Protein AF-A0A927NF38-F1 (afdb_monomer_lite)

Secondary structure (DSSP, 8-state):
---------------SHHHHHHHHTTT-SS--TT----B----------------S-------B---SSS-EEE-----S-SS-EEEEEEE-GGGGSS-SEEEEEEEEEEEE--TT---EEEEEEEEE------TT-----EEEEEEEEEEPPTT--EEEEEEE-S-EEEEEEEEESSTTT-EEEEEEEEEEEE---EEEEEEE-TT-B----SEEETTS-EEPPPPB-TTEEEEEEESSTTS-SEESEE-TT--S-EEEEEEEEEP--EEEEEEE-TT-B--S-SEEETTT-EEPPPPBBTTEEEEEEESSTT--SEESEE-TT--S-EEEEEEEEEPPPEEEEEEE-TT-B----SEEETT--EEPPPPB-TTEEEEEEESSTT--SEESEE-TT--S-EEEEEEEEE---EEEEEEE-TT-B----SEEETT--EEPPPPB-TTEEEEEEESSTTS-SEESEE-TT--S-EEEEEEEEEP---------------------------------------------------------------------

pLDDT: mean 70.43, std 26.61, range [21.69, 98.69]

Radius of gyration: 72.33 Å; chains: 1; bounding box: 171×64×206 Å

Structure (mmCIF, N/CA/C/O backbone):
data_AF-A0A927NF38-F1
#
_entry.id   AF-A0A927NF38-F1
#
loop_
_atom_site.group_PDB
_atom_site.id
_atom_site.type_symbol
_atom_site.label_atom_id
_atom_site.label_alt_id
_atom_site.label_comp_id
_atom_site.label_asym_id
_atom_site.label_entity_id
_atom_site.label_seq_id
_atom_site.pdbx_PDB_ins_code
_atom_site.Cartn_x
_atom_site.Cartn_y
_atom_site.Cartn_z
_atom_site.occupancy
_atom_site.B_iso_or_equiv
_atom_site.auth_seq_id
_atom_site.auth_comp_id
_atom_site.auth_asym_id
_atom_site.auth_atom_id
_atom_site.pdbx_PDB_model_num
ATOM 1 N N . ILE A 1 1 ? -62.147 10.762 103.758 1.00 26.69 1 ILE A N 1
ATOM 2 C CA . ILE A 1 1 ? -61.282 10.670 104.962 1.00 26.69 1 ILE A CA 1
ATOM 3 C C . ILE A 1 1 ? -59.846 10.845 104.476 1.00 26.69 1 ILE A C 1
ATOM 5 O O . ILE A 1 1 ? -59.543 10.292 103.429 1.00 26.69 1 ILE A O 1
ATOM 9 N N . PHE A 1 2 ? -59.010 11.642 105.149 1.00 31.34 2 PHE A N 1
ATOM 10 C CA . PHE A 1 2 ? -57.595 11.810 104.777 1.00 31.34 2 PHE A CA 1
ATOM 11 C C . PHE A 1 2 ? -56.729 10.685 105.367 1.00 31.34 2 PHE A C 1
ATOM 13 O O . PHE A 1 2 ? -56.756 10.484 106.578 1.00 31.34 2 PHE A O 1
ATOM 20 N N . TYR A 1 3 ? -55.956 10.008 104.514 1.00 21.84 3 TYR A N 1
ATOM 21 C CA . TYR A 1 3 ? -54.798 9.132 104.792 1.00 21.84 3 TYR A CA 1
ATOM 22 C C . TYR A 1 3 ? -54.215 8.809 103.394 1.00 21.84 3 TYR A C 1
ATOM 24 O O . TYR A 1 3 ? -55.004 8.455 102.524 1.00 21.84 3 TYR A O 1
ATOM 32 N N . ASN A 1 4 ? -52.978 9.089 102.964 1.00 28.45 4 ASN A N 1
ATOM 33 C CA . ASN A 1 4 ? -51.616 9.094 103.525 1.00 28.45 4 ASN A CA 1
ATOM 34 C C . ASN A 1 4 ? -50.990 7.697 103.711 1.00 28.45 4 ASN A C 1
ATOM 36 O O . ASN A 1 4 ? -51.533 6.884 104.444 1.00 28.45 4 ASN A O 1
ATOM 40 N N . GLY A 1 5 ? -49.813 7.478 103.109 1.00 24.95 5 GLY A N 1
ATOM 41 C CA . GLY A 1 5 ? -48.975 6.284 103.304 1.00 24.95 5 GLY A CA 1
ATOM 42 C C . GLY A 1 5 ? -49.099 5.184 102.237 1.00 24.95 5 GLY A C 1
ATOM 43 O O . GLY A 1 5 ? -50.107 4.494 102.181 1.00 24.95 5 GLY A O 1
ATOM 44 N N . SER A 1 6 ? -48.030 5.043 101.443 1.00 27.17 6 SER A N 1
ATOM 45 C CA . SER A 1 6 ? -47.394 3.790 100.971 1.00 27.17 6 SER A CA 1
ATOM 46 C C . SER A 1 6 ? -48.232 2.541 100.612 1.00 27.17 6 SER A C 1
ATOM 48 O O . SER A 1 6 ? -48.869 1.931 101.463 1.00 27.17 6 SER A O 1
ATOM 50 N N . ASP A 1 7 ? -47.991 2.084 99.377 1.00 26.52 7 ASP A N 1
ATOM 51 C CA . ASP A 1 7 ? -48.047 0.702 98.865 1.00 26.52 7 ASP A CA 1
ATOM 52 C C . ASP A 1 7 ? -49.401 0.035 98.518 1.00 26.52 7 ASP A C 1
ATOM 54 O O . ASP A 1 7 ? -50.166 -0.434 99.352 1.00 26.52 7 ASP A O 1
ATOM 58 N N . TYR A 1 8 ? -49.613 -0.042 97.195 1.00 31.75 8 TYR A N 1
ATOM 59 C CA . TYR A 1 8 ? -50.377 -1.004 96.381 1.00 31.75 8 TYR A CA 1
ATOM 60 C C . TYR A 1 8 ? -51.489 -1.869 97.011 1.00 31.75 8 TYR A C 1
ATOM 62 O O . TYR A 1 8 ? -51.226 -2.809 97.755 1.00 31.75 8 TYR A O 1
ATOM 70 N N . THR A 1 9 ? -52.711 -1.747 96.469 1.00 23.09 9 THR A N 1
ATOM 71 C CA . THR A 1 9 ? -53.388 -2.800 95.658 1.00 23.09 9 THR A CA 1
ATOM 72 C C . THR A 1 9 ? -54.790 -2.356 95.197 1.00 23.09 9 THR A C 1
ATOM 74 O O . THR A 1 9 ? -55.465 -1.609 95.894 1.00 23.09 9 THR A O 1
ATOM 77 N N . GLY A 1 10 ? -55.267 -2.871 94.052 1.00 22.42 10 GLY A N 1
ATOM 78 C CA . GLY A 1 10 ? -56.712 -2.968 93.768 1.00 22.42 10 GLY A CA 1
ATOM 79 C C . GLY A 1 10 ? -57.369 -1.894 92.880 1.00 22.42 10 GLY A C 1
ATOM 80 O O . GLY A 1 10 ? -57.772 -0.832 93.338 1.00 22.42 10 GLY A O 1
ATOM 81 N N . LEU A 1 11 ? -57.556 -2.277 91.612 1.00 34.28 11 LEU A N 1
ATOM 82 C CA . LEU A 1 11 ? -58.650 -1.951 90.676 1.00 34.28 11 LEU A CA 1
ATOM 83 C C . LEU A 1 11 ? -59.903 -1.248 91.252 1.00 34.28 11 LEU A C 1
ATOM 85 O O . LEU A 1 11 ? -60.584 -1.821 92.096 1.00 34.28 11 LEU A O 1
ATOM 89 N N . VAL A 1 12 ? -60.314 -0.119 90.652 1.00 21.69 12 VAL A N 1
ATOM 90 C CA . VAL A 1 12 ? -61.182 0.007 89.438 1.00 21.69 12 VAL A CA 1
ATOM 91 C C . VAL A 1 12 ? -60.870 1.384 88.790 1.00 21.69 12 VAL A C 1
ATOM 93 O O . VAL A 1 12 ? -60.302 2.223 89.480 1.00 21.69 12 VAL A O 1
ATOM 96 N N . THR A 1 13 ? -61.134 1.772 87.532 1.00 26.30 13 THR A N 1
ATOM 97 C CA . THR A 1 13 ? -61.801 1.275 86.291 1.00 26.30 13 THR A CA 1
ATOM 98 C C . THR A 1 13 ? -60.837 1.510 85.096 1.00 26.30 13 THR A C 1
ATOM 100 O O . THR A 1 13 ? -59.829 2.187 85.275 1.00 26.30 13 THR A O 1
ATOM 103 N N . TYR A 1 14 ? -60.957 1.009 83.855 1.00 32.75 14 TYR A N 1
ATOM 104 C CA . TYR A 1 14 ? -61.928 0.194 83.089 1.00 32.75 14 TYR A CA 1
ATOM 105 C C . TYR A 1 14 ? -63.290 0.823 82.719 1.00 32.75 14 TYR A C 1
ATOM 107 O O . TYR A 1 14 ? -64.269 0.580 83.418 1.00 32.75 14 TYR A O 1
ATOM 115 N N . SER A 1 15 ? -63.377 1.540 81.583 1.00 35.97 15 SER A N 1
ATOM 116 C CA . SER A 1 15 ? -64.627 1.603 80.789 1.00 35.97 15 SER A CA 1
ATOM 117 C C . SER A 1 15 ? -64.414 1.954 79.301 1.00 35.97 15 SER A C 1
ATOM 119 O O . SER A 1 15 ? -64.572 1.063 78.460 1.00 35.97 15 SER A O 1
ATOM 121 N N . ASP A 1 16 ? -64.026 3.202 78.977 1.00 29.44 16 ASP A N 1
ATOM 122 C CA . ASP A 1 16 ? -64.340 3.785 77.649 1.00 29.44 16 ASP A CA 1
ATOM 123 C C . ASP A 1 16 ? -63.116 4.202 76.799 1.00 29.44 16 ASP A C 1
ATOM 125 O O . ASP A 1 16 ? -62.933 3.673 75.708 1.00 29.44 16 ASP A O 1
ATOM 129 N N . VAL A 1 17 ? -62.195 5.032 77.312 1.00 31.67 17 VAL A N 1
ATOM 130 C CA . VAL A 1 17 ? -61.101 5.657 76.513 1.00 31.67 17 VAL A CA 1
ATOM 131 C C . VAL A 1 17 ? -60.192 4.659 75.764 1.00 31.67 17 VAL A C 1
ATOM 133 O O . VAL A 1 17 ? -59.680 4.957 74.689 1.00 31.67 17 VAL A O 1
ATOM 136 N N . VAL A 1 18 ? -59.991 3.452 76.305 1.00 36.91 18 VAL A N 1
ATOM 137 C CA . VAL A 1 18 ? -59.167 2.397 75.672 1.00 36.91 18 VAL A CA 1
ATOM 138 C C . VAL A 1 18 ? -59.923 1.664 74.551 1.00 36.91 18 VAL A C 1
ATOM 140 O O . VAL A 1 18 ? -59.296 1.117 73.646 1.00 36.91 18 VAL A O 1
ATOM 143 N N . LYS A 1 19 ? -61.264 1.672 74.571 1.00 35.06 19 LYS A N 1
ATOM 144 C CA . LYS A 1 19 ? -62.080 1.206 73.440 1.00 35.06 19 LYS A CA 1
ATOM 145 C C . LYS A 1 19 ? -62.103 2.237 72.320 1.00 35.06 19 LYS A C 1
ATOM 147 O O . LYS A 1 19 ? -62.072 1.830 71.165 1.00 35.06 19 LYS A O 1
ATOM 152 N N . ASP A 1 20 ? -62.106 3.524 72.648 1.00 36.12 20 ASP A N 1
ATOM 153 C CA . ASP A 1 20 ? -62.085 4.584 71.638 1.00 36.12 20 ASP A CA 1
ATOM 154 C C . ASP A 1 20 ? -60.722 4.613 70.925 1.00 36.12 20 ASP A C 1
ATOM 156 O O . ASP A 1 20 ? -60.665 4.412 69.718 1.00 36.12 20 ASP A O 1
ATOM 160 N N . ALA A 1 21 ? -59.603 4.656 71.660 1.00 37.50 21 ALA A N 1
ATOM 161 C CA . ALA A 1 21 ? -58.262 4.711 71.060 1.00 37.50 21 ALA A CA 1
ATOM 162 C C . ALA A 1 21 ? -57.895 3.499 70.166 1.00 37.50 21 ALA A C 1
ATOM 164 O O . ALA A 1 21 ? -57.165 3.649 69.187 1.00 37.50 21 ALA A O 1
ATOM 165 N N . HIS A 1 22 ? -58.401 2.294 70.466 1.00 40.00 22 HIS A N 1
ATOM 166 C CA . HIS A 1 22 ? -58.197 1.104 69.621 1.00 40.00 22 HIS A CA 1
ATOM 167 C C . HIS A 1 22 ? -59.111 1.079 68.378 1.00 40.00 22 HIS A C 1
ATOM 169 O O . HIS A 1 22 ? -58.806 0.393 67.400 1.00 40.00 22 HIS A O 1
ATOM 175 N N . ASN A 1 23 ? -60.232 1.806 68.404 1.00 40.72 23 ASN A N 1
ATOM 176 C CA . ASN A 1 23 ? -61.169 1.889 67.284 1.00 40.72 23 ASN A CA 1
ATOM 177 C C . ASN A 1 23 ? -60.919 3.122 66.396 1.00 40.72 23 ASN A C 1
ATOM 179 O O . ASN A 1 23 ? -61.102 3.016 65.187 1.00 40.72 23 ASN A O 1
ATOM 183 N N . ASP A 1 24 ? -60.389 4.223 66.934 1.00 37.84 24 ASP A N 1
ATOM 184 C CA . ASP A 1 24 ? -59.911 5.371 66.148 1.00 37.84 24 ASP A CA 1
ATOM 185 C C . ASP A 1 24 ? -58.712 4.984 65.262 1.00 37.84 24 ASP A C 1
ATOM 187 O O . ASP A 1 24 ? -58.658 5.354 64.090 1.00 37.84 24 ASP A O 1
ATOM 191 N N . TRP A 1 25 ? -57.810 4.122 65.758 1.00 40.34 25 TRP A N 1
ATOM 192 C CA . TRP A 1 25 ? -56.727 3.524 64.954 1.00 40.34 25 TRP A CA 1
ATOM 193 C C . TRP A 1 25 ? -57.236 2.664 63.776 1.00 40.34 25 TRP A C 1
ATOM 195 O O . TRP A 1 25 ? -56.510 2.440 62.810 1.00 40.34 25 TRP A O 1
ATOM 205 N N . LYS A 1 26 ? -58.496 2.207 63.817 1.00 37.53 26 LYS A N 1
ATOM 206 C CA . LYS A 1 26 ? -59.167 1.520 62.698 1.00 37.53 26 LYS A CA 1
ATOM 207 C C . LYS A 1 26 ? -59.930 2.463 61.761 1.00 37.53 26 LYS A C 1
ATOM 209 O O . LYS A 1 26 ? -60.378 1.998 60.715 1.00 37.53 26 LYS A O 1
ATOM 214 N N . ALA A 1 27 ? -60.123 3.730 62.129 1.00 38.56 27 ALA A N 1
ATOM 215 C CA . ALA A 1 27 ? -61.042 4.636 61.445 1.00 38.56 27 ALA A CA 1
ATOM 216 C C . ALA A 1 27 ? -60.355 5.607 60.473 1.00 38.56 27 ALA A C 1
ATOM 218 O O . ALA A 1 27 ? -60.893 5.843 59.394 1.00 38.56 27 ALA A O 1
ATOM 219 N N . ASP A 1 28 ? -59.185 6.155 60.823 1.00 37.75 28 ASP A N 1
ATOM 220 C CA . ASP A 1 28 ? -58.576 7.260 60.067 1.00 37.75 28 ASP A CA 1
ATOM 221 C C . ASP A 1 28 ? -57.252 6.867 59.390 1.00 37.75 28 ASP A C 1
ATOM 223 O O . ASP A 1 28 ? -56.151 7.108 59.888 1.00 37.75 28 ASP A O 1
ATOM 227 N N . LYS A 1 29 ? -57.381 6.237 58.217 1.00 39.81 29 LYS A N 1
ATOM 228 C CA . LYS A 1 29 ? -56.257 5.905 57.327 1.00 39.81 29 LYS A CA 1
ATOM 229 C C . LYS A 1 29 ? -55.823 7.067 56.420 1.00 39.81 29 LYS A C 1
ATOM 231 O O . LYS A 1 29 ? -54.900 6.868 55.634 1.00 39.81 29 LYS A O 1
ATOM 236 N N . GLU A 1 30 ? -56.470 8.236 56.487 1.00 40.75 30 GLU A N 1
ATOM 237 C CA . GLU A 1 30 ? -56.278 9.312 55.499 1.00 40.75 30 GLU A CA 1
ATOM 238 C C . GLU A 1 30 ? -55.787 10.653 56.062 1.00 40.75 30 GLU A C 1
ATOM 240 O O . GLU A 1 30 ? -55.189 11.402 55.289 1.00 40.75 30 GLU A O 1
ATOM 245 N N . LEU A 1 31 ? -55.951 10.984 57.355 1.00 36.31 31 LEU A N 1
ATOM 246 C CA . LEU A 1 31 ? -55.558 12.318 57.848 1.00 36.31 31 LEU A CA 1
ATOM 247 C C . LEU A 1 31 ? -54.834 12.391 59.205 1.00 36.31 31 LEU A C 1
ATOM 249 O O . LEU A 1 31 ? -54.907 13.411 59.897 1.00 36.31 31 LEU A O 1
ATOM 253 N N . SER A 1 32 ? -54.018 11.390 59.553 1.00 31.53 32 SER A N 1
ATOM 254 C CA . SER A 1 32 ? -53.142 11.434 60.738 1.00 31.53 32 SER A CA 1
ATOM 255 C C . SER A 1 32 ? -51.917 12.366 60.554 1.00 31.53 32 SER A C 1
ATOM 257 O O . SER A 1 32 ? -50.752 11.950 60.544 1.00 31.53 32 SER A O 1
ATOM 259 N N . GLY A 1 33 ? -52.178 13.662 60.364 1.00 33.75 33 GLY A N 1
ATOM 260 C CA . GLY A 1 33 ? -51.181 14.685 60.054 1.00 33.75 33 GLY A CA 1
ATOM 261 C C . GLY A 1 33 ? -50.059 14.775 61.095 1.00 33.75 33 GLY A C 1
ATOM 262 O O . GLY A 1 33 ? -50.273 15.255 62.205 1.00 33.75 33 GLY A O 1
ATOM 263 N N . LYS A 1 34 ? -48.840 14.399 60.679 1.00 36.44 34 LYS A N 1
ATOM 264 C CA . LYS A 1 34 ? -47.581 14.390 61.457 1.00 36.44 34 LYS A CA 1
ATOM 265 C C . LYS A 1 34 ? -47.391 13.264 62.488 1.00 36.44 34 LYS A C 1
ATOM 267 O O . LYS A 1 34 ? -46.632 13.444 63.438 1.00 36.44 34 LYS A O 1
ATOM 272 N N . LEU A 1 35 ? -47.928 12.067 62.250 1.00 35.16 35 LEU A N 1
ATOM 273 C CA . LEU A 1 35 ? -47.242 10.863 62.738 1.00 35.16 35 LEU A CA 1
ATOM 274 C C . LEU A 1 35 ? -46.045 10.567 61.818 1.00 35.16 35 LEU A C 1
ATOM 276 O O . LEU A 1 35 ? -46.219 10.207 60.658 1.00 35.16 35 LEU A O 1
ATOM 280 N N . ILE A 1 36 ? -44.822 10.762 62.323 1.00 34.59 36 ILE A N 1
ATOM 281 C CA . ILE A 1 36 ? -43.586 10.452 61.588 1.00 34.59 36 ILE A CA 1
ATOM 282 C C . ILE A 1 36 ? -43.304 8.954 61.732 1.00 34.59 36 ILE A C 1
ATOM 284 O O . ILE A 1 36 ? -42.652 8.525 62.680 1.00 34.59 36 ILE A O 1
ATOM 288 N N . THR A 1 37 ? -43.783 8.154 60.781 1.00 37.28 37 THR A N 1
ATOM 289 C CA . THR A 1 37 ? -43.379 6.750 60.653 1.00 37.28 37 THR A CA 1
ATOM 290 C C . THR A 1 37 ? -41.929 6.699 60.169 1.00 37.28 37 THR A C 1
ATOM 292 O O . THR A 1 37 ? -41.637 7.088 59.039 1.00 37.28 37 THR A O 1
ATOM 295 N N . ARG A 1 38 ? -41.001 6.220 61.005 1.00 38.97 38 ARG A N 1
ATOM 296 C CA . ARG A 1 38 ? -39.637 5.859 60.586 1.00 38.97 38 ARG A CA 1
ATOM 297 C C . ARG A 1 38 ? -39.434 4.365 60.796 1.00 38.97 38 ARG A C 1
ATOM 299 O O . ARG A 1 38 ? -39.453 3.898 61.931 1.00 38.97 38 ARG A O 1
ATOM 306 N N . TYR A 1 39 ? -39.218 3.647 59.698 1.00 35.19 39 TYR A N 1
ATOM 307 C CA . TYR A 1 39 ? -38.673 2.293 59.724 1.00 35.19 39 TYR A CA 1
ATOM 308 C C . TYR A 1 39 ? -37.155 2.391 59.871 1.00 35.19 39 TYR A C 1
ATOM 310 O O . TYR A 1 39 ? -36.501 3.068 59.078 1.00 35.19 39 TYR A O 1
ATOM 318 N N . ALA A 1 40 ? -36.600 1.744 60.892 1.00 36.62 40 ALA A N 1
ATOM 319 C CA . ALA A 1 40 ? -35.167 1.754 61.159 1.00 36.62 40 ALA A CA 1
ATOM 320 C C . ALA A 1 40 ? -34.524 0.445 60.667 1.00 36.62 40 ALA A C 1
ATOM 322 O O . ALA A 1 40 ? -34.459 -0.540 61.404 1.00 36.62 40 ALA A O 1
ATOM 323 N N . SER A 1 41 ? -34.072 0.433 59.409 1.00 33.00 41 SER A N 1
ATOM 324 C CA . SER A 1 41 ? -33.368 -0.699 58.789 1.00 33.00 41 SER A CA 1
ATOM 325 C C . SER A 1 41 ? -32.033 -0.987 59.485 1.00 33.00 41 SER A C 1
ATOM 327 O O . SER A 1 41 ? -31.262 -0.061 59.739 1.00 33.00 41 SER A O 1
ATOM 329 N N . ALA A 1 42 ? -31.748 -2.260 59.762 1.00 31.86 42 ALA A N 1
ATOM 330 C CA . ALA A 1 42 ? -30.569 -2.685 60.513 1.00 31.86 42 ALA A CA 1
ATOM 331 C C . ALA A 1 42 ? -29.264 -2.555 59.703 1.00 31.86 42 ALA A C 1
ATOM 333 O O . ALA A 1 42 ? -29.051 -3.315 58.762 1.00 31.86 42 ALA A O 1
ATOM 334 N N . PHE A 1 43 ? -28.378 -1.630 60.094 1.00 29.39 43 PHE A N 1
ATOM 335 C CA . PHE A 1 43 ? -27.025 -1.488 59.540 1.00 29.39 43 PHE A CA 1
ATOM 336 C C . PHE A 1 43 ? -26.043 -0.870 60.556 1.00 29.39 43 PHE A C 1
ATOM 338 O O . PHE A 1 43 ? -26.340 0.162 61.155 1.00 29.39 43 PHE A O 1
ATOM 345 N N . GLY A 1 44 ? -24.831 -1.435 60.635 1.00 31.91 44 GLY A N 1
ATOM 346 C CA . GLY A 1 44 ? -23.630 -0.779 61.178 1.00 31.91 44 GLY A CA 1
ATOM 347 C C . GLY A 1 44 ? -23.266 -1.087 62.637 1.00 31.91 44 GLY A C 1
ATOM 348 O O . GLY A 1 44 ? -24.091 -1.001 63.542 1.00 31.91 44 GLY A O 1
ATOM 349 N N . GLU A 1 45 ? -21.983 -1.381 62.875 1.00 26.62 45 GLU A N 1
ATOM 350 C CA . GLU A 1 45 ? -21.413 -1.481 64.223 1.00 26.62 45 GLU A CA 1
ATOM 351 C C . GLU A 1 45 ? -21.287 -0.095 64.876 1.00 26.62 45 GLU A C 1
ATOM 353 O O . GLU A 1 45 ? -20.695 0.822 64.305 1.00 26.62 45 GLU A O 1
ATOM 358 N N . PHE A 1 46 ? -21.760 0.039 66.117 1.00 29.55 46 PHE A N 1
ATOM 359 C CA . PHE A 1 46 ? -21.379 1.136 67.011 1.00 29.55 46 PHE A CA 1
ATOM 360 C C . PHE A 1 46 ? -20.519 0.586 68.146 1.00 29.55 46 PHE A C 1
ATOM 362 O O . PHE A 1 46 ? -20.939 -0.303 68.888 1.00 29.55 46 PHE A O 1
ATOM 369 N N . SER A 1 47 ? -19.325 1.147 68.318 1.00 30.38 47 SER A N 1
ATOM 370 C CA . SER A 1 47 ? -18.451 0.812 69.436 1.00 30.38 47 SER A CA 1
ATOM 371 C C . SER A 1 47 ? -18.979 1.401 70.750 1.00 30.38 47 SER A C 1
ATOM 373 O O . SER A 1 47 ? -19.079 2.612 70.914 1.00 30.38 47 SER A O 1
ATOM 375 N N . THR A 1 48 ? -19.280 0.512 71.703 1.00 32.94 48 THR A N 1
ATOM 376 C CA . THR A 1 48 ? -19.287 0.736 73.165 1.00 32.94 48 THR A CA 1
ATOM 377 C C . THR A 1 48 ? -19.772 2.103 73.682 1.00 32.94 48 THR A C 1
ATOM 379 O O . THR A 1 48 ? -18.989 3.048 73.800 1.00 32.94 48 THR A O 1
ATOM 382 N N . ILE A 1 49 ? -21.011 2.166 74.185 1.00 36.19 49 ILE A N 1
ATOM 383 C CA . ILE A 1 49 ? -21.462 3.264 75.061 1.00 36.19 49 ILE A CA 1
ATOM 384 C C . ILE A 1 49 ? -20.872 3.056 76.468 1.00 36.19 49 ILE A C 1
ATOM 386 O O . ILE A 1 49 ? -21.528 2.567 77.387 1.00 36.19 49 ILE A O 1
ATOM 390 N N . ALA A 1 50 ? -19.596 3.398 76.636 1.00 29.06 50 ALA A N 1
ATOM 391 C CA . ALA A 1 50 ? -18.909 3.347 77.922 1.00 29.06 50 ALA A CA 1
ATOM 392 C C . ALA A 1 50 ? -19.066 4.680 78.679 1.00 29.06 50 ALA A C 1
ATOM 394 O O . ALA A 1 50 ? -18.670 5.724 78.166 1.00 29.06 50 ALA A O 1
ATOM 395 N N . GLY A 1 51 ? -19.577 4.652 79.920 1.00 33.50 51 GLY A N 1
ATOM 396 C CA . GLY A 1 51 ? -19.343 5.757 80.869 1.00 33.50 51 GLY A CA 1
ATOM 397 C C . GLY A 1 51 ? -20.458 6.163 81.839 1.00 33.50 51 GLY A C 1
ATOM 398 O O . GLY A 1 51 ? -20.144 6.840 82.815 1.00 33.50 51 GLY A O 1
ATOM 399 N N . LYS A 1 52 ? -21.729 5.774 81.646 1.00 36.91 52 LYS A N 1
ATOM 400 C CA . LYS A 1 52 ? -22.812 6.132 82.591 1.00 36.91 52 LYS A CA 1
ATOM 401 C C . LYS A 1 52 ? -23.143 4.989 83.560 1.00 36.91 52 LYS A C 1
ATOM 403 O O . LYS A 1 52 ? -23.400 3.857 83.166 1.00 36.91 52 LYS A O 1
ATOM 408 N N . SER A 1 53 ? -23.130 5.312 84.854 1.00 35.94 53 SER A N 1
ATOM 409 C CA . SER A 1 53 ? -23.483 4.413 85.958 1.00 35.94 53 SER A CA 1
ATOM 410 C C . SER A 1 53 ? -25.005 4.355 86.130 1.00 35.94 53 SER A C 1
ATOM 412 O O . SER A 1 53 ? -25.562 5.061 86.971 1.00 35.94 53 SER A O 1
ATOM 414 N N . TRP A 1 54 ? -25.675 3.496 85.362 1.00 44.09 54 TRP A N 1
ATOM 415 C CA . TRP A 1 54 ? -27.105 3.192 85.517 1.00 44.09 54 TRP A CA 1
ATOM 416 C C . TRP A 1 54 ? -27.322 2.354 86.784 1.00 44.09 54 TRP A C 1
ATOM 418 O O . TRP A 1 54 ? -27.277 1.126 86.729 1.00 44.09 54 TRP A O 1
ATOM 428 N N . LYS A 1 55 ? -27.413 3.004 87.952 1.00 34.94 55 LYS A N 1
ATOM 429 C CA . LYS A 1 55 ? -27.436 2.296 89.245 1.00 34.94 55 LYS A CA 1
ATOM 430 C C . LYS A 1 55 ? -28.831 2.102 89.840 1.00 34.94 55 LYS A C 1
ATOM 432 O O . LYS A 1 55 ? -28.989 1.221 90.678 1.00 34.94 55 LYS A O 1
ATOM 437 N N . ASP A 1 56 ? -29.818 2.853 89.363 1.00 36.34 56 ASP A N 1
ATOM 438 C CA . ASP A 1 56 ? -31.184 2.837 89.880 1.00 36.34 56 ASP A CA 1
ATOM 439 C C . ASP A 1 56 ? -32.197 2.620 88.733 1.00 36.34 56 ASP A C 1
ATOM 441 O O . ASP A 1 56 ? -32.015 3.126 87.625 1.00 36.34 56 ASP A O 1
ATOM 445 N N . ASP A 1 57 ? -33.261 1.866 89.025 1.00 41.91 57 ASP A N 1
ATOM 446 C CA . ASP A 1 57 ? -34.503 1.715 88.242 1.00 41.91 57 ASP A CA 1
ATOM 447 C C . ASP A 1 57 ? -34.500 0.942 86.903 1.00 41.91 57 ASP A C 1
ATOM 449 O O . ASP A 1 57 ? -35.214 1.293 85.958 1.00 41.91 57 ASP A O 1
ATOM 453 N N . PHE A 1 58 ? -33.867 -0.237 86.858 1.00 37.53 58 PHE A N 1
ATOM 454 C CA . PHE A 1 58 ? -34.333 -1.275 85.926 1.00 37.53 58 PHE A CA 1
ATOM 455 C C . PHE A 1 58 ? -35.721 -1.785 86.349 1.00 37.53 58 PHE A C 1
ATOM 457 O O . PHE A 1 58 ? -35.856 -2.499 87.343 1.00 37.53 58 PHE A O 1
ATOM 464 N N . THR A 1 59 ? -36.761 -1.497 85.562 1.00 36.47 59 THR A N 1
ATOM 465 C CA . THR A 1 59 ? -38.054 -2.195 85.687 1.00 36.47 59 THR A CA 1
ATOM 466 C C . THR A 1 59 ? -37.959 -3.554 84.984 1.00 36.47 59 THR A C 1
ATOM 468 O O . THR A 1 59 ? -38.414 -3.726 83.857 1.00 36.47 59 THR A O 1
ATOM 471 N N . THR A 1 60 ? -37.331 -4.529 85.648 1.00 35.09 60 THR A N 1
ATOM 472 C CA . THR A 1 60 ? -37.175 -5.920 85.181 1.00 35.09 60 THR A CA 1
ATOM 473 C C . THR A 1 60 ? -38.491 -6.701 85.248 1.00 35.09 60 THR A C 1
ATOM 475 O O . THR A 1 60 ? -38.670 -7.625 86.039 1.00 35.09 60 THR A O 1
ATOM 478 N N . GLY A 1 61 ? -39.431 -6.349 84.373 1.00 38.06 61 GLY A N 1
ATOM 479 C CA . GLY A 1 61 ? -40.496 -7.254 83.959 1.00 38.06 61 GLY A CA 1
ATOM 480 C C . GLY A 1 61 ? -40.058 -7.991 82.700 1.00 38.06 61 GLY A C 1
ATOM 481 O O . GLY A 1 61 ? -39.983 -7.368 81.645 1.00 38.06 61 GLY A O 1
ATOM 482 N N . VAL A 1 62 ? -39.791 -9.299 82.783 1.00 38.88 62 VAL A N 1
ATOM 483 C CA . VAL A 1 62 ? -39.588 -10.119 81.577 1.00 38.88 62 VAL A CA 1
ATOM 484 C C . VAL A 1 62 ? -40.909 -10.163 80.817 1.00 38.88 62 VAL A C 1
ATOM 486 O O . VAL A 1 62 ? -41.838 -10.878 81.195 1.00 38.88 62 VAL A O 1
ATOM 489 N N . LEU A 1 63 ? -41.005 -9.370 79.753 1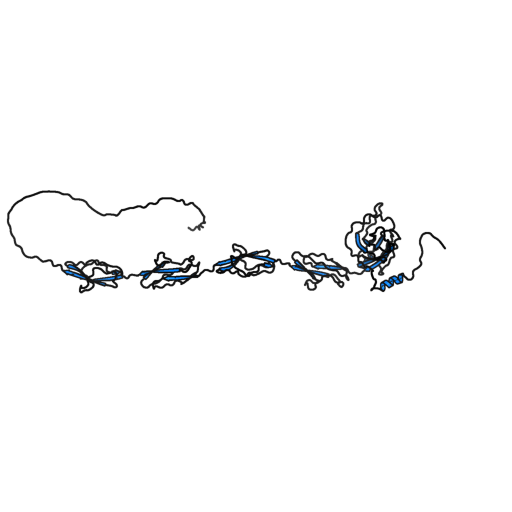.00 47.97 63 LEU A N 1
ATOM 490 C CA . LEU A 1 63 ? -42.112 -9.450 78.816 1.00 47.97 63 LEU A CA 1
ATOM 491 C C . LEU A 1 63 ? -41.893 -10.634 77.889 1.00 47.97 63 LEU A C 1
ATOM 493 O O . LEU A 1 63 ? -41.177 -10.536 76.897 1.00 47.97 63 LEU A O 1
ATOM 497 N N . THR A 1 64 ? -42.528 -11.754 78.224 1.00 45.16 64 THR A N 1
ATOM 498 C CA . THR A 1 64 ? -42.666 -12.880 77.306 1.00 45.16 64 THR A CA 1
ATOM 499 C C . THR A 1 64 ? -43.695 -12.514 76.243 1.00 45.16 64 THR A C 1
ATOM 501 O O . THR A 1 64 ? -44.891 -12.452 76.534 1.00 45.16 64 THR A O 1
ATOM 504 N N . VAL A 1 65 ? -43.237 -12.274 75.014 1.00 52.41 65 VAL A N 1
ATOM 505 C CA . VAL A 1 65 ? -44.118 -12.101 73.852 1.00 52.41 65 VAL A CA 1
ATOM 506 C C . VAL A 1 65 ? -44.936 -13.392 73.654 1.00 52.41 65 VAL A C 1
ATOM 508 O O . VAL A 1 65 ? -44.336 -14.453 73.454 1.00 52.41 65 VAL A O 1
ATOM 511 N N . PRO A 1 66 ? -46.282 -13.368 73.748 1.00 48.66 66 PRO A N 1
ATOM 512 C CA . PRO A 1 66 ? -47.086 -14.581 73.622 1.00 48.66 66 PRO A CA 1
ATOM 513 C C . PRO A 1 66 ? -47.129 -15.049 72.167 1.00 48.66 66 PRO A C 1
ATOM 515 O O . PRO A 1 66 ? -47.616 -14.310 71.317 1.00 48.66 66 PRO A O 1
ATOM 518 N N . GLY A 1 67 ? -46.694 -16.284 71.891 1.00 44.56 67 GLY A N 1
ATOM 519 C CA . GLY A 1 67 ? -46.713 -16.908 70.555 1.00 44.56 67 GLY A CA 1
ATOM 520 C C . GLY A 1 67 ? -48.119 -17.258 70.043 1.00 44.56 67 GLY A C 1
ATOM 521 O O . GLY A 1 67 ? -48.385 -18.396 69.672 1.00 44.56 67 GLY A O 1
ATOM 522 N N . THR A 1 68 ? -49.055 -16.309 70.093 1.00 48.72 68 THR A N 1
ATOM 523 C CA . THR A 1 68 ? -50.463 -16.472 69.711 1.00 48.72 68 THR A CA 1
ATOM 524 C C . THR A 1 68 ? -50.960 -15.252 68.941 1.00 48.72 68 THR A C 1
ATOM 526 O O . THR A 1 68 ? -50.658 -14.126 69.323 1.00 48.72 68 THR A O 1
ATOM 529 N N . LYS A 1 69 ? -51.787 -15.497 67.914 1.00 41.31 69 LYS A N 1
ATOM 530 C CA . LYS A 1 69 ? -52.181 -14.614 66.788 1.00 41.31 69 LYS A CA 1
ATOM 531 C C . LYS A 1 69 ? -52.886 -13.274 67.084 1.00 41.31 69 LYS A C 1
ATOM 533 O O . LYS A 1 69 ? -53.578 -12.742 66.219 1.00 41.31 69 LYS A O 1
ATOM 538 N N . THR A 1 70 ? -52.803 -12.735 68.292 1.00 44.19 70 THR A N 1
ATOM 539 C CA . THR A 1 70 ? -53.387 -11.434 68.644 1.00 44.19 70 THR A CA 1
ATOM 540 C C . THR A 1 70 ? -52.272 -10.437 68.922 1.00 44.19 70 THR A C 1
ATOM 542 O O . THR A 1 70 ? -51.466 -10.726 69.805 1.00 44.19 70 THR A O 1
ATOM 545 N N . PRO A 1 71 ? -52.238 -9.264 68.263 1.00 46.91 71 PRO A N 1
ATOM 546 C CA . PRO A 1 71 ? -51.271 -8.217 68.576 1.00 46.91 71 PRO A CA 1
ATOM 547 C C . PRO A 1 71 ? -51.335 -7.831 70.058 1.00 46.91 71 PRO A C 1
ATOM 549 O O . PRO A 1 71 ? -52.352 -7.331 70.553 1.00 46.91 71 PRO A O 1
ATOM 552 N N . THR A 1 72 ? -50.263 -8.113 70.794 1.00 49.44 72 THR A N 1
ATOM 553 C CA . THR A 1 72 ? -50.231 -7.973 72.253 1.00 49.44 72 THR A CA 1
ATOM 554 C C . THR A 1 72 ? -49.695 -6.611 72.654 1.00 49.44 72 THR A C 1
ATOM 556 O O . THR A 1 72 ? -48.494 -6.356 72.605 1.00 49.44 72 THR A O 1
ATOM 559 N N . TRP A 1 73 ? -50.595 -5.744 73.113 1.00 45.06 73 TRP A N 1
ATOM 560 C CA . TRP A 1 73 ? -50.227 -4.537 73.848 1.00 45.06 73 TRP A CA 1
ATOM 561 C C . TRP A 1 73 ? -49.740 -4.910 75.243 1.00 45.06 73 TRP A C 1
ATOM 563 O O . TRP A 1 73 ? -50.520 -5.452 76.029 1.00 45.06 73 TRP A O 1
ATOM 573 N N . THR A 1 74 ? -48.506 -4.535 75.595 1.00 48.41 74 THR A N 1
ATOM 574 C CA . THR A 1 74 ? -48.114 -4.498 77.008 1.00 48.41 74 THR A CA 1
ATOM 575 C C . THR A 1 74 ? -47.751 -3.092 77.448 1.00 48.41 74 THR A C 1
ATOM 577 O O . THR A 1 74 ? -46.843 -2.445 76.923 1.00 48.41 74 THR A O 1
ATOM 580 N N . ARG A 1 75 ? -48.476 -2.619 78.465 1.00 43.66 75 ARG A N 1
ATOM 581 C CA . ARG A 1 75 ? -48.161 -1.379 79.160 1.00 43.66 75 ARG A CA 1
ATOM 582 C C . ARG A 1 75 ? -46.985 -1.619 80.097 1.00 43.66 75 ARG A C 1
ATOM 584 O O . ARG A 1 75 ? -47.120 -2.322 81.094 1.00 43.66 75 ARG A O 1
ATOM 591 N N . ILE A 1 76 ? -45.882 -0.945 79.819 1.00 49.16 76 ILE A N 1
ATOM 592 C CA . ILE A 1 76 ? -44.767 -0.794 80.747 1.00 49.16 76 ILE A CA 1
ATOM 593 C C . ILE A 1 76 ? -44.941 0.579 81.385 1.00 49.16 76 ILE A C 1
ATOM 595 O O . ILE A 1 76 ? -45.056 1.577 80.679 1.00 49.16 76 ILE A O 1
ATOM 599 N N . SER A 1 77 ? -45.014 0.643 82.712 1.00 43.28 77 SER A N 1
ATOM 600 C CA . SER A 1 77 ? -44.875 1.912 83.425 1.00 43.28 77 SER A CA 1
ATOM 601 C C . SER A 1 77 ? -43.464 1.991 83.982 1.00 43.28 77 SER A C 1
ATOM 603 O O . SER A 1 77 ? -43.212 1.483 85.076 1.00 43.28 77 SER A O 1
ATOM 605 N N . THR A 1 78 ? -42.553 2.629 83.249 1.00 44.19 78 THR A N 1
ATOM 606 C CA . THR A 1 78 ? -41.300 3.058 83.869 1.00 44.19 78 THR A CA 1
ATOM 607 C C . THR A 1 78 ? -41.620 4.140 84.914 1.00 44.19 78 THR A C 1
ATOM 609 O O . THR A 1 78 ? -42.539 4.951 84.716 1.00 44.19 78 THR A O 1
ATOM 612 N N . PRO A 1 79 ? -40.957 4.133 86.081 1.00 40.94 79 PRO A N 1
ATOM 613 C CA . PRO A 1 79 ? -41.220 5.122 87.118 1.00 40.94 79 PRO A CA 1
ATOM 614 C C . PRO A 1 79 ? -40.784 6.531 86.668 1.00 40.94 79 PRO A C 1
ATOM 616 O O . PRO A 1 79 ? -39.910 6.697 85.818 1.00 40.94 79 PRO A O 1
ATOM 619 N N . ARG A 1 80 ? -41.419 7.579 87.217 1.00 42.22 80 ARG A N 1
ATOM 620 C CA . ARG A 1 80 ? -41.194 8.982 86.807 1.00 42.22 80 ARG A CA 1
ATOM 621 C C . ARG A 1 80 ? -39.845 9.527 87.302 1.00 42.22 80 ARG A C 1
ATOM 623 O O . ARG A 1 80 ? -39.825 10.315 88.249 1.00 42.22 80 ARG A O 1
ATOM 630 N N . TYR A 1 81 ? -38.754 9.199 86.619 1.00 45.31 81 TYR A N 1
ATOM 631 C CA . TYR A 1 81 ? -37.416 9.695 86.958 1.00 45.31 81 TYR A CA 1
ATOM 632 C C . TYR A 1 81 ? -36.761 10.545 85.860 1.00 45.31 81 TYR A C 1
ATOM 634 O O . TYR A 1 81 ? -37.365 10.869 84.836 1.00 45.31 81 TYR A O 1
ATOM 642 N N . THR A 1 82 ? -35.585 11.078 86.185 1.00 40.91 82 THR A N 1
ATOM 643 C CA . THR A 1 82 ? -34.883 12.140 85.457 1.00 40.91 82 THR A CA 1
ATOM 644 C C . THR A 1 82 ? -33.703 11.579 84.674 1.00 40.91 82 THR A C 1
ATOM 646 O O . THR A 1 82 ? -32.646 11.364 85.261 1.00 40.91 82 THR A O 1
ATOM 649 N N . GLY A 1 83 ? -33.864 11.398 83.365 1.00 53.22 83 GLY A N 1
ATOM 650 C CA . GLY A 1 83 ? -32.782 10.985 82.469 1.00 53.22 83 GLY A CA 1
ATOM 651 C C . GLY A 1 83 ? -33.210 9.922 81.464 1.00 53.22 83 GLY A C 1
ATOM 652 O O . GLY A 1 83 ? -34.392 9.585 81.373 1.00 53.22 83 GLY A O 1
ATOM 653 N N . ASP A 1 84 ? -32.224 9.443 80.710 1.00 52.12 84 ASP A N 1
ATOM 654 C CA . ASP A 1 84 ? -32.352 8.414 79.675 1.00 52.12 84 ASP A CA 1
ATOM 655 C C . ASP A 1 84 ? -32.994 7.124 80.221 1.00 52.12 84 ASP A C 1
ATOM 657 O O . ASP A 1 84 ? -32.775 6.744 81.373 1.00 52.12 84 ASP A O 1
ATOM 661 N N . GLY A 1 85 ? -33.786 6.444 79.390 1.00 55.50 85 GLY A N 1
ATOM 662 C CA . GLY A 1 85 ? -34.549 5.256 79.780 1.00 55.50 85 GLY A CA 1
ATOM 663 C C . GLY A 1 85 ? -34.145 4.010 78.997 1.00 55.50 85 GLY A C 1
ATOM 664 O O . GLY A 1 85 ? -33.909 4.085 77.792 1.00 55.50 85 GLY A O 1
ATOM 665 N N . ALA A 1 86 ? -34.124 2.858 79.667 1.00 58.53 86 ALA A N 1
ATOM 666 C CA . ALA A 1 86 ? -33.920 1.551 79.047 1.00 58.53 86 ALA A CA 1
ATOM 667 C C . ALA A 1 86 ? -35.138 0.641 79.266 1.00 58.53 86 ALA A C 1
ATOM 669 O O . ALA A 1 86 ? -35.877 0.783 80.242 1.00 58.53 86 ALA A O 1
ATOM 670 N N . THR A 1 87 ? -35.382 -0.298 78.356 1.00 63.88 87 THR A N 1
ATOM 671 C CA . THR A 1 87 ? -36.473 -1.273 78.465 1.00 63.88 87 THR A CA 1
ATOM 672 C C . THR A 1 87 ? -36.075 -2.578 77.785 1.00 63.88 87 THR A C 1
ATOM 674 O O . THR A 1 87 ? -35.819 -2.587 76.583 1.00 63.88 87 THR A O 1
ATOM 677 N N . ALA A 1 88 ? -36.031 -3.669 78.550 1.00 63.19 88 ALA A N 1
ATOM 678 C CA . ALA A 1 88 ? -35.677 -4.999 78.058 1.00 63.19 88 ALA A CA 1
ATOM 679 C C . ALA A 1 88 ? -36.923 -5.867 77.805 1.00 63.19 88 ALA A C 1
ATOM 681 O O . ALA A 1 88 ? -37.914 -5.760 78.530 1.00 63.19 88 ALA A O 1
ATOM 682 N N . PHE A 1 89 ? -36.868 -6.730 76.793 1.00 65.06 89 PHE A N 1
ATOM 683 C CA . PHE A 1 89 ? -37.908 -7.705 76.453 1.00 65.06 89 PHE A CA 1
ATOM 684 C C . PHE A 1 89 ? -37.303 -8.936 75.760 1.00 65.06 89 PHE A C 1
ATOM 686 O O . PHE A 1 89 ? -36.284 -8.836 75.080 1.00 65.06 89 PHE A O 1
ATOM 693 N N . THR A 1 90 ? -37.950 -10.093 75.904 1.00 65.25 90 THR A N 1
ATOM 694 C CA . THR A 1 90 ? -37.489 -11.361 75.316 1.00 65.25 90 THR A CA 1
ATOM 695 C C . THR A 1 90 ? -38.456 -11.793 74.226 1.00 65.25 90 THR A C 1
ATOM 697 O O . THR A 1 90 ? -39.656 -11.937 74.481 1.00 65.25 90 THR A O 1
ATOM 700 N N . ILE A 1 91 ? -37.941 -12.061 73.026 1.00 68.31 91 ILE A N 1
ATOM 701 C CA . ILE A 1 91 ? -38.725 -12.672 71.953 1.00 68.31 91 ILE A CA 1
ATOM 702 C C . ILE A 1 91 ? -38.353 -14.160 71.853 1.00 68.31 91 ILE A C 1
ATOM 704 O O . ILE A 1 91 ? -37.224 -14.484 71.471 1.00 68.31 91 ILE A O 1
ATOM 708 N N . PRO A 1 92 ? -39.270 -15.083 72.210 1.00 63.41 92 PRO A N 1
ATOM 709 C CA . PRO A 1 92 ? -38.992 -16.513 72.205 1.00 63.41 92 PRO A CA 1
ATOM 710 C C . PRO A 1 92 ? -38.923 -17.063 70.777 1.00 63.41 92 PRO A C 1
ATOM 712 O O . PRO A 1 92 ? -39.558 -16.537 69.865 1.00 63.41 92 PRO A O 1
ATOM 715 N N . ALA A 1 93 ? -38.225 -18.188 70.593 1.00 66.00 93 ALA A N 1
ATOM 716 C CA . ALA A 1 93 ? -38.110 -18.835 69.283 1.00 66.00 93 ALA A CA 1
ATOM 717 C C . ALA A 1 93 ? -39.468 -19.212 68.668 1.00 66.00 93 ALA A C 1
ATOM 719 O O . ALA A 1 93 ? -39.657 -19.064 67.465 1.00 66.00 93 ALA A O 1
ATOM 720 N N . SER A 1 94 ? -40.443 -19.569 69.506 1.00 62.66 94 SER A N 1
ATOM 721 C CA . SER A 1 94 ? -41.814 -19.872 69.089 1.00 62.66 94 SER A CA 1
ATOM 722 C C . SER A 1 94 ? -42.567 -18.690 68.470 1.00 62.66 94 SER A C 1
ATOM 724 O O . SER A 1 94 ? -43.575 -18.894 67.805 1.00 62.66 94 SER A O 1
ATOM 726 N N . ALA A 1 95 ? -42.108 -17.450 68.668 1.00 62.16 95 ALA A N 1
ATOM 727 C CA . ALA A 1 95 ? -42.698 -16.288 68.005 1.00 62.16 95 ALA A CA 1
ATOM 728 C C . ALA A 1 95 ? -42.307 -16.197 66.512 1.00 62.16 95 ALA A C 1
ATOM 730 O O . ALA A 1 95 ? -42.978 -15.495 65.761 1.00 62.16 95 ALA A O 1
ATOM 731 N N . PHE A 1 96 ? -41.287 -16.956 66.087 1.00 61.81 96 PHE A N 1
ATOM 732 C CA . PHE A 1 96 ? -40.826 -17.091 64.699 1.00 61.81 96 PHE A CA 1
ATOM 733 C C . PHE A 1 96 ? -41.194 -18.443 64.059 1.00 61.81 96 PHE A C 1
ATOM 735 O O . PHE A 1 96 ? -40.791 -18.729 62.938 1.00 61.81 96 PHE A O 1
ATOM 742 N N . GLU A 1 97 ? -41.970 -19.292 64.745 1.00 62.62 97 GLU A N 1
ATOM 743 C CA . GLU A 1 97 ? -42.486 -20.547 64.163 1.00 62.62 97 GLU A CA 1
ATOM 744 C C . GLU A 1 97 ? -43.600 -20.306 63.124 1.00 62.62 97 GLU A C 1
ATOM 746 O O . GLU A 1 97 ? -43.868 -21.178 62.300 1.00 62.62 97 GLU A O 1
ATOM 751 N N . GLU A 1 98 ? -44.254 -19.138 63.160 1.00 51.91 98 GLU A N 1
ATOM 752 C CA . GLU A 1 98 ? -45.372 -18.768 62.272 1.00 51.91 98 GLU A CA 1
ATOM 753 C C . GLU A 1 98 ? -45.180 -17.405 61.564 1.00 51.91 98 GLU A C 1
ATOM 755 O O . GLU A 1 98 ? -45.956 -17.071 60.670 1.00 51.91 98 GLU A O 1
ATOM 760 N N . TYR A 1 99 ? -44.153 -16.623 61.926 1.00 61.69 99 TYR A N 1
ATOM 761 C CA . TYR A 1 99 ? -43.936 -15.256 61.429 1.00 61.69 99 TYR A CA 1
ATOM 762 C C . TYR A 1 99 ? -42.454 -14.998 61.138 1.00 61.69 99 TYR A C 1
ATOM 764 O O . TYR A 1 99 ? -41.603 -15.286 61.976 1.00 61.69 99 TYR A O 1
ATOM 772 N N . ASP A 1 100 ? -42.147 -14.415 59.979 1.00 61.19 100 ASP A N 1
ATOM 773 C CA . ASP A 1 100 ? -40.764 -14.142 59.552 1.00 61.19 100 ASP A CA 1
ATOM 774 C C . ASP A 1 100 ? -40.141 -12.967 60.321 1.00 61.19 100 ASP A C 1
ATOM 776 O O . ASP A 1 100 ? -38.924 -12.892 60.511 1.00 61.19 100 ASP A O 1
ATOM 780 N N . ALA A 1 101 ? -40.982 -12.029 60.767 1.00 64.38 101 ALA A N 1
ATOM 781 C CA . ALA A 1 101 ? -40.563 -10.883 61.552 1.00 64.38 101 ALA A CA 1
ATOM 782 C C . ALA A 1 101 ? -41.638 -10.409 62.540 1.00 64.38 101 ALA A C 1
ATOM 784 O O . ALA A 1 101 ? -42.832 -10.672 62.397 1.00 64.38 101 ALA A O 1
ATOM 785 N N . ILE A 1 102 ? -41.198 -9.644 63.536 1.00 67.06 102 ILE A N 1
ATOM 786 C CA . ILE A 1 102 ? -42.054 -8.967 64.506 1.00 67.06 102 ILE A CA 1
ATOM 787 C C . ILE A 1 102 ? -41.684 -7.488 64.504 1.00 67.06 102 ILE A C 1
ATOM 789 O O . ILE A 1 102 ? -40.552 -7.118 64.823 1.00 67.06 102 ILE A O 1
ATOM 793 N N . ASP A 1 103 ? -42.645 -6.645 64.145 1.00 65.56 103 ASP A N 1
ATOM 794 C CA . ASP A 1 103 ? -42.534 -5.197 64.226 1.00 65.56 103 ASP A CA 1
ATOM 795 C C . ASP A 1 103 ? -42.849 -4.758 65.662 1.00 65.56 103 ASP A C 1
ATOM 797 O O . ASP A 1 103 ? -43.989 -4.773 66.128 1.00 65.56 103 ASP A O 1
ATOM 801 N N . VAL A 1 104 ? -41.801 -4.378 66.390 1.00 68.75 104 VAL A N 1
ATOM 802 C CA . VAL A 1 104 ? -41.876 -3.877 67.762 1.00 68.75 104 VAL A CA 1
ATOM 803 C C . VAL A 1 104 ? -42.046 -2.365 67.724 1.00 68.75 104 VAL A C 1
ATOM 805 O O . VAL A 1 104 ? -41.075 -1.613 67.604 1.00 68.75 104 VAL A O 1
ATOM 808 N N . THR A 1 105 ? -43.292 -1.909 67.817 1.00 63.44 105 THR A N 1
ATOM 809 C CA . THR A 1 105 ? -43.629 -0.488 67.912 1.00 63.44 105 THR A CA 1
ATOM 810 C C . THR A 1 105 ? -43.610 -0.028 69.363 1.00 63.44 105 THR A C 1
ATOM 812 O O . THR A 1 105 ? -44.427 -0.447 70.184 1.00 63.44 105 THR A O 1
ATOM 815 N 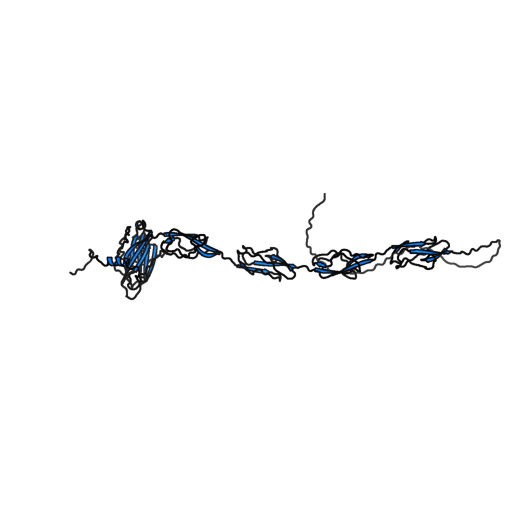N . VAL A 1 106 ? -42.701 0.889 69.684 1.00 65.38 106 VAL A N 1
ATOM 816 C CA . VAL A 1 106 ? -42.552 1.434 71.036 1.00 65.38 106 VAL A CA 1
ATOM 817 C C . VAL A 1 106 ? -43.141 2.834 71.106 1.00 65.38 106 VAL A C 1
ATOM 819 O O . VAL A 1 106 ? -42.701 3.721 70.376 1.00 65.38 106 VAL A O 1
ATOM 822 N N . PHE A 1 107 ? -44.099 3.040 72.011 1.00 59.72 107 PHE A N 1
ATOM 823 C CA . PHE A 1 107 ? -44.795 4.309 72.214 1.00 59.72 107 PHE A CA 1
ATOM 824 C C . PHE A 1 107 ? -44.196 5.114 73.370 1.00 59.72 107 PHE A C 1
ATOM 826 O O . PHE A 1 107 ? -44.150 4.663 74.520 1.00 59.72 107 PHE A O 1
ATOM 833 N N . HIS A 1 108 ? -43.826 6.358 73.082 1.00 58.72 108 HIS A N 1
ATOM 834 C CA . HIS A 1 108 ? -43.259 7.311 74.026 1.00 58.72 108 HIS A CA 1
ATOM 835 C C . HIS A 1 108 ? -44.165 8.526 74.175 1.00 58.72 108 HIS A C 1
ATOM 837 O O . HIS A 1 108 ? -44.623 9.111 73.191 1.00 58.72 108 HIS A O 1
ATOM 843 N N . THR A 1 109 ? -44.351 8.965 75.416 1.00 55.50 109 THR A N 1
ATOM 844 C CA . THR A 1 109 ? -44.933 10.278 75.709 1.00 55.50 109 THR A CA 1
ATOM 845 C C . THR A 1 109 ? -43.863 11.203 76.262 1.00 55.50 109 THR A C 1
ATOM 847 O O . THR A 1 109 ? -43.153 10.833 77.202 1.00 55.50 109 THR A O 1
ATOM 850 N N . THR A 1 110 ? -43.793 12.429 75.749 1.00 53.25 110 THR A N 1
ATOM 851 C CA . THR A 1 110 ? -43.117 13.529 76.441 1.00 53.25 110 THR A CA 1
ATOM 852 C C . THR A 1 110 ? -43.885 13.867 77.709 1.00 53.25 110 THR A C 1
ATOM 854 O O . THR A 1 110 ? -45.056 14.237 77.637 1.00 53.25 110 THR A O 1
ATOM 857 N N . ALA A 1 111 ? -43.243 13.757 78.868 1.00 49.88 111 ALA A N 1
ATOM 858 C CA . ALA A 1 111 ? -43.873 14.107 80.132 1.00 49.88 111 ALA A CA 1
ATOM 859 C C . ALA A 1 111 ? -43.779 15.617 80.399 1.00 49.88 111 ALA A C 1
ATOM 861 O O . ALA A 1 111 ? -44.803 16.252 80.626 1.00 49.88 111 ALA A O 1
ATOM 862 N N . PHE A 1 112 ? -42.567 16.190 80.382 1.00 50.31 112 PHE A N 1
ATOM 863 C CA . PHE A 1 112 ? -42.332 17.607 80.690 1.00 50.31 112 PHE A CA 1
ATOM 864 C C . PHE A 1 112 ? -41.044 18.146 80.045 1.00 50.31 112 PHE A C 1
ATOM 866 O O . PHE A 1 112 ? -40.007 17.480 80.066 1.00 50.31 112 PHE A O 1
ATOM 873 N N . GLY A 1 113 ? -41.131 19.386 79.559 1.00 51.28 113 GLY A N 1
ATOM 874 C CA . GLY A 1 113 ? -40.053 20.271 79.107 1.00 51.28 113 GLY A CA 1
ATOM 875 C C . GLY A 1 113 ? -40.616 21.698 78.932 1.00 51.28 113 GLY A C 1
ATOM 876 O O . GLY A 1 113 ? -41.839 21.861 78.988 1.00 51.28 113 GLY A O 1
ATOM 877 N N . PRO A 1 114 ? -39.788 22.747 78.759 1.00 50.06 114 PRO A N 1
ATOM 878 C CA . PRO A 1 114 ? -40.280 24.079 78.398 1.00 50.06 114 PRO A CA 1
ATOM 879 C C . PRO A 1 114 ? -41.053 24.010 77.075 1.00 50.06 114 PRO A C 1
ATOM 881 O O . PRO A 1 114 ? -40.602 23.342 76.148 1.00 50.06 114 PRO A O 1
ATOM 884 N N . ALA A 1 115 ? -42.190 24.704 76.979 1.00 49.09 115 ALA A N 1
ATOM 885 C CA . ALA A 1 115 ? -43.185 24.515 75.914 1.00 49.09 115 ALA A CA 1
ATOM 886 C C . ALA A 1 115 ? -42.719 24.864 74.480 1.00 49.09 115 ALA A C 1
ATOM 888 O O . ALA A 1 115 ? -43.488 24.683 73.543 1.00 49.09 115 ALA A O 1
ATOM 889 N N . ASP A 1 116 ? -41.480 25.332 74.311 1.00 48.44 116 ASP A N 1
ATOM 890 C CA . ASP A 1 116 ? -40.979 25.982 73.096 1.00 48.44 116 ASP A CA 1
ATOM 891 C C . ASP A 1 116 ? -39.705 25.327 72.516 1.00 48.44 116 ASP A C 1
ATOM 893 O O . ASP A 1 116 ? -39.070 25.893 71.627 1.00 48.44 116 ASP A O 1
ATOM 897 N N . LYS A 1 117 ? -39.290 24.149 73.012 1.00 52.00 117 LYS A N 1
ATOM 898 C CA . LYS A 1 117 ? -38.121 23.416 72.487 1.00 52.00 117 LYS A CA 1
ATOM 899 C C . LYS A 1 117 ? -38.496 22.053 71.907 1.00 52.00 117 LYS A C 1
ATOM 901 O O . LYS A 1 117 ? -38.993 21.184 72.620 1.00 52.00 117 LYS A O 1
ATOM 906 N N . ALA A 1 118 ? -38.168 21.852 70.631 1.00 51.62 118 ALA A N 1
ATOM 907 C CA . ALA A 1 118 ? -37.981 20.514 70.080 1.00 51.62 118 ALA A CA 1
ATOM 908 C C . ALA A 1 118 ? -36.764 19.861 70.754 1.00 51.62 118 ALA A C 1
ATOM 910 O O . ALA A 1 118 ? -35.774 20.540 71.034 1.00 51.62 118 ALA A O 1
ATOM 911 N N . ALA A 1 119 ? -36.846 18.559 71.015 1.00 54.38 119 ALA A N 1
ATOM 912 C CA . ALA A 1 119 ? -35.751 17.780 71.575 1.00 54.38 119 ALA A CA 1
ATOM 913 C C . ALA A 1 119 ? -35.499 16.546 70.714 1.00 54.38 119 ALA A C 1
ATOM 915 O O . ALA A 1 119 ? -36.438 15.899 70.238 1.00 54.38 119 ALA A O 1
ATOM 916 N N . ASN A 1 120 ? -34.219 16.241 70.525 1.00 55.97 120 ASN A N 1
ATOM 917 C CA . ASN A 1 120 ? -33.769 15.127 69.710 1.00 55.97 120 ASN A CA 1
ATOM 918 C C . ASN A 1 120 ? -33.558 13.919 70.615 1.00 55.97 120 ASN A C 1
ATOM 920 O O . ASN A 1 120 ? -32.777 13.971 71.567 1.00 55.97 120 ASN A O 1
ATOM 924 N N . PHE A 1 121 ? -34.265 12.838 70.302 1.00 56.56 121 PHE A N 1
ATOM 925 C CA . PHE A 1 121 ? -34.137 11.570 71.001 1.00 56.56 121 PHE A CA 1
ATOM 926 C C . PHE A 1 121 ? -33.488 10.550 70.080 1.00 56.56 121 PHE A C 1
ATOM 928 O O . PHE A 1 121 ? -33.904 10.372 68.937 1.00 56.56 121 PHE A O 1
ATOM 935 N N . LYS A 1 122 ? -32.480 9.850 70.587 1.00 59.03 122 LYS A N 1
ATOM 936 C CA . LYS A 1 122 ? -31.909 8.674 69.939 1.00 59.03 122 LYS A CA 1
ATOM 937 C C . LYS A 1 122 ? -32.534 7.446 70.558 1.00 59.03 122 LYS A C 1
ATOM 939 O O . LYS A 1 122 ? -32.397 7.190 71.752 1.00 59.03 122 LYS A O 1
ATOM 944 N N . THR A 1 123 ? -33.235 6.700 69.724 1.00 61.88 123 THR A N 1
ATOM 945 C CA . THR A 1 123 ? -33.766 5.391 70.077 1.00 61.88 123 THR A CA 1
ATOM 946 C C . THR A 1 123 ? -32.818 4.335 69.509 1.00 61.88 123 THR A C 1
ATOM 948 O O . THR A 1 123 ? -32.340 4.493 68.384 1.00 61.88 123 THR A O 1
ATOM 951 N N . ALA A 1 124 ? -32.464 3.320 70.292 1.00 61.38 124 ALA A N 1
ATOM 952 C CA . ALA A 1 124 ? -31.476 2.316 69.902 1.00 61.38 124 ALA A CA 1
ATOM 953 C C . ALA A 1 124 ? -31.874 0.930 70.415 1.00 61.38 124 ALA A C 1
ATOM 955 O O . ALA A 1 124 ? -32.210 0.787 71.589 1.00 61.38 124 ALA A O 1
ATOM 956 N N . LEU A 1 125 ? -31.820 -0.084 69.552 1.00 65.94 125 LEU A N 1
ATOM 957 C CA . LEU A 1 125 ? -32.134 -1.473 69.879 1.00 65.94 125 LEU A CA 1
ATOM 958 C C . LEU A 1 125 ? -30.859 -2.317 69.878 1.00 65.94 125 LEU A C 1
ATOM 960 O O . LEU A 1 125 ? -30.139 -2.362 68.879 1.00 65.94 125 LEU A O 1
ATOM 964 N N . PHE A 1 126 ? -30.618 -3.022 70.980 1.00 63.66 126 PHE A N 1
ATOM 965 C CA . PHE A 1 126 ? -29.482 -3.922 71.158 1.00 63.66 126 PHE A CA 1
ATOM 966 C C . PHE A 1 126 ? -29.948 -5.371 71.305 1.00 63.66 126 PHE A C 1
ATOM 968 O O . PHE A 1 126 ? -30.942 -5.623 71.984 1.00 63.66 126 PHE A O 1
ATOM 975 N N . ASN A 1 127 ? -29.189 -6.308 70.730 1.00 62.38 127 ASN A N 1
ATOM 976 C CA . ASN A 1 127 ? -29.237 -7.727 71.093 1.00 62.38 127 ASN A CA 1
ATOM 977 C C . ASN A 1 127 ? -28.258 -7.953 72.252 1.00 62.38 127 ASN A C 1
ATOM 979 O O . ASN A 1 127 ? -27.080 -7.596 72.126 1.00 62.38 127 ASN A O 1
ATOM 983 N N . MET A 1 128 ? -28.726 -8.491 73.377 1.00 63.19 128 MET A N 1
ATOM 984 C CA . MET A 1 128 ? -27.920 -8.647 74.590 1.00 63.19 128 MET A CA 1
ATOM 985 C C . MET A 1 128 ? -27.563 -10.103 74.884 1.00 63.19 128 MET A C 1
ATOM 987 O O . MET A 1 128 ? -28.370 -11.012 74.723 1.00 63.19 128 MET A O 1
ATOM 991 N N . TYR A 1 129 ? -26.349 -10.297 75.400 1.00 47.03 129 TYR A N 1
ATOM 992 C CA . TYR A 1 129 ? -25.891 -11.562 75.961 1.00 47.03 129 TYR A CA 1
ATOM 993 C C . TYR A 1 129 ? -25.192 -11.284 77.298 1.00 47.03 129 TYR A C 1
ATOM 995 O O . TYR A 1 129 ? -24.165 -10.612 77.325 1.00 47.03 129 TYR A O 1
ATOM 1003 N N . ASP A 1 130 ? -25.766 -11.822 78.377 1.00 43.03 130 ASP A N 1
ATOM 1004 C CA . ASP A 1 130 ? -25.274 -11.817 79.765 1.00 43.03 130 ASP A CA 1
ATOM 1005 C C . ASP A 1 130 ? -25.094 -10.443 80.464 1.00 43.03 130 ASP A C 1
ATOM 1007 O O . ASP A 1 130 ? -24.219 -9.635 80.152 1.00 43.03 130 ASP A O 1
ATOM 1011 N N . CYS A 1 131 ? -25.889 -10.214 81.515 1.00 40.78 131 CYS A N 1
ATOM 1012 C CA . CYS A 1 131 ? -25.635 -9.192 82.531 1.00 40.78 131 CYS A CA 1
ATOM 1013 C C . CYS A 1 131 ? -24.931 -9.830 83.744 1.00 40.78 131 CYS A C 1
ATOM 1015 O O . CYS A 1 131 ? -25.546 -10.098 84.780 1.00 40.78 131 CYS A O 1
ATOM 1017 N N . GLY A 1 132 ? -23.628 -10.082 83.599 1.00 35.06 132 GLY A N 1
ATOM 1018 C CA . GLY A 1 132 ? -22.829 -10.788 84.598 1.00 35.06 132 GLY A CA 1
ATOM 1019 C C . GLY A 1 132 ? -22.810 -10.098 85.969 1.00 35.06 132 GLY A C 1
ATOM 1020 O O . GLY A 1 132 ? -22.329 -8.974 86.110 1.00 35.06 132 GLY A O 1
ATOM 1021 N N . ASN A 1 133 ? -23.281 -10.802 87.004 1.00 42.50 133 ASN A N 1
ATOM 1022 C CA . ASN A 1 133 ? -23.187 -10.366 88.402 1.00 42.50 133 ASN A CA 1
ATOM 1023 C C . ASN A 1 133 ? -21.719 -10.371 88.871 1.00 42.50 133 ASN A C 1
ATOM 1025 O O . ASN A 1 133 ? -21.191 -11.413 89.264 1.00 42.50 133 ASN A O 1
ATOM 1029 N N . GLY A 1 134 ? -21.067 -9.206 88.856 1.00 35.31 134 GLY A N 1
ATOM 1030 C CA . GLY A 1 134 ? -19.702 -9.020 89.352 1.00 35.31 134 GLY A CA 1
ATOM 1031 C C . GLY A 1 134 ? -19.486 -7.637 89.970 1.00 35.31 134 GLY A C 1
ATOM 1032 O O . GLY A 1 134 ? -19.798 -6.617 89.357 1.00 35.31 134 GLY A O 1
ATOM 1033 N N . ASP A 1 135 ? -18.924 -7.604 91.181 1.00 41.38 135 ASP A N 1
ATOM 1034 C CA . ASP A 1 135 ? -18.790 -6.420 92.046 1.00 41.38 135 ASP A CA 1
ATOM 1035 C C . ASP A 1 135 ? -17.748 -5.374 91.570 1.00 41.38 135 ASP A C 1
ATOM 1037 O O . ASP A 1 135 ? -16.839 -5.050 92.331 1.00 41.38 135 ASP A O 1
ATOM 1041 N N . ASN A 1 136 ? -17.832 -4.874 90.323 1.00 42.62 136 ASN A N 1
ATOM 1042 C CA . ASN A 1 136 ? -17.393 -3.536 89.846 1.00 42.62 136 ASN A CA 1
ATOM 1043 C C . ASN A 1 136 ? -17.219 -3.479 88.304 1.00 42.62 136 ASN A C 1
ATOM 1045 O O . ASN A 1 136 ? -16.093 -3.356 87.826 1.00 42.62 136 ASN A O 1
ATOM 1049 N N . ALA A 1 137 ? -18.306 -3.493 87.519 1.00 35.34 137 ALA A N 1
ATOM 1050 C CA . ALA A 1 137 ? -18.379 -2.789 86.222 1.00 35.34 137 ALA A CA 1
ATOM 1051 C C . ALA A 1 137 ? -19.806 -2.813 85.641 1.00 35.34 137 ALA A C 1
ATOM 1053 O O . ALA A 1 137 ? -20.264 -3.845 85.160 1.00 35.34 137 ALA A O 1
ATOM 1054 N N . ASN A 1 138 ? -20.481 -1.658 85.580 1.00 44.38 138 ASN A N 1
ATOM 1055 C CA . ASN A 1 138 ? -21.743 -1.506 84.836 1.00 44.38 138 ASN A CA 1
ATOM 1056 C C . ASN A 1 138 ? -21.466 -1.362 83.323 1.00 44.38 138 ASN A C 1
ATOM 1058 O O . ASN A 1 138 ? -21.812 -0.357 82.704 1.00 44.38 138 ASN A O 1
ATOM 1062 N N . THR A 1 139 ? -20.792 -2.347 82.731 1.00 38.75 139 THR A N 1
ATOM 1063 C CA . THR A 1 139 ? -20.549 -2.451 81.286 1.00 38.75 139 THR A CA 1
ATOM 1064 C C . THR A 1 139 ? -21.608 -3.341 80.656 1.00 38.75 139 THR A C 1
ATOM 1066 O O . THR A 1 139 ? -21.551 -4.561 80.788 1.00 38.75 139 THR A O 1
ATOM 1069 N N . MET A 1 140 ? -22.560 -2.735 79.948 1.00 45.94 140 MET A N 1
ATOM 1070 C CA . MET A 1 140 ? -23.472 -3.478 79.080 1.00 45.94 140 MET A CA 1
ATOM 1071 C C . MET A 1 140 ? -22.744 -3.829 77.782 1.00 45.94 140 MET A C 1
ATOM 1073 O O . MET A 1 140 ? -22.227 -2.943 77.101 1.00 45.94 140 MET A O 1
ATOM 1077 N N . SER A 1 141 ? -22.709 -5.120 77.459 1.00 44.16 141 SER A N 1
ATOM 1078 C CA . SER A 1 141 ? -22.152 -5.647 76.214 1.00 44.16 141 SER A CA 1
ATOM 1079 C C . SER A 1 141 ? -23.296 -6.182 75.357 1.00 44.16 141 SER A C 1
ATOM 1081 O O . SER A 1 141 ? -24.070 -7.026 75.801 1.00 44.16 141 SER A O 1
ATOM 1083 N N . GLY A 1 142 ? -23.425 -5.674 74.138 1.00 49.88 142 GLY A N 1
ATOM 1084 C CA . GLY A 1 142 ? -24.479 -6.071 73.213 1.00 49.88 142 GLY A CA 1
ATOM 1085 C C . GLY A 1 142 ? -24.233 -5.484 71.832 1.00 49.88 142 GLY A C 1
ATOM 1086 O O . GLY A 1 142 ? -23.593 -4.439 71.701 1.00 49.88 142 GLY A O 1
ATOM 1087 N N . TYR A 1 143 ? -24.736 -6.158 70.805 1.00 51.16 143 TYR A N 1
ATOM 1088 C CA . TYR A 1 143 ? -24.645 -5.672 69.433 1.00 51.16 143 TYR A CA 1
ATOM 1089 C C . TYR A 1 143 ? -25.768 -4.666 69.191 1.00 51.16 143 TYR A C 1
ATOM 1091 O O . TYR A 1 143 ? -26.942 -5.008 69.351 1.00 51.16 143 TYR A O 1
ATOM 1099 N N . LEU A 1 144 ? -25.423 -3.431 68.807 1.00 51.91 144 LEU A N 1
ATOM 1100 C CA . LEU A 1 144 ? -26.415 -2.493 68.283 1.00 51.91 144 LEU A CA 1
ATOM 1101 C C . LEU A 1 144 ? -26.962 -3.074 66.974 1.00 51.91 144 LEU A C 1
ATOM 1103 O O . LEU A 1 144 ? -26.201 -3.308 66.041 1.00 51.91 144 LEU A O 1
ATOM 1107 N N . LEU A 1 145 ? -28.271 -3.304 66.913 1.00 51.41 145 LEU A N 1
ATOM 1108 C CA . LEU A 1 145 ? -28.939 -3.811 65.712 1.00 51.41 145 LEU A CA 1
ATOM 1109 C C . LEU A 1 145 ? -29.468 -2.679 64.838 1.00 51.41 145 LEU A C 1
ATOM 1111 O O . LEU A 1 145 ? -29.456 -2.763 63.615 1.00 51.41 145 LEU A O 1
ATOM 1115 N N . SER A 1 146 ? -29.993 -1.636 65.478 1.00 52.81 146 SER A N 1
ATOM 1116 C CA . SER A 1 146 ? -30.608 -0.501 64.804 1.00 52.81 146 SER A CA 1
ATOM 1117 C C . SER A 1 146 ? -30.621 0.706 65.733 1.00 52.81 146 SER A C 1
ATOM 1119 O O . SER A 1 146 ? -30.820 0.569 66.942 1.00 52.81 146 SER A O 1
ATOM 1121 N N . SER A 1 147 ? -30.435 1.900 65.175 1.00 50.91 147 SER A N 1
ATOM 1122 C CA . SER A 1 147 ? -30.665 3.150 65.894 1.00 50.91 147 SER A CA 1
ATOM 1123 C C . SER A 1 147 ? -31.347 4.173 64.998 1.00 50.91 147 SER A C 1
ATOM 1125 O O . SER A 1 147 ? -31.085 4.252 63.800 1.00 50.91 147 SER A O 1
ATOM 1127 N N . ALA A 1 148 ? -32.228 4.966 65.596 1.00 49.62 148 ALA A N 1
ATOM 1128 C CA . ALA A 1 148 ? -32.935 6.047 64.938 1.00 49.62 148 ALA A CA 1
ATOM 1129 C C . ALA A 1 148 ? -32.879 7.302 65.810 1.00 49.62 148 ALA A C 1
ATOM 1131 O O . ALA A 1 148 ? -33.437 7.335 66.911 1.00 49.62 148 ALA A O 1
ATOM 1132 N N . THR A 1 149 ? -32.246 8.354 65.290 1.00 53.44 149 THR A N 1
ATOM 1133 C CA . THR A 1 149 ? -32.448 9.720 65.782 1.00 53.44 149 THR A CA 1
ATOM 1134 C C . THR A 1 149 ? -33.831 10.185 65.343 1.00 53.44 149 THR A C 1
ATOM 1136 O O . THR A 1 149 ? -34.186 10.070 64.166 1.00 53.44 149 THR A O 1
ATOM 1139 N N . VAL A 1 150 ? -34.610 10.730 66.270 1.00 53.03 150 VAL A N 1
ATOM 1140 C CA . VAL A 1 150 ? -35.956 11.236 66.021 1.00 53.03 150 VAL A CA 1
ATOM 1141 C C . VAL A 1 150 ? -36.092 12.633 66.615 1.00 53.03 150 VAL A C 1
ATOM 1143 O O . VAL A 1 150 ? -35.886 12.847 67.809 1.00 53.03 150 VAL A O 1
ATOM 1146 N N . GLU A 1 151 ? -36.431 13.592 65.757 1.00 53.94 151 GLU A N 1
ATOM 1147 C CA . GLU A 1 151 ? -36.757 14.961 66.154 1.00 53.94 151 GLU A CA 1
ATOM 1148 C C . GLU A 1 151 ? -38.207 14.999 66.637 1.00 53.94 151 GLU A C 1
ATOM 1150 O O . GLU A 1 151 ? -39.122 14.631 65.894 1.00 53.94 151 GLU A O 1
ATOM 1155 N N . LEU A 1 152 ? -38.436 15.429 67.880 1.00 51.94 152 LEU A N 1
ATOM 1156 C CA . LEU A 1 152 ? -39.796 15.556 68.390 1.00 51.94 152 LEU A CA 1
ATOM 1157 C C . LEU A 1 152 ? -40.473 16.847 67.913 1.00 51.94 152 LEU A C 1
ATOM 1159 O O . LEU A 1 152 ? -39.939 17.936 68.150 1.00 51.94 152 LEU A O 1
ATOM 1163 N N . PRO A 1 153 ? -41.705 16.774 67.376 1.00 49.50 153 PRO A N 1
ATOM 1164 C CA . PRO A 1 153 ? -42.592 17.923 67.395 1.00 49.50 153 PRO A CA 1
ATOM 1165 C C . PRO A 1 153 ? -42.995 18.232 68.845 1.00 49.50 153 PRO A C 1
ATOM 1167 O O . PRO A 1 153 ? -43.253 17.334 69.651 1.00 49.50 153 PRO A O 1
ATOM 1170 N N . VAL A 1 154 ? -43.087 19.520 69.167 1.00 48.19 154 VAL A N 1
ATOM 1171 C CA . VAL A 1 154 ? -43.543 20.006 70.474 1.00 48.19 154 VAL A CA 1
ATOM 1172 C C . VAL A 1 154 ? -44.927 19.415 70.802 1.00 48.19 154 VAL A C 1
ATOM 1174 O O . VAL A 1 154 ? -45.892 19.659 70.080 1.00 48.19 154 VAL A O 1
ATOM 1177 N N . ASN A 1 155 ? -45.016 18.663 71.907 1.00 49.12 155 ASN A N 1
ATOM 1178 C CA . ASN A 1 155 ? -46.230 18.029 72.455 1.00 49.12 155 ASN A CA 1
ATOM 1179 C C . ASN A 1 155 ? -46.908 16.925 71.599 1.00 49.12 155 ASN A C 1
ATOM 1181 O O . ASN A 1 155 ? -48.120 16.738 71.708 1.00 49.12 155 ASN A O 1
ATOM 1185 N N . GLY A 1 156 ? -46.164 16.169 70.780 1.00 49.75 156 GLY A N 1
ATOM 1186 C CA . GLY A 1 156 ? -46.695 14.994 70.059 1.00 49.75 156 GLY A CA 1
ATOM 1187 C C . GLY A 1 156 ? -46.385 13.637 70.726 1.00 49.75 156 GLY A C 1
ATOM 1188 O O . GLY A 1 156 ? -45.323 13.496 71.336 1.00 49.75 156 GLY A O 1
ATOM 1189 N N . PRO A 1 157 ? -47.252 12.608 70.597 1.00 49.62 157 PRO A N 1
ATOM 1190 C CA . PRO A 1 157 ? -46.872 11.228 70.897 1.00 49.62 157 PRO A CA 1
ATOM 1191 C C . PRO A 1 157 ? -45.852 10.731 69.862 1.00 49.62 157 PRO A C 1
ATOM 1193 O O . PRO A 1 157 ? -46.017 10.969 68.665 1.00 49.62 157 PRO A O 1
ATOM 1196 N N . LEU A 1 158 ? -44.819 10.015 70.310 1.00 56.12 158 LEU A N 1
ATOM 1197 C CA . LEU A 1 158 ? -43.833 9.402 69.421 1.00 56.12 1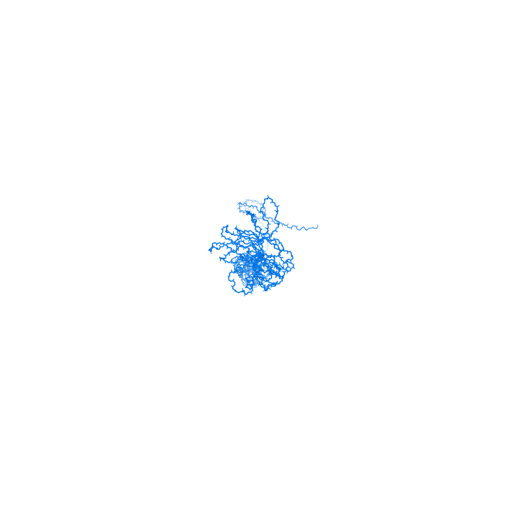58 LEU A CA 1
ATOM 1198 C C . LEU A 1 158 ? -43.990 7.884 69.416 1.00 56.12 158 LEU A C 1
ATOM 1200 O O . LEU A 1 158 ? -44.183 7.276 70.466 1.00 56.12 158 LEU A O 1
ATOM 1204 N N . TYR A 1 159 ? -43.814 7.269 68.252 1.00 59.81 159 TYR A N 1
ATOM 1205 C CA . TYR A 1 159 ? -43.591 5.836 68.139 1.00 59.81 159 TYR A CA 1
ATOM 1206 C C . TYR A 1 159 ? -42.414 5.545 67.207 1.00 59.81 159 TYR A C 1
ATOM 1208 O O . TYR A 1 159 ? -42.151 6.303 66.274 1.00 59.81 159 TYR A O 1
ATOM 1216 N N . VAL A 1 160 ? -41.690 4.463 67.486 1.00 58.66 160 VAL A N 1
ATOM 1217 C CA . VAL A 1 160 ? -40.632 3.928 66.617 1.00 58.66 160 VAL A CA 1
ATOM 1218 C C . VAL A 1 160 ? -40.885 2.439 66.454 1.00 58.66 160 VAL A C 1
ATOM 1220 O O . VAL A 1 160 ? -41.101 1.756 67.454 1.00 58.66 160 VAL A O 1
ATOM 1223 N N . THR A 1 161 ? -40.869 1.952 65.214 1.00 61.03 161 THR A N 1
ATOM 1224 C CA . THR A 1 161 ? -41.069 0.534 64.898 1.00 61.03 161 THR A CA 1
ATOM 1225 C C . THR A 1 161 ? -39.741 -0.106 64.518 1.00 61.03 161 THR A C 1
ATOM 1227 O O . THR A 1 161 ? -39.077 0.331 63.575 1.00 61.03 161 THR A O 1
ATOM 1230 N N . TYR A 1 162 ? -39.376 -1.156 65.247 1.00 65.00 162 TYR A N 1
ATOM 1231 C CA . TYR A 1 162 ? -38.207 -1.987 64.985 1.00 65.00 162 TYR A CA 1
ATOM 1232 C C . TYR A 1 162 ? -38.643 -3.322 64.403 1.00 65.00 162 TYR A C 1
ATOM 1234 O O . TYR A 1 162 ? -39.377 -4.048 65.064 1.00 65.00 162 TYR A O 1
ATOM 1242 N N . ARG A 1 163 ? -38.152 -3.679 63.215 1.00 66.62 163 ARG A N 1
ATOM 1243 C CA . ARG A 1 163 ? -38.376 -5.016 62.662 1.00 66.62 163 ARG A CA 1
ATOM 1244 C C . ARG A 1 163 ? -37.354 -5.990 63.232 1.00 66.62 163 ARG A C 1
ATOM 1246 O O . ARG A 1 163 ? -36.155 -5.798 63.037 1.00 66.62 163 ARG A O 1
ATOM 1253 N N . ILE A 1 164 ? -37.821 -7.019 63.929 1.00 69.19 164 ILE A N 1
ATOM 1254 C CA . ILE A 1 164 ? -36.978 -8.059 64.524 1.00 69.19 164 ILE A CA 1
ATOM 1255 C C . ILE A 1 164 ? -37.235 -9.377 63.797 1.00 69.19 164 ILE A C 1
ATOM 1257 O O . ILE A 1 164 ? -38.377 -9.804 63.695 1.00 69.19 164 ILE A O 1
ATOM 1261 N N . THR A 1 165 ? -36.175 -10.007 63.292 1.00 66.69 165 THR A N 1
ATOM 1262 C CA . THR A 1 165 ? -36.210 -11.201 62.419 1.00 66.69 165 THR A CA 1
ATOM 1263 C C . THR A 1 165 ? -35.584 -12.446 63.061 1.00 66.69 165 THR A C 1
ATOM 1265 O O . THR A 1 165 ? -35.346 -13.447 62.390 1.00 66.69 165 THR A O 1
ATOM 1268 N N . SER A 1 166 ? -35.260 -12.389 64.355 1.00 66.06 166 SER A N 1
ATOM 1269 C CA . SER A 1 166 ? -34.629 -13.492 65.084 1.00 66.06 166 SER A CA 1
ATOM 1270 C C . SER A 1 166 ? -35.125 -13.580 66.530 1.00 66.06 166 SER A C 1
ATOM 1272 O O . SER A 1 166 ? -35.469 -12.552 67.115 1.00 66.06 166 SER A O 1
ATOM 1274 N N . PRO A 1 167 ? -35.094 -14.767 67.160 1.00 71.31 167 PRO A N 1
ATOM 1275 C CA . PRO A 1 167 ? -35.287 -14.901 68.602 1.00 71.31 167 PRO A CA 1
ATOM 1276 C C . PRO A 1 167 ? -34.142 -14.236 69.377 1.00 71.31 167 PRO A C 1
ATOM 1278 O O . PRO A 1 167 ? -33.011 -14.196 68.889 1.00 71.31 167 PRO A O 1
ATOM 1281 N N . GLY A 1 168 ? -34.402 -13.774 70.602 1.00 71.69 168 GLY A N 1
ATOM 1282 C CA . GLY A 1 168 ? -33.353 -13.202 71.451 1.00 71.69 168 GLY A CA 1
ATOM 1283 C C . GLY A 1 168 ? -33.850 -12.337 72.606 1.00 71.69 168 GLY A C 1
ATOM 1284 O O . GLY A 1 168 ? -35.052 -12.100 72.766 1.00 71.69 168 GLY A O 1
ATOM 1285 N N . ASP A 1 169 ? -32.887 -11.851 73.386 1.00 68.88 169 ASP A N 1
ATOM 1286 C CA . ASP A 1 169 ? -33.083 -10.864 74.443 1.00 68.88 169 ASP A CA 1
ATOM 1287 C C . ASP A 1 169 ? -32.693 -9.476 73.927 1.00 68.88 169 ASP A C 1
ATOM 1289 O O . ASP A 1 169 ? -31.559 -9.226 73.511 1.00 68.88 169 ASP A O 1
ATOM 1293 N N . TYR A 1 170 ? -33.657 -8.562 73.951 1.00 71.44 170 TYR A N 1
ATOM 1294 C CA . TYR A 1 170 ? -33.552 -7.247 73.340 1.00 71.44 170 TYR A CA 1
ATOM 1295 C C . TYR A 1 170 ? -33.643 -6.154 74.392 1.00 71.44 170 TYR A C 1
ATOM 1297 O O . TYR A 1 170 ? -34.520 -6.188 75.255 1.00 71.44 170 TYR A O 1
ATOM 1305 N N . THR A 1 171 ? -32.794 -5.134 74.271 1.00 68.38 171 THR A N 1
ATOM 1306 C CA . THR A 1 171 ? -32.892 -3.926 75.097 1.00 68.38 171 THR A CA 1
ATOM 1307 C C . THR A 1 171 ? -32.997 -2.694 74.218 1.00 68.38 171 THR A C 1
ATOM 1309 O O . THR A 1 171 ? -32.117 -2.401 73.408 1.00 68.38 171 THR A O 1
ATOM 1312 N N . LEU A 1 172 ? -34.088 -1.958 74.406 1.00 69.56 172 LEU A N 1
ATOM 1313 C CA . LEU A 1 172 ? -34.303 -0.639 73.840 1.00 69.56 172 LEU A CA 1
ATOM 1314 C C . LEU A 1 172 ? -33.719 0.430 74.768 1.00 69.56 172 LEU A C 1
ATOM 1316 O O . LEU A 1 172 ? -34.005 0.432 75.965 1.00 69.56 172 LEU A O 1
ATOM 1320 N N . PHE A 1 173 ? -32.996 1.386 74.195 1.00 66.62 173 PHE A N 1
ATOM 1321 C CA . PHE A 1 173 ? -32.577 2.626 74.840 1.00 66.62 173 PHE A CA 1
ATOM 1322 C C . PHE A 1 173 ? -33.264 3.840 74.232 1.00 66.62 173 PHE A C 1
ATOM 1324 O O . PHE A 1 173 ? -33.492 3.909 73.024 1.00 66.62 173 PHE A O 1
ATOM 1331 N N . LEU A 1 174 ? -33.516 4.821 75.093 1.00 64.19 174 LEU A N 1
ATOM 1332 C CA . LEU A 1 174 ? -34.015 6.149 74.778 1.00 64.19 174 LEU A CA 1
ATOM 1333 C C . LEU A 1 174 ? -33.059 7.159 75.395 1.00 64.19 174 LEU A C 1
ATOM 1335 O O . LEU A 1 174 ? -33.086 7.389 76.603 1.00 64.19 174 LEU A O 1
ATOM 1339 N N . MET A 1 175 ? -32.211 7.734 74.553 1.00 61.69 175 MET A N 1
ATOM 1340 C CA . MET A 1 175 ? -31.206 8.717 74.934 1.00 61.69 175 MET A CA 1
ATOM 1341 C C . MET A 1 175 ? -31.657 10.109 74.490 1.00 61.69 175 MET A C 1
ATOM 1343 O O . MET A 1 175 ? -32.048 10.296 73.337 1.00 61.69 175 MET A O 1
ATOM 1347 N N . SER A 1 176 ? -31.608 11.084 75.393 1.00 57.91 176 SER A N 1
ATOM 1348 C CA . SER A 1 176 ? -31.765 12.503 75.070 1.00 57.91 176 SER A CA 1
ATOM 1349 C C . SER A 1 176 ? -30.409 13.078 74.666 1.00 57.91 176 SER A C 1
ATOM 1351 O O . SER A 1 176 ? -29.440 12.942 75.410 1.00 57.91 176 SER A O 1
ATOM 1353 N N . ASP A 1 177 ? -30.336 13.779 73.531 1.00 55.88 177 ASP A N 1
ATOM 1354 C CA . ASP A 1 177 ? -29.129 14.549 73.183 1.00 55.88 177 ASP A CA 1
ATOM 1355 C C . ASP A 1 177 ? -28.938 15.783 74.096 1.00 55.88 177 ASP A C 1
ATOM 1357 O O . ASP A 1 177 ? -27.844 16.338 74.174 1.00 55.88 177 ASP A O 1
ATOM 1361 N N . ASP A 1 178 ? -29.990 16.201 74.811 1.00 57.19 178 ASP A N 1
ATOM 1362 C CA . ASP A 1 178 ? -29.992 17.327 75.752 1.00 57.19 178 ASP A CA 1
ATOM 1363 C C . ASP A 1 178 ? -30.017 16.779 77.198 1.00 57.19 178 ASP A C 1
ATOM 1365 O O . ASP A 1 178 ? -31.064 16.338 77.685 1.00 57.19 178 ASP A O 1
ATOM 1369 N N . GLU A 1 179 ? -28.879 16.799 77.908 1.00 52.25 179 GLU A N 1
ATOM 1370 C CA . GLU A 1 179 ? -28.701 16.109 79.208 1.00 52.25 179 GLU A CA 1
ATOM 1371 C C . GLU A 1 179 ? -29.581 16.630 80.371 1.00 52.25 179 GLU A C 1
ATOM 1373 O O . GLU A 1 179 ? -29.531 16.078 81.468 1.00 52.25 179 GLU A O 1
ATOM 1378 N N . ASN A 1 180 ? -30.360 17.706 80.188 1.00 51.81 180 ASN A N 1
ATOM 1379 C CA . ASN A 1 180 ? -31.012 18.415 81.302 1.00 51.81 180 ASN A CA 1
ATOM 1380 C C . ASN A 1 180 ? -32.444 18.947 81.061 1.00 51.81 180 ASN A C 1
ATOM 1382 O O . ASN A 1 180 ? -32.965 19.631 81.945 1.00 51.81 180 ASN A O 1
ATOM 1386 N N . VAL A 1 181 ? -33.099 18.705 79.911 1.00 52.88 181 VAL A N 1
ATOM 1387 C CA . VAL A 1 181 ? -34.275 19.532 79.524 1.00 52.88 181 VAL A CA 1
ATOM 1388 C C . VAL A 1 181 ? -35.598 18.789 79.279 1.00 52.88 181 VAL A C 1
ATOM 1390 O O . VAL A 1 181 ? -36.642 19.345 79.628 1.00 52.88 181 VAL A O 1
ATOM 1393 N N . VAL A 1 182 ? -35.615 17.569 78.724 1.00 51.78 182 VAL A N 1
ATOM 1394 C CA . VAL A 1 182 ? -36.879 16.898 78.335 1.00 51.78 182 VAL A CA 1
ATOM 1395 C C . VAL A 1 182 ? -36.972 15.472 78.870 1.00 51.78 182 VAL A C 1
ATOM 1397 O O . VAL A 1 182 ? -36.047 14.679 78.742 1.00 51.78 182 VAL A O 1
ATOM 1400 N N . ARG A 1 183 ? -38.124 15.137 79.465 1.00 54.97 183 ARG A N 1
ATOM 1401 C CA . ARG A 1 183 ? -38.426 13.793 79.982 1.00 54.97 183 ARG A CA 1
ATOM 1402 C C . ARG A 1 183 ? -39.284 13.015 78.987 1.00 54.97 183 ARG A C 1
ATOM 1404 O O . ARG A 1 183 ? -40.443 13.382 78.783 1.00 54.97 183 ARG A O 1
ATOM 1411 N N . ALA A 1 184 ? -38.753 11.934 78.425 1.00 52.91 184 ALA A N 1
ATOM 1412 C CA . ALA A 1 184 ? -39.531 10.929 77.700 1.00 52.91 184 ALA A CA 1
ATOM 1413 C C . ALA A 1 184 ? -39.844 9.735 78.615 1.00 52.91 184 ALA A C 1
ATOM 1415 O O . ALA A 1 184 ? -39.088 9.418 79.530 1.00 52.91 184 ALA A O 1
ATOM 1416 N N . THR A 1 185 ? -40.977 9.075 78.395 1.00 54.34 185 THR A N 1
ATOM 1417 C CA . THR A 1 185 ? -41.373 7.877 79.148 1.00 54.34 185 THR A CA 1
ATOM 1418 C C . THR A 1 185 ? -41.946 6.855 78.176 1.00 54.34 185 THR A C 1
ATOM 1420 O O . THR A 1 185 ? -42.866 7.181 77.421 1.00 54.34 185 THR A O 1
ATOM 1423 N N . THR A 1 186 ? -41.415 5.630 78.186 1.00 56.56 186 THR A N 1
ATOM 1424 C CA . THR A 1 186 ? -42.019 4.480 77.501 1.00 56.56 186 THR A CA 1
ATOM 1425 C C . THR A 1 186 ? -43.389 4.219 78.116 1.00 56.56 186 THR A C 1
ATOM 1427 O O . THR A 1 186 ? -43.501 4.026 79.324 1.00 56.56 186 THR A O 1
ATOM 1430 N N . THR A 1 187 ? -44.440 4.248 77.300 1.00 53.97 187 THR A N 1
ATOM 1431 C CA . THR A 1 187 ? -45.835 4.090 77.758 1.00 53.97 187 THR A CA 1
ATOM 1432 C C . THR A 1 187 ? -46.487 2.796 77.292 1.00 53.97 187 THR A C 1
ATOM 1434 O O . THR A 1 187 ? -47.442 2.332 77.918 1.00 53.97 187 THR A O 1
ATOM 1437 N N . GLY A 1 188 ? -45.941 2.171 76.251 1.00 58.16 188 GLY A N 1
ATOM 1438 C CA . GLY A 1 188 ? -46.324 0.840 75.806 1.00 58.16 188 GLY A CA 1
ATOM 1439 C C . GLY A 1 188 ? -45.354 0.295 74.767 1.00 58.16 188 GLY A C 1
ATOM 1440 O O . GLY A 1 188 ? -44.716 1.062 74.044 1.00 58.16 188 GLY A O 1
ATOM 1441 N N . ILE A 1 189 ? -45.276 -1.031 74.697 1.00 61.41 189 ILE A N 1
ATOM 1442 C CA . ILE A 1 189 ? -44.708 -1.751 73.558 1.00 61.41 189 ILE A CA 1
ATOM 1443 C C . ILE A 1 189 ? -45.843 -2.533 72.900 1.00 61.41 189 ILE A C 1
ATOM 1445 O O . ILE A 1 189 ? -46.653 -3.177 73.577 1.00 61.41 189 ILE A O 1
ATOM 1449 N N . PHE A 1 190 ? -45.895 -2.443 71.578 1.00 59.12 190 PHE A N 1
ATOM 1450 C CA . PHE A 1 190 ? -46.789 -3.182 70.709 1.00 59.12 190 PHE A CA 1
ATOM 1451 C C . PHE A 1 190 ? -45.963 -4.109 69.823 1.00 59.12 190 PHE A C 1
ATOM 1453 O O . PHE A 1 190 ? -44.936 -3.699 69.288 1.00 59.12 190 PHE A O 1
ATOM 1460 N N . PHE A 1 191 ? -46.421 -5.347 69.691 1.00 62.97 191 PHE A N 1
ATOM 1461 C CA . PHE A 1 191 ? -45.824 -6.353 68.825 1.00 62.97 191 PHE A CA 1
ATOM 1462 C C . PHE A 1 191 ? -46.818 -6.627 67.699 1.00 62.97 191 PHE A C 1
ATOM 1464 O O . PHE A 1 191 ? -47.906 -7.150 67.962 1.00 62.97 191 PHE A O 1
ATOM 1471 N N . ASP A 1 192 ? -46.457 -6.231 66.480 1.00 58.56 192 ASP A N 1
ATOM 1472 C CA . ASP A 1 192 ? -47.187 -6.566 65.262 1.00 58.56 192 ASP A CA 1
ATOM 1473 C C . ASP A 1 192 ? -46.461 -7.701 64.536 1.00 58.56 192 ASP A C 1
ATOM 1475 O O . ASP A 1 192 ? -45.238 -7.683 64.391 1.00 58.56 192 ASP A O 1
ATOM 1479 N N . TYR A 1 193 ? -47.202 -8.721 64.124 1.00 59.22 193 TYR A N 1
ATOM 1480 C CA . TYR A 1 193 ? -46.625 -9.933 63.553 1.00 59.22 193 TYR A CA 1
ATOM 1481 C C . TYR A 1 193 ? -46.595 -9.820 62.032 1.00 59.22 193 TYR A C 1
ATOM 1483 O O . TYR A 1 193 ? -47.642 -9.776 61.385 1.00 59.22 193 TYR A O 1
ATOM 1491 N N . VAL A 1 194 ? -45.394 -9.773 61.458 1.00 53.34 194 VAL A N 1
ATOM 1492 C CA . VAL A 1 194 ? -45.191 -9.527 60.030 1.00 53.34 194 VAL A CA 1
ATOM 1493 C C . VAL A 1 194 ? -44.851 -10.841 59.335 1.00 53.34 194 VAL A C 1
ATOM 1495 O O . VAL A 1 194 ? -43.766 -11.395 59.500 1.00 53.34 194 VAL A O 1
ATOM 1498 N N . THR A 1 195 ? -45.775 -11.310 58.501 1.00 54.03 195 THR A N 1
ATOM 1499 C CA . THR A 1 195 ? -45.464 -12.250 57.420 1.00 54.03 195 THR A CA 1
ATOM 1500 C C . THR A 1 195 ? -44.926 -11.440 56.248 1.00 54.03 195 THR A C 1
ATOM 1502 O O . THR A 1 195 ? -45.676 -10.694 55.612 1.00 54.03 195 THR A O 1
ATOM 1505 N N . GLY A 1 196 ? -43.624 -11.531 56.009 1.00 60.97 196 GLY A N 1
ATOM 1506 C CA . GLY A 1 196 ? -42.915 -10.743 55.011 1.00 60.97 196 GLY A CA 1
ATOM 1507 C C . GLY A 1 196 ? -41.867 -11.628 54.376 1.00 60.97 196 GLY A C 1
ATOM 1508 O O . GLY A 1 196 ? -40.771 -11.760 54.918 1.00 60.97 196 GLY A O 1
ATOM 1509 N N . VAL A 1 197 ? -42.230 -12.250 53.255 1.00 65.50 197 VAL A N 1
ATOM 1510 C CA . VAL A 1 197 ? -41.376 -13.224 52.579 1.00 65.50 197 VAL A CA 1
ATOM 1511 C C . VAL A 1 197 ? -40.078 -12.530 52.164 1.00 65.50 197 VAL A C 1
ATOM 1513 O O . VAL A 1 197 ? -40.083 -11.525 51.449 1.00 65.50 197 VAL A O 1
ATOM 1516 N N . MET A 1 198 ? -38.968 -13.055 52.676 1.00 68.19 198 MET A N 1
ATOM 1517 C CA . MET A 1 198 ? -37.620 -12.680 52.271 1.00 68.19 198 MET A CA 1
ATOM 1518 C C . MET A 1 198 ? -37.233 -13.535 51.071 1.00 68.19 198 MET A C 1
ATOM 1520 O O . MET A 1 198 ? -37.074 -14.747 51.212 1.00 68.19 198 MET A O 1
ATOM 1524 N N . SER A 1 199 ? -37.055 -12.891 49.923 1.00 79.44 199 SER A N 1
ATOM 1525 C CA . SER A 1 199 ? -36.714 -13.549 48.661 1.00 79.44 199 SER A CA 1
ATOM 1526 C C . SER A 1 199 ? -35.315 -13.134 48.195 1.00 79.44 199 SER A C 1
ATOM 1528 O O . SER A 1 199 ? -34.843 -12.022 48.463 1.00 79.44 199 SER A O 1
ATOM 1530 N N . ASN A 1 200 ? -34.599 -14.056 47.554 1.00 84.00 200 ASN A N 1
ATOM 1531 C CA . ASN A 1 200 ? -33.207 -13.872 47.151 1.00 84.00 200 ASN A CA 1
ATOM 1532 C C . ASN A 1 200 ? -33.101 -13.106 45.827 1.00 84.00 200 ASN A C 1
ATOM 1534 O O . ASN A 1 200 ? -33.945 -13.234 44.941 1.00 84.00 200 ASN A O 1
ATOM 1538 N N . ILE A 1 201 ? -32.006 -12.360 45.669 1.00 92.12 201 ILE A N 1
ATOM 1539 C CA . ILE A 1 201 ? -31.607 -11.753 44.399 1.00 92.12 201 ILE A CA 1
ATOM 1540 C C . ILE A 1 201 ? -30.266 -12.342 43.976 1.00 92.12 201 ILE A C 1
ATOM 1542 O O . ILE A 1 201 ? -29.249 -12.152 44.644 1.00 92.12 201 ILE A O 1
ATOM 1546 N N . THR A 1 202 ? -30.264 -13.024 42.835 1.00 94.44 202 THR A N 1
ATOM 1547 C CA . THR A 1 202 ? -29.039 -13.455 42.152 1.00 94.44 202 THR A CA 1
ATOM 1548 C C . THR A 1 202 ? -28.660 -12.416 41.099 1.00 94.44 202 THR A C 1
ATOM 1550 O O . THR A 1 202 ? -29.499 -12.046 40.280 1.00 94.44 202 THR A O 1
ATOM 1553 N N . TYR A 1 203 ? -27.410 -11.949 41.092 1.00 95.81 203 TYR A N 1
ATOM 1554 C CA . TYR A 1 203 ? -26.919 -11.014 40.075 1.00 95.81 203 TYR A CA 1
ATOM 1555 C C . TYR A 1 203 ? -25.964 -11.716 39.115 1.00 95.81 203 TYR A C 1
ATOM 1557 O O . TYR A 1 203 ? -24.858 -12.104 39.490 1.00 95.81 203 TYR A O 1
ATOM 1565 N N . GLU A 1 204 ? -26.365 -11.811 37.854 1.00 96.94 204 GLU A N 1
ATOM 1566 C CA . GLU A 1 204 ? -25.512 -12.271 36.763 1.00 96.94 204 GLU A CA 1
ATOM 1567 C C . GLU A 1 204 ? -24.746 -11.066 36.208 1.00 96.94 204 GLU A C 1
ATOM 1569 O O . GLU A 1 204 ? -25.144 -10.411 35.243 1.00 96.94 204 GLU A O 1
ATOM 1574 N N . ALA A 1 205 ? -23.660 -10.717 36.901 1.00 93.44 205 ALA A N 1
ATOM 1575 C CA . ALA A 1 205 ? -22.898 -9.491 36.669 1.00 93.44 205 ALA A CA 1
ATOM 1576 C C . ALA A 1 205 ? -21.866 -9.579 35.522 1.00 93.44 205 ALA A C 1
ATOM 1578 O O . ALA A 1 205 ? -21.090 -8.642 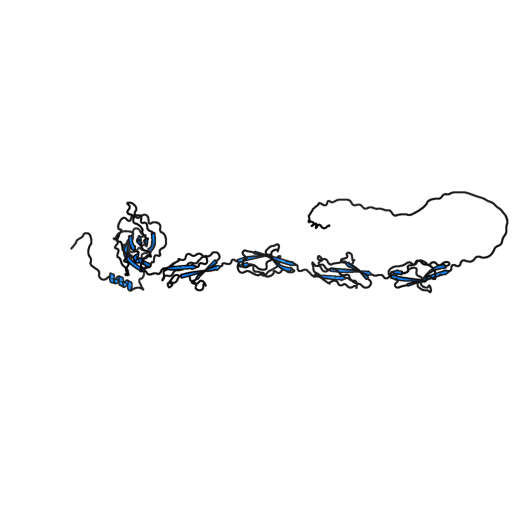35.348 1.00 93.44 205 ALA A O 1
ATOM 1579 N N . ASP A 1 206 ? -21.799 -10.687 34.771 1.00 91.75 206 ASP A N 1
ATOM 1580 C CA . ASP A 1 206 ? -20.837 -10.907 33.668 1.00 91.75 206 ASP A CA 1
ATOM 1581 C C . ASP A 1 206 ? -19.370 -10.576 34.057 1.00 91.75 206 ASP A C 1
ATOM 1583 O O . ASP A 1 206 ? -18.614 -9.935 33.327 1.00 91.75 206 ASP A O 1
ATOM 1587 N N . GLY A 1 207 ? -18.961 -10.944 35.277 1.00 90.38 207 GLY A N 1
ATOM 1588 C CA . GLY A 1 207 ? -17.626 -10.641 35.817 1.00 90.38 207 GLY A CA 1
ATOM 1589 C C . GLY A 1 207 ? -17.385 -9.176 36.221 1.00 90.38 207 GLY A C 1
ATOM 1590 O O . GLY A 1 207 ? -16.269 -8.834 36.606 1.00 90.38 207 GLY A O 1
ATOM 1591 N N . GLY A 1 208 ? -18.401 -8.313 36.148 1.00 93.06 208 GLY A N 1
ATOM 1592 C CA . GLY A 1 208 ? -18.417 -7.005 36.801 1.00 93.06 208 GLY A CA 1
ATOM 1593 C C . GLY A 1 208 ? -18.663 -7.097 38.313 1.00 93.06 208 GLY A C 1
ATOM 1594 O O . GLY A 1 208 ? -18.909 -8.165 38.870 1.00 93.06 208 GLY A O 1
ATOM 1595 N N . THR A 1 209 ? -18.613 -5.949 38.985 1.00 91.00 209 THR A N 1
ATOM 1596 C CA . THR A 1 209 ? -18.815 -5.801 40.438 1.00 91.00 209 THR A CA 1
ATOM 1597 C C . THR A 1 209 ? -19.977 -4.851 40.741 1.00 91.00 209 THR A C 1
ATOM 1599 O O . THR A 1 209 ? -20.238 -3.931 39.970 1.00 91.00 209 THR A O 1
ATOM 1602 N N . HIS A 1 210 ? -20.684 -5.061 41.855 1.00 90.62 210 HIS A N 1
ATOM 1603 C CA . HIS A 1 210 ? -21.808 -4.225 42.300 1.00 90.62 210 HIS A CA 1
ATOM 1604 C C . HIS A 1 210 ? -21.908 -4.195 43.833 1.00 90.62 210 HIS A C 1
ATOM 1606 O O . HIS A 1 210 ? -21.258 -4.982 44.520 1.00 90.62 210 HIS A O 1
ATOM 1612 N N . THR A 1 211 ? -22.746 -3.302 44.368 1.00 86.75 211 THR A N 1
ATOM 1613 C CA . THR A 1 211 ? -23.004 -3.162 45.817 1.00 86.75 211 THR A CA 1
ATOM 1614 C C . THR A 1 211 ? -24.449 -3.460 46.231 1.00 86.75 211 THR A C 1
ATOM 1616 O O . THR A 1 211 ? -24.785 -3.325 47.405 1.00 86.75 211 THR A O 1
ATOM 1619 N N . ASN A 1 212 ? -25.305 -3.875 45.289 1.00 83.38 212 ASN A N 1
ATOM 1620 C CA . ASN A 1 212 ? -26.713 -4.180 45.561 1.00 83.38 212 ASN A CA 1
ATOM 1621 C C . ASN A 1 212 ? -26.919 -5.335 46.567 1.00 83.38 212 ASN A C 1
ATOM 1623 O O . ASN A 1 212 ? -26.154 -6.304 46.523 1.00 83.38 212 ASN A O 1
ATOM 1627 N N . PRO A 1 213 ? -27.963 -5.282 47.424 1.00 78.94 213 PRO A N 1
ATOM 1628 C CA . PRO A 1 213 ? -28.305 -6.365 48.349 1.00 78.94 213 PRO A CA 1
ATOM 1629 C C . PRO A 1 213 ? -28.667 -7.672 47.638 1.00 78.94 213 PRO A C 1
ATOM 1631 O O . PRO A 1 213 ? -29.323 -7.657 46.598 1.00 78.94 213 PRO A O 1
ATOM 1634 N N . SER A 1 214 ? -28.303 -8.805 48.241 1.00 83.69 214 SER A N 1
ATOM 1635 C CA . SER A 1 214 ? -28.596 -10.161 47.745 1.00 83.69 214 SER A CA 1
ATOM 1636 C C . SER A 1 214 ? -29.981 -10.698 48.135 1.00 83.69 214 SER A C 1
ATOM 1638 O O . SER A 1 214 ? -30.283 -11.859 47.873 1.00 83.69 214 SER A O 1
ATOM 1640 N N . THR A 1 215 ? -30.809 -9.898 48.806 1.00 79.31 215 THR A N 1
ATOM 1641 C CA . THR A 1 215 ? -32.172 -10.246 49.235 1.00 79.31 215 THR A CA 1
ATOM 1642 C C . THR A 1 215 ? -33.062 -9.006 49.229 1.00 79.31 215 THR A C 1
ATOM 1644 O O . THR A 1 215 ? -32.571 -7.878 49.323 1.00 79.31 215 THR A O 1
ATOM 1647 N N . TYR A 1 216 ? -34.376 -9.213 49.149 1.00 78.12 216 TYR A N 1
ATOM 1648 C CA . TYR A 1 216 ? -35.384 -8.169 49.318 1.00 78.12 216 TYR A CA 1
ATOM 1649 C C . TYR A 1 216 ? -36.597 -8.682 50.105 1.00 78.12 216 TYR A C 1
ATOM 1651 O O . TYR A 1 216 ? -36.802 -9.887 50.249 1.00 78.12 216 TYR A O 1
ATOM 1659 N N . VAL A 1 217 ? -37.391 -7.745 50.630 1.00 72.81 217 VAL A N 1
ATOM 1660 C CA . VAL A 1 217 ? -38.667 -8.031 51.299 1.00 72.81 217 VAL A CA 1
ATOM 1661 C C . VAL A 1 217 ? -39.786 -7.863 50.276 1.00 72.81 217 VAL A C 1
ATOM 1663 O O . VAL A 1 217 ? -39.924 -6.784 49.692 1.00 72.81 217 VAL A O 1
ATOM 1666 N N . GLU A 1 218 ? -40.606 -8.890 50.075 1.00 77.44 218 GLU A N 1
ATOM 1667 C CA . GLU A 1 218 ? -41.782 -8.793 49.203 1.00 77.44 218 GLU A CA 1
ATOM 1668 C C . GLU A 1 218 ? -42.748 -7.701 49.691 1.00 77.44 218 GLU A C 1
ATOM 1670 O O . GLU A 1 218 ? -42.951 -7.516 50.894 1.00 77.44 218 GLU A O 1
ATOM 1675 N N . GLY A 1 219 ? -43.327 -6.929 48.766 1.00 69.81 219 GLY A N 1
ATOM 1676 C CA . GLY A 1 219 ? -44.106 -5.738 49.121 1.00 69.81 219 GLY A CA 1
ATOM 1677 C C . GLY A 1 219 ? -43.270 -4.477 49.385 1.00 69.81 219 GLY A C 1
ATOM 1678 O O . GLY A 1 219 ? -43.818 -3.490 49.879 1.00 69.81 219 GLY A O 1
ATOM 1679 N N . THR A 1 220 ? -41.968 -4.467 49.068 1.00 69.38 220 THR A N 1
ATOM 1680 C CA . THR A 1 220 ? -41.103 -3.277 49.193 1.00 69.38 220 THR A CA 1
ATOM 1681 C C . THR A 1 220 ? -40.388 -2.930 47.888 1.00 69.38 220 THR A C 1
ATOM 1683 O O . THR A 1 220 ? -40.144 -3.794 47.053 1.00 69.38 220 THR A O 1
ATOM 1686 N N . LEU A 1 221 ? -40.073 -1.643 47.708 1.00 77.69 221 LEU A N 1
ATOM 1687 C CA . LEU A 1 221 ? -39.310 -1.136 46.568 1.00 77.69 221 LEU A CA 1
ATOM 1688 C C . LEU A 1 221 ? -37.813 -1.141 46.907 1.00 77.69 221 LEU A C 1
ATOM 1690 O O . LEU A 1 221 ? -37.428 -0.550 47.919 1.00 77.69 221 LEU A O 1
ATOM 1694 N N . LEU A 1 222 ? -36.973 -1.734 46.055 1.00 80.19 222 LEU A N 1
ATOM 1695 C CA . LEU A 1 222 ? -35.513 -1.728 46.226 1.00 80.19 222 LEU A CA 1
ATOM 1696 C C . LEU A 1 222 ? -34.810 -1.095 45.011 1.00 80.19 222 LEU A C 1
ATOM 1698 O O . LEU A 1 222 ? -34.656 -1.766 43.992 1.00 80.19 222 LEU A O 1
ATOM 1702 N N . PRO A 1 223 ? -34.343 0.164 45.098 1.00 82.31 223 PRO A N 1
ATOM 1703 C CA . PRO A 1 223 ? -33.506 0.777 44.066 1.00 82.31 223 PRO A CA 1
ATOM 1704 C C . PRO A 1 223 ? -32.190 0.020 43.857 1.00 82.31 223 PRO A C 1
ATOM 1706 O O . PRO A 1 223 ? -31.555 -0.397 44.827 1.00 82.31 223 PRO A O 1
ATOM 1709 N N . LEU A 1 224 ? -31.761 -0.115 42.599 1.00 87.81 224 LEU A N 1
ATOM 1710 C CA . LEU A 1 224 ? -30.498 -0.749 42.223 1.00 87.81 224 LEU A CA 1
ATOM 1711 C C . LEU A 1 224 ? -29.431 0.306 41.894 1.00 87.81 224 LEU A C 1
ATOM 1713 O O . LEU A 1 224 ? -29.679 1.253 41.151 1.00 87.81 224 LEU A O 1
ATOM 1717 N N . THR A 1 225 ? -28.221 0.119 42.416 1.00 89.44 225 THR A N 1
ATOM 1718 C CA . THR A 1 225 ? -27.011 0.866 42.051 1.00 89.44 225 THR A CA 1
ATOM 1719 C C . THR A 1 225 ? -26.335 0.256 40.826 1.00 89.44 225 THR A C 1
ATOM 1721 O O . THR A 1 225 ? -26.416 -0.954 40.596 1.00 89.44 225 THR A O 1
ATOM 1724 N N . ASP A 1 226 ? -25.653 1.088 40.041 1.00 94.56 226 ASP A N 1
ATOM 1725 C CA . ASP A 1 226 ? -24.936 0.666 38.835 1.00 94.56 226 ASP A CA 1
ATOM 1726 C C . ASP A 1 226 ? -23.806 -0.335 39.136 1.00 94.56 226 ASP A C 1
ATOM 1728 O O . ASP A 1 226 ? -23.113 -0.241 40.154 1.00 94.56 226 ASP A O 1
ATOM 1732 N N . ALA A 1 227 ? -23.589 -1.280 38.216 1.00 93.81 227 ALA A N 1
ATOM 1733 C CA . ALA A 1 227 ? -22.439 -2.180 38.252 1.00 93.81 227 ALA A CA 1
ATOM 1734 C C . ALA A 1 227 ? -21.225 -1.581 37.518 1.00 93.81 227 ALA A C 1
ATOM 1736 O O . ALA A 1 227 ? -21.360 -0.727 36.644 1.00 93.81 227 ALA A O 1
ATOM 1737 N N . SER A 1 228 ? -20.024 -2.068 37.834 1.00 93.31 228 SER A N 1
ATOM 1738 C CA . SER A 1 228 ? -18.762 -1.614 37.237 1.00 93.31 228 SER A CA 1
ATOM 1739 C C . SER A 1 228 ? -17.944 -2.776 36.673 1.00 93.31 228 SER A C 1
ATOM 1741 O O . SER A 1 228 ? -17.791 -3.809 37.330 1.00 93.31 228 SER A O 1
ATOM 1743 N N . LYS A 1 229 ? -17.396 -2.598 35.465 1.00 95.75 229 LYS A N 1
ATOM 1744 C CA . LYS A 1 229 ? -16.544 -3.565 34.757 1.00 95.75 229 LYS A CA 1
ATOM 1745 C C . LYS A 1 229 ? -15.469 -2.813 33.966 1.00 95.75 229 LYS A C 1
ATOM 1747 O O . LYS A 1 229 ? -15.783 -1.950 33.149 1.00 95.75 229 LYS A O 1
ATOM 1752 N N . GLU A 1 230 ? -14.199 -3.118 34.224 1.00 91.88 230 GLU A N 1
ATOM 1753 C CA . GLU A 1 230 ? -13.060 -2.417 33.617 1.00 91.88 230 GLU A CA 1
ATOM 1754 C C . GLU A 1 230 ? -13.049 -2.573 32.085 1.00 91.88 230 GLU A C 1
ATOM 1756 O O . GLU A 1 230 ? -13.144 -3.686 31.569 1.00 91.88 230 GLU A O 1
ATOM 1761 N N . GLY A 1 231 ? -12.955 -1.455 31.356 1.00 89.50 231 GLY A N 1
ATOM 1762 C CA . GLY A 1 231 ? -13.018 -1.426 29.886 1.00 89.50 231 GLY A CA 1
ATOM 1763 C C . GLY A 1 231 ? -14.433 -1.440 29.285 1.00 89.50 231 GLY A C 1
ATOM 1764 O O . GLY A 1 231 ? -14.571 -1.578 28.070 1.00 89.50 231 GLY A O 1
ATOM 1765 N N . TYR A 1 232 ? -15.486 -1.294 30.097 1.00 94.44 232 TYR A N 1
ATOM 1766 C CA . TYR A 1 232 ? -16.880 -1.286 29.641 1.00 94.44 232 TYR A CA 1
ATOM 1767 C C . TYR A 1 232 ? -17.671 -0.119 30.252 1.00 94.44 232 TYR A C 1
ATOM 1769 O O . TYR A 1 232 ? -17.410 0.310 31.374 1.00 94.44 232 TYR A O 1
ATOM 1777 N N . THR A 1 233 ? -18.679 0.374 29.531 1.00 95.44 233 THR A N 1
ATOM 1778 C CA . THR A 1 233 ? -19.741 1.215 30.095 1.00 95.44 233 THR A CA 1
ATOM 1779 C C . THR A 1 233 ? -20.892 0.338 30.571 1.00 95.44 233 THR A C 1
ATOM 1781 O O . THR A 1 233 ? -21.293 -0.613 29.895 1.00 95.44 233 THR A O 1
ATOM 1784 N N . PHE A 1 234 ? -21.439 0.655 31.743 1.00 96.62 234 PHE A N 1
ATOM 1785 C CA . PHE A 1 234 ? -22.648 0.010 32.240 1.00 96.62 234 PHE A CA 1
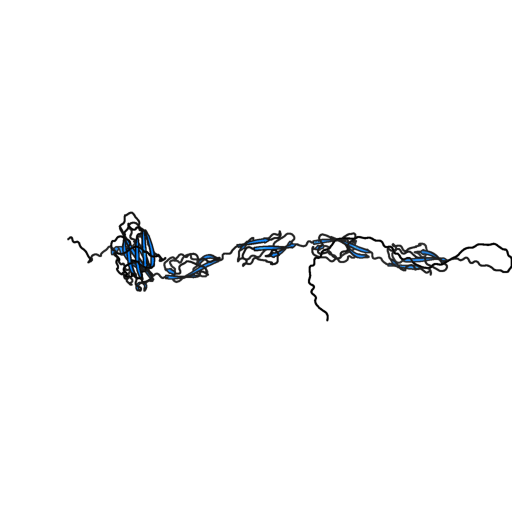ATOM 1786 C C . PHE A 1 234 ? -23.857 0.486 31.429 1.00 96.62 234 PHE A C 1
ATOM 1788 O O . PHE A 1 234 ? -24.111 1.684 31.313 1.00 96.62 234 PHE A O 1
ATOM 1795 N N . ASP A 1 235 ? -24.581 -0.458 30.834 1.00 96.75 235 ASP A N 1
ATOM 1796 C CA . ASP A 1 235 ? -25.776 -0.180 30.040 1.00 96.75 235 ASP A CA 1
ATOM 1797 C C . ASP A 1 235 ? -27.040 -0.226 30.905 1.00 96.75 235 ASP A C 1
ATOM 1799 O O . ASP A 1 235 ? -27.974 0.537 30.662 1.00 96.75 235 ASP A O 1
ATOM 1803 N N . GLY A 1 236 ? -27.070 -1.095 31.921 1.00 96.44 236 GLY A N 1
ATOM 1804 C CA . GLY A 1 236 ? -28.168 -1.220 32.879 1.00 96.44 236 GLY A CA 1
ATOM 1805 C C . GLY A 1 236 ? -28.333 -2.625 33.457 1.00 96.44 236 GLY A C 1
ATOM 1806 O O . GLY A 1 236 ? -27.684 -3.577 33.019 1.00 96.44 236 GLY A O 1
ATOM 1807 N N . TRP A 1 237 ? -29.251 -2.740 34.417 1.00 97.44 237 TRP A N 1
ATOM 1808 C CA . TRP A 1 237 ? -29.777 -4.013 34.906 1.00 97.44 237 TRP A CA 1
ATOM 1809 C C . TRP A 1 237 ? -30.999 -4.442 34.093 1.00 97.44 237 TRP A C 1
ATOM 1811 O O . TRP A 1 237 ? -31.768 -3.599 33.629 1.00 97.44 237 TRP A O 1
ATOM 1821 N N . TYR A 1 238 ? -31.189 -5.748 33.936 1.00 98.00 238 TYR A N 1
ATOM 1822 C CA . TYR A 1 238 ? -32.277 -6.348 33.166 1.00 98.00 238 TYR A CA 1
ATOM 1823 C C . TYR A 1 238 ? -32.848 -7.565 33.901 1.00 98.00 238 TYR A C 1
ATOM 1825 O O . TYR A 1 238 ? -32.116 -8.269 34.593 1.00 98.00 238 TYR A O 1
ATOM 1833 N N . THR A 1 239 ? -34.143 -7.836 33.742 1.00 96.06 239 THR A N 1
ATOM 1834 C CA . THR A 1 239 ? -34.799 -9.016 34.354 1.00 96.06 239 THR A CA 1
ATOM 1835 C C . THR A 1 239 ? -34.630 -10.302 33.538 1.00 96.06 239 THR A C 1
ATOM 1837 O O . THR A 1 239 ? -34.959 -11.388 34.013 1.00 96.06 239 THR A O 1
ATOM 1840 N N . ASP A 1 240 ? -34.075 -10.207 32.327 1.00 95.75 240 ASP A N 1
ATOM 1841 C CA . ASP A 1 240 ? -33.861 -11.332 31.423 1.00 95.75 240 ASP A CA 1
ATOM 1842 C C . ASP A 1 240 ? -32.450 -11.339 30.808 1.00 95.75 240 ASP A C 1
ATOM 1844 O O . ASP A 1 240 ? -31.856 -10.297 30.525 1.00 95.75 240 ASP A O 1
ATOM 1848 N N . SER A 1 241 ? -31.932 -12.537 30.528 1.00 95.00 241 SER A N 1
ATOM 1849 C CA . SER A 1 241 ? -30.603 -12.742 29.930 1.00 95.00 241 SER A CA 1
ATOM 1850 C C . SER A 1 241 ? -30.500 -12.343 28.452 1.00 95.00 241 SER A C 1
ATOM 1852 O O . SER A 1 241 ? -29.417 -12.415 27.872 1.00 95.00 241 SER A O 1
ATOM 1854 N N . GLN A 1 242 ? -31.606 -11.934 27.819 1.00 96.06 242 GLN A N 1
ATOM 1855 C CA . GLN A 1 242 ? -31.622 -11.382 26.462 1.00 96.06 242 GLN A CA 1
ATOM 1856 C C . GLN A 1 242 ? -31.654 -9.843 26.465 1.00 96.06 242 GLN A C 1
ATOM 1858 O O . GLN A 1 242 ? -31.681 -9.244 25.388 1.00 96.06 242 GLN A O 1
ATOM 1863 N N . PHE A 1 243 ? -31.613 -9.219 27.650 1.00 95.88 243 PHE A N 1
ATOM 1864 C CA . PHE A 1 243 ? -31.557 -7.775 27.873 1.00 95.88 243 PHE A CA 1
ATOM 1865 C C . PHE A 1 243 ? -32.693 -6.990 27.195 1.00 95.88 243 PHE A C 1
ATOM 1867 O O . PHE A 1 243 ? -32.462 -5.974 26.532 1.00 95.88 243 PHE A O 1
ATOM 1874 N N . LYS A 1 244 ? -33.930 -7.470 27.343 1.00 95.06 244 LYS A N 1
ATOM 1875 C CA . LYS A 1 244 ? -35.145 -6.818 26.837 1.00 95.06 244 LYS A CA 1
ATOM 1876 C C . LYS A 1 244 ? -35.735 -5.865 27.866 1.00 95.06 244 LYS A C 1
ATOM 1878 O O . LYS A 1 244 ? -35.990 -4.704 27.550 1.00 95.06 244 LYS A O 1
ATOM 1883 N N . ASP A 1 245 ? -35.908 -6.349 29.091 1.00 94.25 245 ASP A N 1
ATOM 1884 C CA . ASP A 1 245 ? -36.691 -5.674 30.122 1.00 94.25 245 ASP A CA 1
ATOM 1885 C C . ASP A 1 245 ? -35.761 -5.020 31.152 1.00 94.25 245 ASP A C 1
ATOM 1887 O O . ASP A 1 245 ? -35.359 -5.623 32.154 1.00 94.25 245 ASP A O 1
ATOM 1891 N N . LYS A 1 246 ? -35.373 -3.774 30.845 1.00 96.75 246 LYS A N 1
ATOM 1892 C CA . LYS A 1 246 ? -34.448 -2.949 31.636 1.00 96.75 246 LYS A CA 1
ATOM 1893 C C . LYS A 1 246 ? -35.099 -2.448 32.926 1.00 96.75 246 LYS A C 1
ATOM 1895 O O . LYS A 1 246 ? -36.196 -1.895 32.888 1.00 96.75 246 LYS A O 1
ATOM 1900 N N . VAL A 1 247 ? -34.377 -2.544 34.041 1.00 94.56 247 VAL A N 1
ATOM 1901 C CA . VAL A 1 247 ? -34.817 -2.104 35.373 1.00 94.56 247 VAL A CA 1
ATOM 1902 C C . VAL A 1 247 ? -33.784 -1.212 36.063 1.00 94.56 247 VAL A C 1
ATOM 1904 O O . VAL A 1 247 ? -32.585 -1.285 35.798 1.00 94.56 247 VAL A O 1
ATOM 1907 N N . THR A 1 248 ? -34.265 -0.360 36.968 1.00 92.75 248 THR A N 1
ATOM 1908 C CA . THR A 1 248 ? -33.455 0.477 37.877 1.00 92.75 248 THR A CA 1
ATOM 1909 C C . THR A 1 248 ? -33.764 0.203 39.351 1.00 92.75 248 THR A C 1
ATOM 1911 O O . THR A 1 248 ? -33.143 0.782 40.236 1.00 92.75 248 THR A O 1
ATOM 1914 N N . GLU A 1 249 ? -34.740 -0.660 39.623 1.00 90.06 249 GLU A N 1
ATOM 1915 C CA . GLU A 1 249 ? -35.250 -1.009 40.947 1.00 90.06 249 GLU A CA 1
ATOM 1916 C C . GLU A 1 249 ? -36.005 -2.344 40.872 1.00 90.06 249 GLU A C 1
ATOM 1918 O O . GLU A 1 249 ? -36.429 -2.750 39.789 1.00 90.06 249 GLU A O 1
ATOM 1923 N N . ILE A 1 250 ? -36.174 -3.014 42.012 1.00 88.62 250 ILE A N 1
ATOM 1924 C CA . ILE A 1 250 ? -37.078 -4.155 42.183 1.00 88.62 250 ILE A CA 1
ATOM 1925 C C . ILE A 1 250 ? -38.450 -3.610 42.618 1.00 88.62 250 ILE A C 1
ATOM 1927 O O . ILE A 1 250 ? -38.524 -2.994 43.689 1.00 88.62 250 ILE A O 1
ATOM 1931 N N . PRO A 1 251 ? -39.519 -3.790 41.816 1.00 86.75 251 PRO A N 1
ATOM 1932 C CA . PRO A 1 251 ? -40.864 -3.309 42.133 1.00 86.75 251 PRO A CA 1
ATOM 1933 C C . PRO A 1 251 ? -41.492 -3.938 43.384 1.00 86.75 251 PRO A C 1
ATOM 1935 O O . PRO A 1 251 ? -41.225 -5.090 43.724 1.00 86.75 251 PRO A O 1
ATOM 1938 N N . VAL A 1 252 ? -42.413 -3.196 44.007 1.00 74.88 252 VAL A N 1
ATOM 1939 C CA . VAL A 1 252 ? -43.187 -3.598 45.202 1.00 74.88 252 VAL A CA 1
ATOM 1940 C C . VAL A 1 252 ? -43.951 -4.915 45.016 1.00 74.88 252 VAL A C 1
ATOM 1942 O O . VAL A 1 252 ? -44.122 -5.663 45.974 1.00 74.88 252 VAL A O 1
ATOM 1945 N N . ASP A 1 253 ? -44.422 -5.199 43.805 1.00 84.88 253 ASP A N 1
ATOM 1946 C CA . ASP A 1 253 ? -45.197 -6.388 43.436 1.00 84.88 253 ASP A CA 1
ATOM 1947 C C . ASP A 1 253 ? -44.339 -7.601 43.029 1.00 84.88 253 ASP A C 1
ATOM 1949 O O . ASP A 1 253 ? -44.879 -8.652 42.675 1.00 84.88 253 ASP A O 1
ATOM 1953 N N . THR A 1 254 ? -43.009 -7.500 43.126 1.00 87.12 254 THR A N 1
ATOM 1954 C CA . THR A 1 254 ? -42.100 -8.632 42.886 1.00 87.12 254 THR A CA 1
ATOM 1955 C C . THR A 1 254 ? -42.231 -9.672 43.999 1.00 87.12 254 THR A C 1
ATOM 1957 O O . THR A 1 254 ? -42.177 -9.336 45.182 1.00 87.12 254 THR A O 1
ATOM 1960 N N . THR A 1 255 ? -42.342 -10.952 43.636 1.00 84.50 255 THR A N 1
ATOM 1961 C CA . THR A 1 255 ? -42.456 -12.087 44.572 1.00 84.50 255 THR A CA 1
ATOM 1962 C C . THR A 1 255 ? -41.580 -13.260 44.124 1.00 84.50 255 THR A C 1
ATOM 1964 O O . THR A 1 255 ? -41.383 -13.460 42.924 1.00 84.50 255 THR A O 1
ATOM 1967 N N . GLY A 1 256 ? -41.080 -14.042 45.084 1.00 86.00 256 GLY A N 1
ATOM 1968 C CA . GLY A 1 256 ? -40.157 -15.159 44.883 1.00 86.00 256 GLY A CA 1
ATOM 1969 C C . GLY A 1 256 ? -38.707 -14.758 44.588 1.00 86.00 256 GLY A C 1
ATOM 1970 O O . GLY A 1 256 ? -38.381 -13.595 44.366 1.00 86.00 256 GLY A O 1
ATOM 1971 N N . ASP A 1 257 ? -37.814 -15.750 44.573 1.00 91.50 257 ASP A N 1
ATOM 1972 C CA . ASP A 1 257 ? -36.412 -15.554 44.190 1.00 91.50 257 ASP A CA 1
ATOM 1973 C C . ASP A 1 257 ? -36.297 -15.031 42.747 1.00 91.50 257 ASP A C 1
ATOM 1975 O O . ASP A 1 257 ? -36.895 -15.585 41.820 1.00 91.50 257 ASP A O 1
ATOM 1979 N N . ILE A 1 258 ? -35.471 -14.002 42.542 1.00 94.94 258 ILE A N 1
ATOM 1980 C CA . ILE A 1 258 ? -35.256 -13.360 41.239 1.00 94.94 258 ILE A CA 1
ATOM 1981 C C . ILE A 1 258 ? -33.793 -13.420 40.789 1.00 94.94 258 ILE A C 1
ATOM 1983 O O . ILE A 1 258 ? -32.861 -13.552 41.585 1.00 94.94 258 ILE A O 1
ATOM 1987 N N . THR A 1 259 ? -33.580 -13.298 39.478 1.00 97.06 259 THR A N 1
ATOM 1988 C CA . THR A 1 259 ? -32.251 -13.132 38.872 1.00 97.06 259 THR A CA 1
ATOM 1989 C C . THR A 1 259 ? -32.227 -11.864 38.029 1.00 97.06 259 THR A C 1
ATOM 1991 O O . THR A 1 259 ? -33.135 -11.639 37.232 1.00 97.06 259 THR A O 1
ATOM 1994 N N . ILE A 1 260 ? -31.195 -11.042 38.210 1.00 97.31 260 ILE A N 1
ATOM 1995 C CA . ILE A 1 260 ? -31.014 -9.753 37.539 1.00 97.31 260 ILE A CA 1
ATOM 1996 C C . ILE A 1 260 ? -29.677 -9.765 36.789 1.00 97.31 260 ILE A C 1
ATOM 1998 O O . ILE A 1 260 ? -28.642 -10.135 37.340 1.00 97.31 260 ILE A O 1
ATOM 2002 N N . TYR A 1 261 ? -29.692 -9.355 35.525 1.00 97.94 261 TYR A N 1
ATOM 2003 C CA . TYR A 1 261 ? -28.568 -9.457 34.595 1.00 97.94 261 TYR A CA 1
ATOM 2004 C C . TYR A 1 261 ? -27.950 -8.079 34.348 1.00 97.94 261 TYR A C 1
ATOM 2006 O O . TYR A 1 261 ? -28.663 -7.131 34.009 1.00 97.94 261 TYR A O 1
ATOM 2014 N N . ALA A 1 262 ? -26.630 -7.949 34.500 1.00 97.44 262 ALA A N 1
ATOM 2015 C CA . ALA A 1 262 ? -25.919 -6.729 34.120 1.00 97.44 262 ALA A CA 1
ATOM 2016 C C . ALA A 1 262 ? -25.615 -6.743 32.621 1.00 97.44 262 ALA A C 1
ATOM 2018 O O . ALA A 1 262 ? -25.069 -7.719 32.107 1.00 97.44 262 ALA A O 1
ATOM 2019 N N . LYS A 1 263 ? -25.888 -5.636 31.926 1.00 97.50 263 LYS A N 1
ATOM 2020 C CA . LYS A 1 263 ? -25.405 -5.427 30.559 1.00 97.50 263 LYS A CA 1
ATOM 2021 C C . LYS A 1 263 ? -24.283 -4.398 30.540 1.00 97.50 263 LYS A C 1
ATOM 2023 O O . LYS A 1 263 ? -24.393 -3.315 31.117 1.00 97.50 263 LYS A O 1
ATOM 2028 N N . PHE A 1 264 ? -23.226 -4.732 29.813 1.00 96.62 264 PHE A N 1
ATOM 2029 C CA . PHE A 1 264 ? -22.038 -3.910 29.637 1.00 96.62 264 PHE A CA 1
ATOM 2030 C C . PHE A 1 264 ? -21.736 -3.734 28.148 1.00 96.62 264 PHE A C 1
ATOM 2032 O O . PHE A 1 264 ? -21.652 -4.714 27.409 1.00 96.62 264 PHE A O 1
ATOM 2039 N N . ASN A 1 265 ? -21.531 -2.495 27.708 1.00 93.06 265 ASN A N 1
ATOM 2040 C CA . ASN A 1 265 ? -21.077 -2.194 26.352 1.00 93.06 265 ASN A CA 1
ATOM 2041 C C . ASN A 1 265 ? -19.559 -1.976 26.388 1.00 93.06 265 ASN A C 1
ATOM 2043 O O . ASN A 1 265 ? -19.065 -1.218 27.223 1.00 93.06 265 ASN A O 1
ATOM 2047 N N . LYS A 1 266 ? -18.796 -2.636 25.510 1.00 90.69 266 LYS A N 1
ATOM 2048 C CA . LYS A 1 266 ? -17.335 -2.469 25.479 1.00 90.69 266 LYS A CA 1
ATOM 2049 C C . LYS A 1 266 ? -16.975 -1.026 25.101 1.00 90.69 266 LYS A C 1
ATOM 2051 O O . LYS A 1 266 ? -17.529 -0.486 24.144 1.00 90.69 266 LYS A O 1
ATOM 2056 N N . ILE A 1 267 ? -16.045 -0.418 25.837 1.00 90.25 267 ILE A N 1
ATOM 2057 C CA . ILE A 1 267 ? -15.429 0.854 25.449 1.00 90.25 267 ILE A CA 1
ATOM 2058 C C . ILE A 1 267 ? -14.403 0.545 24.361 1.00 90.25 267 ILE A C 1
ATOM 2060 O O . ILE A 1 267 ? -13.553 -0.323 24.548 1.00 90.25 267 ILE A O 1
ATOM 2064 N N . TYR A 1 268 ? -14.500 1.249 23.236 1.00 90.25 268 TYR A N 1
ATOM 2065 C CA . TYR A 1 268 ? -13.554 1.142 22.131 1.00 90.25 268 TYR A CA 1
ATOM 2066 C C . TYR A 1 268 ? -12.716 2.415 22.045 1.00 90.25 268 TYR A C 1
ATOM 2068 O O . TYR A 1 268 ? -13.249 3.513 21.867 1.00 90.25 268 TYR A O 1
ATOM 2076 N N . GLN A 1 269 ? -11.402 2.265 22.164 1.00 91.38 269 GLN A N 1
ATOM 2077 C CA . GLN A 1 269 ? -10.454 3.362 22.030 1.00 91.38 269 GLN A CA 1
ATOM 2078 C C . GLN A 1 269 ? -10.257 3.749 20.557 1.00 91.38 269 GLN A C 1
ATOM 2080 O O . GLN A 1 269 ? -10.376 2.928 19.646 1.00 91.38 269 GLN A O 1
ATOM 2085 N N . THR A 1 270 ? -9.960 5.028 20.326 1.00 95.62 270 THR A N 1
ATOM 2086 C CA . THR A 1 270 ? -9.623 5.573 19.004 1.00 95.62 270 THR A CA 1
ATOM 2087 C C . THR A 1 270 ? -8.177 6.049 19.015 1.00 95.62 270 THR A C 1
ATOM 2089 O O . THR A 1 270 ? -7.768 6.742 19.945 1.00 95.62 270 THR A O 1
ATOM 2092 N N . PHE A 1 271 ? -7.430 5.671 17.983 1.00 97.69 271 PHE A N 1
ATOM 2093 C CA . PHE A 1 271 ? -5.995 5.900 17.837 1.00 97.69 271 PHE A CA 1
ATOM 2094 C C . PHE A 1 271 ? -5.693 6.682 16.555 1.00 97.69 271 PHE A C 1
ATOM 2096 O O . PHE A 1 271 ? -6.477 6.663 15.601 1.00 97.69 271 PHE A O 1
ATOM 2103 N N . ASN A 1 272 ? -4.558 7.378 16.531 1.00 98.19 272 ASN A N 1
ATOM 2104 C CA . ASN A 1 272 ? -4.117 8.190 15.400 1.00 98.19 272 ASN A CA 1
ATOM 2105 C C . ASN A 1 272 ? -3.401 7.352 14.333 1.00 98.19 272 ASN A C 1
ATOM 2107 O O . ASN A 1 272 ? -2.725 6.365 14.634 1.00 98.19 272 ASN A O 1
ATOM 2111 N N . ILE A 1 273 ? -3.504 7.797 13.081 1.00 98.44 273 ILE A N 1
ATOM 2112 C CA . ILE A 1 273 ? -2.757 7.258 11.946 1.00 98.44 273 ILE A CA 1
ATOM 2113 C C . ILE A 1 273 ? -1.920 8.386 11.347 1.00 98.44 273 ILE A C 1
ATOM 2115 O O . ILE A 1 273 ? -2.455 9.399 10.895 1.00 98.44 273 ILE A O 1
ATOM 2119 N N . THR A 1 274 ? -0.605 8.197 11.323 1.00 98.38 274 THR A N 1
ATOM 2120 C CA . THR A 1 274 ? 0.336 9.089 10.635 1.00 98.38 274 THR A CA 1
ATOM 2121 C C . THR A 1 274 ? 0.696 8.482 9.282 1.00 98.38 274 THR A C 1
ATOM 2123 O O . THR A 1 274 ? 1.016 7.297 9.216 1.00 98.38 274 THR A O 1
ATOM 2126 N N . TYR A 1 275 ? 0.670 9.271 8.207 1.00 98.50 275 TYR A N 1
ATOM 2127 C CA . TYR A 1 275 ? 1.041 8.810 6.866 1.00 98.50 275 TYR A CA 1
ATOM 2128 C C . TYR A 1 275 ? 2.306 9.520 6.386 1.00 98.50 275 TYR A C 1
ATOM 2130 O O . TYR A 1 275 ? 2.316 10.739 6.220 1.00 98.50 275 TYR A O 1
ATOM 2138 N N . GLU A 1 276 ? 3.354 8.748 6.123 1.00 98.38 276 GLU A N 1
ATOM 2139 C CA . GLU A 1 276 ? 4.603 9.220 5.530 1.00 98.38 276 GLU A CA 1
ATOM 2140 C C . GLU A 1 276 ? 4.530 9.016 4.015 1.00 98.38 276 GLU A C 1
ATOM 2142 O O . GLU A 1 276 ? 4.572 7.892 3.510 1.00 98.38 276 GLU A O 1
ATOM 2147 N N . LEU A 1 277 ? 4.326 10.118 3.290 1.00 97.31 277 LEU A N 1
ATOM 2148 C CA . LEU A 1 277 ? 3.830 10.103 1.908 1.00 97.31 277 LEU A CA 1
ATOM 2149 C C . LEU A 1 277 ? 4.903 10.327 0.838 1.00 97.31 277 LEU A C 1
ATOM 2151 O O . LEU A 1 277 ? 4.571 10.281 -0.342 1.00 97.31 277 LEU A O 1
ATOM 2155 N N . ASP A 1 278 ? 6.146 10.649 1.210 1.00 95.00 278 ASP A N 1
ATOM 2156 C CA . ASP A 1 278 ? 7.211 11.022 0.258 1.00 95.00 278 ASP A CA 1
ATOM 2157 C C . ASP A 1 278 ? 6.747 12.092 -0.771 1.00 95.00 278 ASP A C 1
ATOM 2159 O O . ASP A 1 278 ? 7.014 12.022 -1.969 1.00 95.00 278 ASP A O 1
ATOM 2163 N N . GLY A 1 279 ? 5.957 13.076 -0.323 1.00 95.25 279 GLY A N 1
ATOM 2164 C CA . GLY A 1 279 ? 5.377 14.122 -1.181 1.00 95.25 279 GLY A CA 1
ATOM 2165 C C . GLY A 1 279 ? 4.147 13.715 -2.012 1.00 95.25 279 GLY A C 1
ATOM 2166 O O . GLY A 1 279 ? 3.670 14.523 -2.805 1.00 95.25 279 GLY A O 1
ATOM 2167 N N . GLY A 1 280 ? 3.622 12.498 -1.846 1.00 97.06 280 GLY A N 1
ATOM 2168 C CA . GLY A 1 280 ? 2.316 12.080 -2.367 1.00 97.06 280 GLY A CA 1
ATOM 2169 C C . GLY A 1 280 ? 1.121 12.558 -1.522 1.00 97.06 280 GLY A C 1
ATOM 2170 O O . GLY A 1 280 ? 1.262 13.313 -0.561 1.00 97.06 280 GLY A O 1
ATOM 2171 N N . THR A 1 281 ? -0.074 12.083 -1.871 1.00 97.88 281 THR A N 1
ATOM 2172 C CA . THR A 1 281 ? -1.365 12.391 -1.225 1.00 97.88 281 THR A CA 1
ATOM 2173 C C . THR A 1 281 ? -2.197 11.119 -1.000 1.00 97.88 281 THR A C 1
ATOM 2175 O O . THR A 1 281 ? -1.963 10.100 -1.647 1.00 97.88 281 THR A O 1
ATOM 2178 N N . HIS A 1 282 ? -3.171 11.149 -0.081 1.00 97.88 282 HIS A N 1
ATOM 2179 C CA . HIS A 1 282 ? -4.053 10.010 0.231 1.00 97.88 282 HIS A CA 1
ATOM 2180 C C . HIS A 1 282 ? -5.460 10.464 0.653 1.00 97.88 282 HIS A C 1
ATOM 2182 O O . HIS A 1 282 ? -5.673 11.629 0.988 1.00 97.88 282 HIS A O 1
ATOM 2188 N N . SER A 1 283 ? -6.404 9.516 0.681 1.00 97.31 283 SER A N 1
ATOM 2189 C CA . SER A 1 283 ? -7.786 9.694 1.168 1.00 97.31 283 SER A CA 1
ATOM 2190 C C . SER A 1 283 ? -8.123 8.920 2.453 1.00 97.31 283 SER A C 1
ATOM 2192 O O . SER A 1 283 ? -9.245 9.017 2.946 1.00 97.31 283 SER A O 1
ATOM 2194 N N . ASN A 1 284 ? -7.179 8.145 2.996 1.00 98.06 284 ASN A N 1
ATOM 2195 C CA . ASN A 1 284 ? -7.382 7.357 4.222 1.00 98.06 284 ASN A CA 1
ATOM 2196 C C . ASN A 1 284 ? -7.629 8.240 5.467 1.00 98.06 284 ASN A C 1
ATOM 2198 O O . ASN A 1 284 ? -7.091 9.350 5.534 1.00 98.06 284 ASN A O 1
ATOM 2202 N N . PRO A 1 285 ? -8.410 7.768 6.460 1.00 97.62 285 PRO A N 1
ATOM 2203 C CA . PRO A 1 285 ? -8.754 8.536 7.652 1.00 97.62 285 PRO A CA 1
ATOM 2204 C C . PRO A 1 285 ? -7.523 8.807 8.527 1.00 97.62 285 PRO A C 1
ATOM 2206 O O . PRO A 1 285 ? -6.566 8.037 8.536 1.00 97.62 285 PRO A O 1
ATOM 2209 N N . ALA A 1 286 ? -7.567 9.892 9.302 1.00 97.69 286 ALA A N 1
ATOM 2210 C CA . ALA A 1 286 ? -6.504 10.268 10.242 1.00 97.69 286 ALA A CA 1
ATOM 2211 C C . ALA A 1 286 ? -6.538 9.483 11.571 1.00 97.69 286 ALA A C 1
ATOM 2213 O O . ALA A 1 286 ? -5.612 9.585 12.372 1.00 97.69 286 ALA A O 1
ATOM 2214 N N . THR A 1 287 ? -7.603 8.721 11.827 1.00 97.88 287 THR A N 1
ATOM 2215 C CA . THR A 1 287 ? -7.784 7.905 13.034 1.00 97.88 287 THR A CA 1
ATOM 2216 C C . THR A 1 287 ? -8.506 6.600 12.703 1.00 97.88 287 THR A C 1
ATOM 2218 O O . THR A 1 287 ? -9.187 6.501 11.679 1.00 97.88 287 THR A O 1
ATOM 2221 N N . TYR A 1 288 ? -8.393 5.605 13.583 1.00 96.75 288 TYR A N 1
ATOM 2222 C CA . TYR A 1 288 ? -9.227 4.400 13.564 1.00 96.75 288 TYR A CA 1
ATOM 2223 C C . TYR A 1 288 ? -9.690 4.040 14.979 1.00 96.75 288 TYR A C 1
ATOM 2225 O O . TYR A 1 288 ? -9.045 4.392 15.967 1.00 96.75 288 TYR A O 1
ATOM 2233 N N . THR A 1 289 ? -10.811 3.328 15.075 1.00 95.19 289 THR A N 1
ATOM 2234 C CA . THR A 1 289 ? -11.347 2.806 16.338 1.00 95.19 289 THR A CA 1
ATOM 2235 C C . THR A 1 289 ? -11.057 1.311 16.422 1.00 95.19 289 THR A C 1
ATOM 2237 O O . THR A 1 289 ? -11.314 0.577 15.464 1.00 95.19 289 THR A O 1
ATOM 2240 N N . GLU A 1 290 ? -10.523 0.843 17.550 1.00 93.06 290 GLU A N 1
ATOM 2241 C CA . GLU A 1 290 ? -10.241 -0.584 17.747 1.00 93.06 290 GLU A CA 1
ATOM 2242 C C . GLU A 1 290 ? -11.525 -1.426 17.590 1.00 93.06 290 GLU A C 1
ATOM 2244 O O . GLU A 1 290 ? -12.640 -0.949 17.802 1.00 93.06 290 GLU A O 1
ATOM 2249 N N . GLY A 1 291 ? -11.397 -2.682 17.175 1.00 91.38 291 GLY A N 1
ATOM 2250 C CA . GLY A 1 291 ? -12.520 -3.587 16.916 1.00 91.38 291 GLY A CA 1
ATOM 2251 C C . GLY A 1 291 ? -13.274 -3.362 15.598 1.00 91.38 291 GLY A C 1
ATOM 2252 O O . GLY A 1 291 ? -14.132 -4.179 15.275 1.00 91.38 291 GLY A O 1
ATOM 2253 N N . THR A 1 292 ? -12.973 -2.306 14.829 1.00 92.50 292 THR A N 1
ATOM 2254 C CA . THR A 1 292 ? -13.671 -2.015 13.556 1.00 92.50 292 THR A CA 1
ATOM 2255 C C . THR A 1 292 ? -12.927 -2.512 12.314 1.00 92.50 292 THR A C 1
ATOM 2257 O O . THR A 1 292 ? -13.541 -3.123 11.442 1.00 92.50 292 THR A O 1
ATOM 2260 N N . GLY A 1 293 ? -11.611 -2.287 12.254 1.00 94.19 293 GLY A N 1
ATOM 2261 C CA . GLY A 1 293 ? -10.789 -2.521 11.065 1.00 94.19 293 GLY A CA 1
ATOM 2262 C C . GLY A 1 293 ? -11.030 -1.497 9.942 1.00 94.19 293 GLY A C 1
ATOM 2263 O O . GLY A 1 293 ? -12.061 -0.824 9.893 1.00 94.19 293 GLY A O 1
ATOM 2264 N N . HIS A 1 294 ? -10.064 -1.342 9.034 1.00 97.19 294 HIS A N 1
ATOM 2265 C CA . HIS A 1 294 ? -10.161 -0.392 7.921 1.00 97.19 294 HIS A CA 1
ATOM 2266 C C . HIS A 1 294 ? -9.262 -0.768 6.734 1.00 97.19 294 HIS A C 1
ATOM 2268 O O . HIS A 1 294 ? -8.039 -0.754 6.858 1.00 97.19 294 HIS A O 1
ATOM 2274 N N . VAL A 1 295 ? -9.846 -1.031 5.560 1.00 98.12 295 VAL A N 1
ATOM 2275 C CA . VAL A 1 295 ? -9.087 -1.272 4.318 1.00 98.12 295 VAL A CA 1
ATOM 2276 C C . VAL A 1 295 ? -8.511 0.040 3.790 1.00 98.12 295 VAL A C 1
ATOM 2278 O O . VAL A 1 295 ? -9.247 1.001 3.576 1.00 98.12 295 VAL A O 1
ATOM 2281 N N . LEU A 1 296 ? -7.200 0.068 3.554 1.00 98.25 296 LEU A N 1
ATOM 2282 C CA . LEU A 1 296 ? -6.484 1.251 3.091 1.00 98.25 296 LEU A CA 1
ATOM 2283 C C . LEU A 1 296 ? -6.682 1.450 1.583 1.00 98.25 296 LEU A C 1
ATOM 2285 O O . LEU A 1 296 ? -6.438 0.551 0.782 1.00 98.25 296 LEU A O 1
ATOM 2289 N N . THR A 1 297 ? -7.068 2.662 1.197 1.00 98.25 297 THR A N 1
ATOM 2290 C CA . THR A 1 297 ? -7.044 3.143 -0.192 1.00 98.25 297 THR A CA 1
ATOM 2291 C C . THR A 1 297 ? -5.628 3.526 -0.619 1.00 98.25 297 THR A C 1
ATOM 2293 O O . THR A 1 297 ? -4.814 3.950 0.208 1.00 98.25 297 THR A O 1
ATOM 2296 N N . ASP A 1 298 ? -5.324 3.370 -1.905 1.00 98.50 298 ASP A N 1
ATOM 2297 C CA . ASP A 1 298 ? -4.012 3.685 -2.477 1.00 98.50 298 ASP A CA 1
ATOM 2298 C C . ASP A 1 298 ? -3.680 5.185 -2.378 1.00 98.50 298 ASP A C 1
ATOM 2300 O O . ASP A 1 298 ? -4.557 6.046 -2.483 1.00 98.50 298 ASP A O 1
ATOM 2304 N N . ALA A 1 299 ? -2.398 5.505 -2.187 1.00 98.31 299 ALA A N 1
ATOM 2305 C CA . ALA A 1 299 ? -1.902 6.879 -2.271 1.00 98.31 299 ALA A CA 1
ATOM 2306 C C . ALA A 1 299 ? -1.563 7.262 -3.721 1.00 98.31 299 ALA A C 1
ATOM 2308 O O . ALA A 1 299 ? -1.290 6.405 -4.559 1.00 98.31 299 ALA A O 1
ATOM 2309 N N . THR A 1 300 ? -1.505 8.560 -4.017 1.00 98.12 300 THR A N 1
ATOM 2310 C CA . THR A 1 300 ? -1.164 9.085 -5.349 1.00 98.12 300 THR A CA 1
ATOM 2311 C C . THR A 1 300 ? 0.038 10.022 -5.302 1.00 98.12 300 THR A C 1
ATOM 2313 O O . THR A 1 300 ? 0.136 10.857 -4.407 1.00 98.12 300 THR A O 1
ATOM 2316 N N . LYS A 1 301 ? 0.940 9.919 -6.284 1.00 98.19 301 LYS A N 1
ATOM 2317 C CA . LYS A 1 301 ? 2.092 10.815 -6.472 1.00 98.19 301 LYS A CA 1
ATOM 2318 C C . LYS A 1 301 ? 2.319 11.011 -7.973 1.00 98.19 301 LYS A C 1
ATOM 2320 O O . LYS A 1 301 ? 2.417 10.037 -8.713 1.00 98.19 301 LYS A O 1
ATOM 2325 N N . GLU A 1 302 ? 2.346 12.260 -8.433 1.00 95.94 302 GLU A N 1
ATOM 2326 C CA . GLU A 1 302 ? 2.455 12.590 -9.861 1.00 95.94 302 GLU A CA 1
ATOM 2327 C C . GLU A 1 302 ? 3.773 12.067 -10.454 1.00 95.94 302 GLU A C 1
ATOM 2329 O O . GLU A 1 302 ? 4.838 12.305 -9.891 1.00 95.94 302 GLU A O 1
ATOM 2334 N N . GLY A 1 303 ? 3.697 11.326 -11.566 1.00 94.69 303 GLY A N 1
ATOM 2335 C CA . GLY A 1 303 ? 4.851 10.659 -12.187 1.00 94.69 303 GLY A CA 1
ATOM 2336 C C . GLY A 1 303 ? 5.245 9.310 -11.564 1.00 94.69 303 GLY A C 1
ATOM 2337 O O . GLY A 1 303 ? 6.264 8.742 -11.953 1.00 94.69 303 GLY A O 1
ATOM 2338 N N . TYR A 1 304 ? 4.468 8.772 -10.614 1.00 97.44 304 TYR A N 1
ATOM 2339 C CA . TYR A 1 304 ? 4.777 7.513 -9.929 1.00 97.44 304 TYR A CA 1
ATOM 2340 C C . TYR A 1 304 ? 3.565 6.573 -9.837 1.00 97.44 304 TYR A C 1
ATOM 2342 O O . TYR A 1 304 ? 2.432 6.994 -9.616 1.00 97.44 304 TYR A O 1
ATOM 2350 N N . ASN A 1 305 ? 3.830 5.269 -9.915 1.00 96.94 305 ASN A N 1
ATOM 2351 C CA . ASN A 1 305 ? 2.887 4.216 -9.554 1.00 96.94 305 ASN A CA 1
ATOM 2352 C C . ASN A 1 305 ? 2.949 3.952 -8.043 1.00 96.94 305 ASN A C 1
ATOM 2354 O O . ASN A 1 305 ? 4.037 3.878 -7.463 1.00 96.94 305 ASN A O 1
ATOM 2358 N N . PHE A 1 306 ? 1.796 3.750 -7.405 1.00 98.31 306 PHE A N 1
ATOM 2359 C CA . PHE A 1 306 ? 1.733 3.304 -6.014 1.00 98.31 306 PHE A CA 1
ATOM 2360 C C . PHE A 1 306 ? 2.093 1.818 -5.898 1.00 98.31 306 PHE A C 1
ATOM 2362 O O . PHE A 1 306 ? 1.615 0.984 -6.665 1.00 98.31 306 PHE A O 1
ATOM 2369 N N . VAL A 1 307 ? 2.953 1.481 -4.936 1.00 98.31 307 VAL A N 1
ATOM 2370 C CA . VAL A 1 307 ? 3.448 0.112 -4.706 1.00 98.31 307 VAL A CA 1
ATOM 2371 C C . VAL A 1 307 ? 2.793 -0.520 -3.476 1.00 98.31 307 VAL A C 1
ATOM 2373 O O . VAL A 1 307 ? 2.620 -1.742 -3.429 1.00 98.31 307 VAL A O 1
ATOM 2376 N N . GLY A 1 308 ? 2.414 0.278 -2.476 1.00 98.38 308 GLY A N 1
ATOM 2377 C CA . GLY A 1 308 ? 1.730 -0.190 -1.270 1.00 98.38 308 GLY A CA 1
ATOM 2378 C C . GLY A 1 308 ? 1.988 0.664 -0.031 1.00 98.38 308 GLY A C 1
ATOM 2379 O O . GLY A 1 308 ? 2.889 1.504 -0.017 1.00 98.38 308 GLY A O 1
ATOM 2380 N N . TRP A 1 309 ? 1.211 0.387 1.016 1.00 98.62 309 TRP A N 1
ATOM 2381 C CA . TRP A 1 309 ? 1.445 0.869 2.376 1.00 98.62 309 TRP A CA 1
ATOM 2382 C C . TRP A 1 309 ? 2.341 -0.097 3.146 1.00 98.62 309 TRP A C 1
ATOM 2384 O O . TRP A 1 309 ? 2.261 -1.311 2.954 1.00 98.62 309 TRP A O 1
ATOM 2394 N N . TYR A 1 310 ? 3.177 0.434 4.031 1.00 98.69 310 TYR A N 1
ATOM 2395 C CA . TYR A 1 310 ? 4.119 -0.333 4.841 1.00 98.69 310 TYR A CA 1
ATOM 2396 C C . TYR A 1 310 ? 4.132 0.168 6.287 1.00 98.69 310 TYR A C 1
ATOM 2398 O O . TYR A 1 310 ? 3.915 1.352 6.523 1.00 98.69 310 TYR A O 1
ATOM 2406 N N . THR A 1 311 ? 4.409 -0.700 7.260 1.00 98.00 311 THR A N 1
ATOM 2407 C CA . THR A 1 311 ? 4.493 -0.310 8.687 1.00 98.00 311 THR A CA 1
ATOM 2408 C C . THR A 1 311 ? 5.891 0.146 9.116 1.00 98.00 311 THR A C 1
ATOM 2410 O O . THR A 1 311 ? 6.114 0.457 10.282 1.00 98.00 311 THR A O 1
ATOM 2413 N N . ASP A 1 312 ? 6.859 0.151 8.198 1.00 97.94 312 ASP A N 1
ATOM 2414 C CA . ASP A 1 312 ? 8.253 0.498 8.456 1.00 97.94 312 ASP A CA 1
ATOM 2415 C C . ASP A 1 312 ? 8.830 1.411 7.365 1.00 97.94 312 ASP A C 1
ATOM 2417 O O . ASP A 1 312 ? 8.537 1.258 6.180 1.00 97.94 312 ASP A O 1
ATOM 2421 N N . ASN A 1 313 ? 9.727 2.318 7.760 1.00 96.81 313 ASN A N 1
ATOM 2422 C CA . ASN A 1 313 ? 10.353 3.284 6.850 1.00 96.81 313 ASN A CA 1
ATOM 2423 C C . ASN A 1 313 ? 11.209 2.632 5.745 1.00 96.81 313 ASN A C 1
ATOM 2425 O O . ASN A 1 313 ? 11.397 3.220 4.684 1.00 96.81 313 ASN A O 1
ATOM 2429 N N . ALA A 1 314 ? 11.726 1.417 5.961 1.00 97.00 314 ALA A N 1
ATOM 2430 C CA . ALA A 1 314 ? 12.451 0.672 4.928 1.00 97.00 314 ALA A CA 1
ATOM 2431 C C . ALA A 1 314 ? 11.509 -0.002 3.904 1.00 97.00 314 ALA A C 1
ATOM 2433 O O . ALA A 1 314 ? 11.977 -0.572 2.915 1.00 97.00 314 ALA A O 1
ATOM 2434 N N . CYS A 1 315 ? 10.191 0.098 4.110 1.00 97.44 315 CYS A N 1
ATOM 2435 C CA . CYS A 1 315 ? 9.140 -0.496 3.296 1.00 97.44 315 CYS A CA 1
ATOM 2436 C C . CYS A 1 315 ? 9.355 -2.000 3.056 1.00 97.44 315 CYS A C 1
ATOM 2438 O O . CYS A 1 315 ? 9.429 -2.459 1.907 1.00 97.44 315 CYS A O 1
ATOM 2440 N N . THR A 1 316 ? 9.472 -2.753 4.153 1.00 97.81 316 THR A N 1
ATOM 2441 C CA . THR A 1 316 ? 9.700 -4.206 4.172 1.00 97.81 316 THR A CA 1
ATOM 2442 C C . THR A 1 316 ? 8.460 -5.006 4.583 1.00 97.81 316 THR A C 1
ATOM 2444 O O . THR A 1 316 ? 8.232 -6.086 4.038 1.00 97.81 316 THR A O 1
ATOM 2447 N N . VAL A 1 317 ? 7.611 -4.467 5.463 1.00 97.75 317 VAL A N 1
ATOM 2448 C CA . VAL A 1 317 ? 6.370 -5.090 5.946 1.00 97.75 317 VAL A CA 1
ATOM 2449 C C . VAL A 1 317 ? 5.168 -4.399 5.299 1.00 97.75 317 VAL A C 1
ATOM 2451 O O . VAL A 1 317 ? 4.729 -3.341 5.748 1.00 97.75 317 VAL A O 1
ATOM 2454 N N . LYS A 1 318 ? 4.662 -4.973 4.200 1.00 98.25 318 LYS A N 1
ATOM 2455 C CA . LYS A 1 318 ? 3.520 -4.426 3.447 1.00 98.25 318 LYS A CA 1
ATOM 2456 C C . LYS A 1 318 ? 2.197 -4.701 4.168 1.00 98.25 318 LYS A C 1
ATOM 2458 O O . LYS A 1 318 ? 1.960 -5.825 4.602 1.00 98.25 318 LYS A O 1
ATOM 2463 N N . VAL A 1 319 ? 1.312 -3.707 4.191 1.00 98.06 319 VAL A N 1
ATOM 2464 C CA . VAL A 1 319 ? -0.072 -3.809 4.675 1.00 98.06 319 VAL A CA 1
ATOM 2465 C C . VAL A 1 319 ? -1.064 -3.291 3.631 1.00 98.06 319 VAL A C 1
ATOM 2467 O O . VAL A 1 319 ? -0.717 -2.511 2.742 1.00 98.06 319 VAL A O 1
ATOM 2470 N N . THR A 1 320 ? -2.310 -3.750 3.729 1.00 98.19 320 THR A N 1
ATOM 2471 C CA . THR A 1 320 ? -3.446 -3.305 2.896 1.00 98.19 320 THR A CA 1
ATOM 2472 C C . THR A 1 320 ? -4.648 -2.866 3.729 1.00 98.19 320 THR A C 1
ATOM 2474 O O . THR A 1 320 ? -5.597 -2.306 3.193 1.00 98.19 320 THR A O 1
ATOM 2477 N N . GLU A 1 321 ? -4.620 -3.103 5.038 1.00 98.06 321 GLU A N 1
ATOM 2478 C CA . GLU A 1 321 ? -5.675 -2.740 5.975 1.00 98.06 321 GLU A CA 1
ATOM 2479 C C . GLU A 1 321 ? -5.107 -2.553 7.385 1.00 98.06 321 GLU A C 1
ATOM 2481 O O . GLU A 1 321 ? -4.018 -3.032 7.707 1.00 98.06 321 GLU A O 1
ATOM 2486 N N . ILE A 1 322 ? -5.871 -1.855 8.216 1.00 97.81 322 ILE A N 1
ATOM 2487 C CA . ILE A 1 322 ? -5.741 -1.820 9.667 1.00 97.81 322 ILE A CA 1
ATOM 2488 C C . ILE A 1 322 ? -6.654 -2.923 10.202 1.00 97.81 322 ILE A C 1
ATOM 2490 O O . ILE A 1 322 ? -7.851 -2.924 9.911 1.00 97.81 322 ILE A O 1
ATOM 2494 N N . LEU A 1 323 ? -6.099 -3.865 10.959 1.00 96.19 323 LEU A N 1
ATOM 2495 C CA . LEU A 1 323 ? -6.848 -4.999 11.504 1.00 96.19 323 LEU A CA 1
ATOM 2496 C C . LEU A 1 323 ? -7.749 -4.571 12.674 1.00 96.19 323 LEU A C 1
ATOM 2498 O O . LEU A 1 323 ? -7.482 -3.575 13.347 1.00 96.19 323 LEU A O 1
ATOM 2502 N N . ALA A 1 324 ? -8.816 -5.324 12.943 1.00 93.94 324 ALA A N 1
ATOM 2503 C CA . ALA A 1 324 ? -9.748 -5.005 14.029 1.00 93.94 324 ALA A CA 1
ATOM 2504 C C . ALA A 1 324 ? -9.087 -5.127 15.417 1.00 93.94 324 ALA A C 1
ATOM 2506 O O . ALA A 1 324 ? -9.422 -4.389 16.338 1.00 93.94 324 ALA A O 1
ATOM 2507 N N . GLU A 1 325 ? -8.119 -6.024 15.566 1.00 93.12 325 GLU A N 1
ATOM 2508 C CA . GLU A 1 325 ? -7.292 -6.209 16.758 1.00 93.12 325 GLU A CA 1
ATOM 2509 C C . GLU A 1 325 ? -6.129 -5.207 16.888 1.00 93.12 325 GLU A C 1
ATOM 2511 O O . GLU A 1 325 ? -5.400 -5.251 17.883 1.00 93.12 325 GLU A O 1
ATOM 2516 N N . GLN A 1 326 ? -5.930 -4.310 15.913 1.00 94.69 326 GLN A N 1
ATOM 2517 C CA . GLN A 1 326 ? -4.881 -3.294 15.986 1.00 94.69 326 GLN A CA 1
ATOM 2518 C C . GLN A 1 326 ? -5.172 -2.319 17.137 1.00 94.69 326 GLN A C 1
ATOM 2520 O O . GLN A 1 326 ? -6.300 -1.862 17.320 1.00 94.69 326 GLN A O 1
ATOM 2525 N N . THR A 1 327 ? -4.138 -2.001 17.915 1.00 93.50 327 THR A N 1
ATOM 2526 C CA . THR A 1 327 ? -4.204 -1.050 19.034 1.00 93.50 327 THR A CA 1
ATOM 2527 C C . THR A 1 327 ? -3.008 -0.104 18.998 1.00 93.50 327 THR A C 1
ATOM 2529 O O . THR A 1 327 ? -1.954 -0.445 18.452 1.00 93.50 327 THR A O 1
ATOM 2532 N N . GLY A 1 328 ? -3.168 1.085 19.585 1.00 95.75 328 GLY A N 1
ATOM 2533 C CA . GLY A 1 328 ? -2.139 2.125 19.611 1.00 95.75 328 GLY A CA 1
ATOM 2534 C C . GLY A 1 328 ? -2.071 2.961 18.330 1.00 95.75 328 GLY A C 1
ATOM 2535 O O . GLY A 1 328 ? -2.590 2.580 17.279 1.00 95.75 328 GLY A O 1
ATOM 2536 N N . ASP A 1 329 ? -1.427 4.121 18.435 1.00 98.19 329 ASP A N 1
ATOM 2537 C CA . ASP A 1 329 ? -1.154 4.988 17.287 1.00 98.19 329 ASP A CA 1
ATOM 2538 C C . ASP A 1 329 ? -0.183 4.292 16.319 1.00 98.19 329 ASP A C 1
ATOM 2540 O O . ASP A 1 329 ? 0.773 3.638 16.748 1.00 98.19 329 ASP A O 1
ATOM 2544 N N . ILE A 1 330 ? -0.420 4.438 15.013 1.00 97.62 330 ILE A N 1
ATOM 2545 C CA . ILE A 1 330 ? 0.378 3.788 13.962 1.00 97.62 330 ILE A CA 1
ATOM 2546 C C . ILE A 1 330 ? 0.934 4.805 12.959 1.00 97.62 330 ILE A C 1
ATOM 2548 O O . ILE A 1 330 ? 0.316 5.837 12.687 1.00 97.62 330 ILE A O 1
ATOM 2552 N N . THR A 1 331 ? 2.076 4.472 12.355 1.00 98.44 331 THR A N 1
ATOM 2553 C CA . THR A 1 331 ? 2.646 5.203 11.215 1.00 98.44 331 THR A CA 1
ATOM 2554 C C . THR A 1 331 ? 2.709 4.284 10.002 1.00 98.44 331 THR A C 1
ATOM 2556 O O . THR A 1 331 ? 3.202 3.159 10.099 1.00 98.44 331 THR A O 1
ATOM 2559 N N . LEU A 1 332 ? 2.209 4.762 8.863 1.00 98.62 332 LEU A N 1
ATOM 2560 C CA . LEU A 1 332 ? 2.160 4.040 7.597 1.00 98.62 332 LEU A CA 1
ATOM 2561 C C . LEU A 1 332 ? 2.957 4.786 6.525 1.00 98.62 332 LEU A C 1
ATOM 2563 O O . LEU A 1 332 ? 2.751 5.973 6.290 1.00 98.62 332 LEU A O 1
ATOM 2567 N N . TYR A 1 333 ? 3.842 4.068 5.847 1.00 98.69 333 TYR A N 1
ATOM 2568 C CA . TYR A 1 333 ? 4.748 4.586 4.830 1.00 98.69 333 TYR A CA 1
ATOM 2569 C C . TYR A 1 333 ? 4.218 4.229 3.440 1.00 98.69 333 TYR A C 1
ATOM 2571 O O . TYR A 1 333 ? 3.979 3.055 3.144 1.00 98.69 333 TYR A O 1
ATOM 2579 N N . ALA A 1 334 ? 4.013 5.230 2.586 1.00 98.50 334 ALA A N 1
ATOM 2580 C CA . ALA A 1 334 ? 3.637 5.029 1.192 1.00 98.50 334 ALA A CA 1
ATOM 2581 C C . ALA A 1 334 ? 4.884 4.743 0.349 1.00 98.50 334 ALA A C 1
ATOM 2583 O O . ALA A 1 334 ? 5.825 5.535 0.332 1.00 98.50 334 ALA A O 1
ATOM 2584 N N . LYS A 1 335 ? 4.879 3.640 -0.406 1.00 98.44 335 LYS A N 1
ATOM 2585 C CA . LYS A 1 335 ? 5.934 3.347 -1.383 1.00 98.44 335 LYS A CA 1
ATOM 2586 C C . LYS A 1 335 ? 5.460 3.649 -2.797 1.00 98.44 335 LYS A C 1
ATOM 2588 O O . LYS A 1 335 ? 4.392 3.199 -3.213 1.00 98.44 335 LYS A O 1
ATOM 2593 N N . PHE A 1 336 ? 6.311 4.330 -3.552 1.00 98.25 336 PHE A N 1
ATOM 2594 C CA . PHE A 1 336 ? 6.082 4.714 -4.939 1.00 98.25 336 PHE A CA 1
ATOM 2595 C C . PHE A 1 336 ? 7.216 4.211 -5.842 1.00 98.25 336 PHE A C 1
ATOM 2597 O O . PHE A 1 336 ? 8.360 4.096 -5.404 1.00 98.25 336 PHE A O 1
ATOM 2604 N N . ALA A 1 337 ? 6.909 3.927 -7.107 1.00 96.06 337 ALA A N 1
ATOM 2605 C CA . ALA A 1 337 ? 7.883 3.605 -8.151 1.00 96.06 337 ALA A CA 1
ATOM 2606 C C . ALA A 1 337 ? 7.725 4.600 -9.308 1.00 96.06 337 ALA A C 1
ATOM 2608 O O . ALA A 1 337 ? 6.598 4.809 -9.759 1.00 96.06 337 ALA A O 1
ATOM 2609 N N . LYS A 1 338 ? 8.821 5.227 -9.770 1.00 94.06 338 LYS A N 1
ATOM 2610 C CA . LYS A 1 338 ? 8.783 6.188 -10.891 1.00 94.06 338 LYS A CA 1
ATOM 2611 C C . LYS A 1 338 ? 8.149 5.497 -12.102 1.00 94.06 338 LYS A C 1
ATOM 2613 O O . LYS A 1 338 ? 8.490 4.351 -12.392 1.00 94.06 338 LYS A O 1
ATOM 2618 N N . ILE A 1 339 ? 7.227 6.169 -12.782 1.00 94.00 339 ILE A N 1
ATOM 2619 C CA . ILE A 1 339 ? 6.754 5.733 -14.097 1.00 94.00 339 ILE A CA 1
ATOM 2620 C C . ILE A 1 339 ? 7.901 6.015 -15.079 1.00 94.00 339 ILE A C 1
ATOM 2622 O O . ILE A 1 339 ? 8.315 7.172 -15.164 1.00 94.00 339 ILE A O 1
ATOM 2626 N N . PRO A 1 340 ? 8.447 5.003 -15.777 1.00 92.81 340 PRO A N 1
ATOM 2627 C CA . PRO A 1 340 ? 9.510 5.228 -16.749 1.00 92.81 340 PRO A CA 1
ATOM 2628 C C . PRO A 1 340 ? 9.032 6.120 -17.894 1.00 92.81 340 PRO A C 1
ATOM 2630 O O . PRO A 1 340 ? 7.924 5.937 -18.406 1.00 92.81 340 PRO A O 1
ATOM 2633 N N . GLU A 1 341 ? 9.869 7.064 -18.310 1.00 93.62 341 GLU A N 1
ATOM 2634 C CA . GLU A 1 341 ? 9.586 7.892 -19.483 1.00 93.62 341 GLU A CA 1
ATOM 2635 C C . GLU A 1 341 ? 9.831 7.115 -20.789 1.00 93.62 341 GLU A C 1
ATOM 2637 O O . GLU A 1 341 ? 10.565 6.124 -20.825 1.00 93.62 341 GLU A O 1
ATOM 2642 N N . VAL A 1 342 ? 9.186 7.554 -21.873 1.00 95.38 342 VAL A N 1
ATOM 2643 C CA . VAL A 1 342 ? 9.368 7.002 -23.223 1.00 95.38 342 VAL A CA 1
ATOM 2644 C C . VAL A 1 342 ? 9.965 8.089 -24.103 1.00 95.38 342 VAL A C 1
ATOM 2646 O O . VAL A 1 342 ? 9.398 9.176 -24.204 1.00 95.38 342 VAL A O 1
ATOM 2649 N N . TYR A 1 343 ? 11.089 7.776 -24.741 1.00 97.44 343 TYR A N 1
ATOM 2650 C CA . TYR A 1 343 ? 11.843 8.684 -25.599 1.00 97.44 343 TYR A CA 1
ATOM 2651 C C . TYR A 1 343 ? 11.888 8.164 -27.037 1.00 97.44 343 TYR A C 1
ATOM 2653 O O . TYR A 1 343 ? 11.817 6.958 -27.284 1.00 97.44 343 TYR A O 1
ATOM 2661 N N . ASN A 1 344 ? 11.995 9.080 -27.992 1.00 97.88 344 ASN A N 1
ATOM 2662 C CA . ASN A 1 344 ? 11.993 8.800 -29.422 1.00 97.88 344 ASN A CA 1
ATOM 2663 C C . ASN A 1 344 ? 13.404 8.464 -29.925 1.00 97.88 344 ASN A C 1
ATOM 2665 O O . ASN A 1 344 ? 14.408 8.951 -29.402 1.00 97.88 344 ASN A O 1
ATOM 2669 N N . ILE A 1 345 ? 13.471 7.662 -30.986 1.00 98.00 345 ILE A N 1
ATOM 2670 C CA . ILE A 1 345 ? 14.707 7.310 -31.682 1.00 98.00 345 ILE A CA 1
ATOM 2671 C C . ILE A 1 345 ? 14.588 7.754 -33.139 1.00 98.00 345 ILE A C 1
ATOM 2673 O O . ILE A 1 345 ? 13.748 7.257 -33.887 1.00 98.00 345 ILE A O 1
ATOM 2677 N N . THR A 1 346 ? 15.461 8.667 -33.553 1.00 97.69 346 THR A N 1
ATOM 2678 C CA . THR A 1 346 ? 15.587 9.100 -34.950 1.00 97.69 346 THR A CA 1
ATOM 2679 C C . THR A 1 346 ? 16.715 8.326 -35.625 1.00 97.69 346 THR A C 1
ATOM 2681 O O . THR A 1 346 ? 17.822 8.288 -35.099 1.00 97.69 346 THR A O 1
ATOM 2684 N N . TYR A 1 347 ? 16.479 7.747 -36.804 1.00 97.81 347 TYR A N 1
ATOM 2685 C CA . TYR A 1 347 ? 17.516 7.046 -37.569 1.00 97.81 347 TYR A CA 1
ATOM 2686 C C . TYR A 1 347 ? 17.869 7.793 -38.859 1.00 97.81 347 TYR A C 1
ATOM 2688 O O . TYR A 1 347 ? 17.010 8.041 -39.707 1.00 97.81 347 TYR A O 1
ATOM 2696 N N . VAL A 1 348 ? 19.152 8.099 -39.038 1.00 97.75 348 VAL A N 1
ATOM 2697 C CA . VAL A 1 348 ? 19.724 8.670 -40.262 1.00 97.75 348 VAL A CA 1
ATOM 2698 C C . VAL A 1 348 ? 20.389 7.538 -41.042 1.00 97.75 348 VAL A C 1
ATOM 2700 O O . VAL A 1 348 ? 21.403 6.989 -40.618 1.00 97.75 348 VAL A O 1
ATOM 2703 N N . VAL A 1 349 ? 19.774 7.133 -42.158 1.00 95.75 349 VAL A N 1
ATOM 2704 C CA . VAL A 1 349 ? 20.143 5.906 -42.900 1.00 95.75 349 VAL A CA 1
ATOM 2705 C C . VAL A 1 349 ? 20.553 6.121 -44.359 1.00 95.75 349 VAL A C 1
ATOM 2707 O O . VAL A 1 349 ? 20.700 5.148 -45.096 1.00 95.75 349 VAL A O 1
ATOM 2710 N N . ASP A 1 350 ? 20.729 7.365 -44.809 1.00 91.44 350 ASP A N 1
ATOM 2711 C CA . ASP A 1 350 ? 21.206 7.716 -46.159 1.00 91.44 350 ASP A CA 1
ATOM 2712 C C . ASP A 1 350 ? 20.523 6.950 -47.311 1.00 91.44 350 ASP A C 1
ATOM 2714 O O . ASP A 1 350 ? 21.177 6.454 -48.235 1.00 91.44 350 ASP A O 1
ATOM 2718 N N . GLY A 1 351 ? 19.197 6.804 -47.245 1.00 89.12 351 GLY A N 1
ATOM 2719 C CA . GLY A 1 351 ? 18.404 6.067 -48.239 1.00 89.12 351 GLY A CA 1
ATOM 2720 C C . GLY A 1 351 ? 18.438 4.536 -48.110 1.00 89.12 351 GLY A C 1
ATOM 2721 O O . GLY A 1 351 ? 17.911 3.846 -48.980 1.00 89.12 351 GLY A O 1
ATOM 2722 N N . GLY A 1 352 ? 19.047 3.999 -47.051 1.00 93.56 352 GLY A N 1
ATOM 2723 C CA . GLY A 1 352 ? 18.852 2.623 -46.594 1.00 93.56 352 GLY A CA 1
ATOM 2724 C C . GLY A 1 352 ? 17.547 2.432 -45.808 1.00 93.56 352 GLY A C 1
ATOM 2725 O O . GLY A 1 352 ? 16.715 3.332 -45.713 1.00 93.56 352 GLY A O 1
ATOM 2726 N N . VAL A 1 353 ? 17.375 1.243 -45.227 1.00 96.06 353 VAL A N 1
ATOM 2727 C CA . VAL A 1 353 ? 16.224 0.854 -44.388 1.00 96.06 353 VAL A CA 1
ATOM 2728 C C . VAL A 1 353 ? 16.686 0.140 -43.112 1.00 96.06 353 VAL A C 1
ATOM 2730 O O . VAL A 1 353 ? 17.739 -0.495 -43.112 1.00 96.06 353 VAL A O 1
ATOM 2733 N N . HIS A 1 354 ? 15.899 0.200 -42.035 1.00 96.75 354 HIS A N 1
ATOM 2734 C CA . HIS A 1 354 ? 16.161 -0.495 -40.763 1.00 96.75 354 HIS A CA 1
ATOM 2735 C C . HIS A 1 354 ? 14.896 -1.177 -40.218 1.00 96.75 354 HIS A C 1
ATOM 2737 O O . HIS A 1 354 ? 13.786 -0.869 -40.647 1.00 96.75 354 HIS A O 1
ATOM 2743 N N . GLY A 1 355 ? 15.071 -2.104 -39.268 1.00 95.69 355 GLY A N 1
ATOM 2744 C CA . GLY A 1 355 ? 13.980 -2.784 -38.548 1.00 95.69 355 GLY A CA 1
ATOM 2745 C C . GLY A 1 355 ? 13.858 -2.410 -37.064 1.00 95.69 355 GLY A C 1
ATOM 2746 O O . GLY A 1 355 ? 13.093 -3.040 -36.340 1.00 95.69 355 GLY A O 1
ATOM 2747 N N . ASN A 1 356 ? 14.642 -1.433 -36.600 1.00 97.50 356 ASN A N 1
ATOM 2748 C CA . ASN A 1 356 ? 14.703 -1.024 -35.192 1.00 97.50 356 ASN A CA 1
ATOM 2749 C C . ASN A 1 356 ? 13.476 -0.205 -34.748 1.00 97.50 356 ASN A C 1
ATOM 2751 O O . ASN A 1 356 ? 12.892 0.481 -35.589 1.00 97.50 356 ASN A O 1
ATOM 2755 N N . PRO A 1 357 ? 13.097 -0.242 -33.453 1.00 97.25 357 PRO A N 1
ATOM 2756 C CA . PRO A 1 357 ? 11.956 0.513 -32.933 1.00 97.25 357 PRO A CA 1
ATOM 2757 C C . PRO A 1 357 ? 12.207 2.027 -32.949 1.00 97.25 357 PRO A C 1
ATOM 2759 O O . PRO A 1 357 ? 13.340 2.476 -32.784 1.00 97.25 357 PRO A O 1
ATOM 2762 N N . GLU A 1 358 ? 11.128 2.800 -33.093 1.00 97.25 358 GLU A N 1
ATOM 2763 C CA . GLU A 1 358 ? 11.126 4.275 -33.160 1.00 97.25 358 GLU A CA 1
ATOM 2764 C C . GLU A 1 358 ? 11.132 4.956 -31.775 1.00 97.25 358 GLU A C 1
ATOM 2766 O O . GLU A 1 358 ? 11.184 6.179 -31.677 1.00 97.25 358 GLU A O 1
ATOM 2771 N N . SER A 1 359 ? 11.075 4.182 -30.689 1.00 97.38 359 SER A N 1
ATOM 2772 C CA . SER A 1 359 ? 11.086 4.683 -29.311 1.00 97.38 359 SER A CA 1
ATOM 2773 C C . SER A 1 359 ? 11.640 3.643 -28.341 1.00 97.38 359 SER A C 1
ATOM 2775 O O . SER A 1 359 ? 11.503 2.442 -28.590 1.00 97.38 359 SER A O 1
ATOM 2777 N N . TYR A 1 360 ? 12.159 4.086 -27.199 1.00 96.44 360 TYR A N 1
ATOM 2778 C CA . TYR A 1 360 ? 12.547 3.219 -26.086 1.00 96.44 360 TYR A CA 1
ATOM 2779 C C . TYR A 1 360 ? 12.042 3.761 -24.741 1.00 96.44 360 TYR A C 1
ATOM 2781 O O . TYR A 1 360 ? 11.608 4.907 -24.633 1.00 96.44 360 TYR A O 1
ATOM 2789 N N . THR A 1 361 ? 12.062 2.912 -23.716 1.00 96.06 361 THR A N 1
ATOM 2790 C CA . THR A 1 361 ? 11.607 3.240 -22.359 1.00 96.06 361 THR A CA 1
ATOM 2791 C C . THR A 1 361 ? 12.807 3.346 -21.421 1.00 96.06 361 THR A C 1
ATOM 2793 O O . THR A 1 361 ? 13.664 2.463 -21.425 1.00 96.06 361 THR A O 1
ATOM 2796 N N . GLU A 1 362 ? 12.855 4.398 -20.602 1.00 93.06 362 GLU A N 1
ATOM 2797 C CA . GLU A 1 362 ? 13.867 4.606 -19.557 1.00 93.06 362 GLU A CA 1
ATOM 2798 C C . GLU A 1 362 ? 14.048 3.333 -18.701 1.00 93.06 362 GLU A C 1
ATOM 2800 O O . GLU A 1 362 ? 13.076 2.672 -18.325 1.00 93.06 362 GLU A O 1
ATOM 2805 N N . GLY A 1 363 ? 15.293 2.945 -18.407 1.00 92.62 363 GLY A N 1
ATOM 2806 C CA . GLY A 1 363 ? 15.583 1.712 -17.665 1.00 92.62 363 GLY A CA 1
ATOM 2807 C C . GLY A 1 363 ? 15.508 0.416 -18.486 1.00 92.62 363 GLY A C 1
ATOM 2808 O O . GLY A 1 363 ? 15.716 -0.657 -17.919 1.00 92.62 363 GLY A O 1
ATOM 2809 N N . SER A 1 364 ? 15.232 0.477 -19.795 1.00 93.25 364 SER A N 1
ATOM 2810 C CA . SER A 1 364 ? 15.182 -0.692 -20.689 1.00 93.25 364 SER A CA 1
ATOM 2811 C C . SER A 1 364 ? 16.195 -0.574 -21.828 1.00 93.25 364 SER A C 1
ATOM 2813 O O . SER A 1 364 ? 16.175 0.397 -22.578 1.00 93.25 364 SER A O 1
ATOM 2815 N N . ALA A 1 365 ? 17.052 -1.584 -21.989 1.00 95.50 365 ALA A N 1
ATOM 2816 C CA . ALA A 1 365 ? 17.996 -1.644 -23.103 1.00 95.50 365 ALA A CA 1
ATOM 2817 C C . ALA A 1 365 ? 17.314 -2.101 -24.408 1.00 95.50 365 ALA A C 1
ATOM 2819 O O . ALA A 1 365 ? 16.410 -2.941 -24.385 1.00 95.50 365 ALA A O 1
ATOM 2820 N N . VAL A 1 366 ? 17.776 -1.584 -25.549 1.00 96.94 366 VAL A N 1
ATOM 2821 C CA . VAL A 1 366 ? 17.271 -1.927 -26.889 1.00 96.94 366 VAL A CA 1
ATOM 2822 C C . VAL A 1 366 ? 18.432 -2.323 -27.794 1.00 96.94 366 VAL A C 1
ATOM 2824 O O . VAL A 1 366 ? 19.205 -1.474 -28.229 1.00 96.94 366 VAL A O 1
ATOM 2827 N N . ALA A 1 367 ? 18.531 -3.613 -28.117 1.00 97.31 367 ALA A N 1
ATOM 2828 C CA . ALA A 1 367 ? 19.502 -4.115 -29.086 1.00 97.31 367 ALA A CA 1
ATOM 2829 C C . ALA A 1 367 ? 19.173 -3.624 -30.507 1.00 97.31 367 ALA A C 1
ATOM 2831 O O . ALA A 1 367 ? 18.025 -3.707 -30.952 1.00 97.31 367 ALA A O 1
ATOM 2832 N N . LEU A 1 368 ? 20.186 -3.146 -31.228 1.00 97.75 368 LEU A N 1
ATOM 2833 C CA . LEU A 1 368 ? 20.048 -2.615 -32.580 1.00 97.75 368 LEU A CA 1
ATOM 2834 C C . LEU A 1 368 ? 20.351 -3.694 -33.625 1.00 97.75 368 LEU A C 1
ATOM 2836 O O . LEU A 1 368 ? 21.397 -4.339 -33.623 1.00 97.75 368 LEU A O 1
ATOM 2840 N N . THR A 1 369 ? 19.432 -3.853 -34.571 1.00 97.69 369 THR A N 1
ATOM 2841 C CA . THR A 1 369 ? 19.603 -4.654 -35.787 1.00 97.69 369 THR A CA 1
ATOM 2842 C C . THR A 1 369 ? 20.262 -3.830 -36.894 1.00 97.69 369 THR A C 1
ATOM 2844 O O . THR A 1 369 ? 20.105 -2.606 -36.955 1.00 97.69 369 THR A O 1
ATOM 2847 N N . ASN A 1 370 ? 21.004 -4.497 -37.779 1.00 97.62 370 ASN A N 1
ATOM 2848 C CA . ASN A 1 370 ? 21.721 -3.850 -38.879 1.00 97.62 370 ASN A CA 1
ATOM 2849 C C . ASN A 1 370 ? 20.764 -3.169 -39.869 1.00 97.62 370 ASN A C 1
ATOM 2851 O O . ASN A 1 370 ? 19.729 -3.731 -40.234 1.00 97.62 370 ASN A O 1
ATOM 2855 N N . ALA A 1 371 ? 21.149 -1.991 -40.362 1.00 97.38 371 ALA A N 1
ATOM 2856 C CA . ALA A 1 371 ? 20.481 -1.378 -41.505 1.00 97.38 371 ALA A CA 1
ATOM 2857 C C . ALA A 1 371 ? 20.897 -2.058 -42.824 1.00 97.38 371 ALA A C 1
ATOM 2859 O O . ALA A 1 371 ? 21.931 -2.721 -42.914 1.00 97.38 371 ALA A O 1
ATOM 2860 N N . MET A 1 372 ? 20.096 -1.873 -43.873 1.00 96.38 372 MET A N 1
ATOM 2861 C CA . MET A 1 372 ? 20.340 -2.415 -45.211 1.00 96.38 372 MET A CA 1
ATOM 2862 C C . MET A 1 372 ? 20.313 -1.303 -46.258 1.00 96.38 372 MET A C 1
ATOM 2864 O O . MET A 1 372 ? 19.387 -0.494 -46.287 1.00 96.38 372 MET A O 1
ATOM 2868 N N . LYS A 1 373 ? 21.297 -1.295 -47.162 1.00 97.38 373 LYS A N 1
ATOM 2869 C CA . LYS A 1 373 ? 21.379 -0.368 -48.299 1.00 97.38 373 LYS A CA 1
ATOM 2870 C C . LYS A 1 373 ? 21.954 -1.106 -49.507 1.00 97.38 373 LYS A C 1
ATOM 2872 O O . LYS A 1 373 ? 23.056 -1.642 -49.452 1.00 97.38 373 LYS A O 1
ATOM 2877 N N . THR A 1 374 ? 21.187 -1.193 -50.593 1.00 94.25 374 THR A N 1
ATOM 2878 C CA . THR A 1 374 ? 21.558 -1.983 -51.779 1.00 94.25 374 THR A CA 1
ATOM 2879 C C . THR A 1 374 ? 22.867 -1.483 -52.396 1.00 94.25 374 THR A C 1
ATOM 2881 O O . THR A 1 374 ? 22.983 -0.304 -52.716 1.00 94.25 374 THR A O 1
ATOM 2884 N N . GLY A 1 375 ? 23.841 -2.382 -52.581 1.00 92.06 375 GLY A N 1
ATOM 2885 C CA . GLY A 1 375 ? 25.178 -2.045 -53.093 1.00 92.06 375 GLY A CA 1
ATOM 2886 C C . GLY A 1 375 ? 26.180 -1.575 -52.029 1.00 92.06 375 GLY A C 1
ATOM 2887 O O . GLY A 1 375 ? 27.264 -1.118 -52.383 1.00 92.06 375 GLY A O 1
ATOM 2888 N N . TYR A 1 376 ? 25.837 -1.677 -50.740 1.00 96.19 376 TYR A N 1
ATOM 2889 C CA . TYR A 1 376 ? 26.684 -1.264 -49.621 1.00 96.19 376 TYR A CA 1
ATOM 2890 C C . TYR A 1 376 ? 26.732 -2.335 -48.519 1.00 96.19 376 TYR A C 1
ATOM 2892 O O . TYR A 1 376 ? 25.755 -3.042 -48.273 1.00 96.19 376 TYR A O 1
ATOM 2900 N N . THR A 1 377 ? 27.866 -2.407 -47.826 1.00 96.19 377 THR A N 1
ATOM 2901 C CA . THR A 1 377 ? 28.048 -3.105 -46.548 1.00 96.19 377 THR A CA 1
ATOM 2902 C C . THR A 1 377 ? 27.662 -2.157 -45.414 1.00 96.19 377 THR A C 1
ATOM 2904 O O . THR A 1 377 ? 27.989 -0.973 -45.467 1.00 96.19 377 THR A O 1
ATOM 2907 N N . PHE A 1 378 ? 26.955 -2.653 -44.398 1.00 97.62 378 PHE A N 1
ATOM 2908 C CA . PHE A 1 378 ? 26.658 -1.901 -43.176 1.00 97.62 378 PHE A CA 1
ATOM 2909 C C . PHE A 1 378 ? 27.788 -2.089 -42.160 1.00 97.62 378 PHE A C 1
ATOM 2911 O O . PHE A 1 378 ? 28.108 -3.226 -41.819 1.00 97.62 378 PHE A O 1
ATOM 2918 N N . GLU A 1 379 ? 28.357 -0.987 -41.674 1.00 97.50 379 GLU A N 1
ATOM 2919 C CA . GLU A 1 379 ? 29.475 -1.004 -40.719 1.00 97.50 379 GLU A CA 1
ATOM 2920 C C . GLU A 1 379 ? 28.993 -0.906 -39.263 1.00 97.50 379 GLU A C 1
ATOM 2922 O O . GLU A 1 379 ? 29.542 -1.568 -38.383 1.00 97.50 379 GLU A O 1
ATOM 2927 N N . GLY A 1 380 ? 27.951 -0.108 -38.991 1.00 97.50 380 GLY A N 1
ATOM 2928 C CA . GLY A 1 380 ? 27.457 0.108 -37.631 1.00 97.50 380 GLY A CA 1
ATOM 2929 C C . GLY A 1 380 ? 26.461 1.256 -37.471 1.00 97.50 380 GLY A C 1
ATOM 2930 O O . GLY A 1 380 ? 26.212 2.022 -38.406 1.00 97.50 380 GLY A O 1
ATOM 2931 N N . TRP A 1 381 ? 25.919 1.359 -36.255 1.00 98.19 381 TRP A N 1
ATOM 2932 C CA . TRP A 1 381 ? 25.175 2.517 -35.757 1.00 98.19 381 TRP A CA 1
ATOM 2933 C C . TRP A 1 381 ? 26.085 3.391 -34.896 1.00 98.19 381 TRP A C 1
ATOM 2935 O O . TRP A 1 381 ? 26.916 2.862 -34.161 1.00 98.19 381 TRP A O 1
ATOM 2945 N N . TYR A 1 382 ? 25.903 4.706 -34.964 1.00 97.88 382 TYR A N 1
ATOM 2946 C CA . TYR A 1 382 ? 26.727 5.703 -34.278 1.00 97.88 382 TYR A CA 1
ATOM 2947 C C . TYR A 1 382 ? 25.845 6.804 -33.678 1.00 97.88 382 TYR A C 1
ATOM 2949 O O . TYR A 1 382 ? 24.754 7.059 -34.188 1.00 97.88 382 TYR A O 1
ATOM 2957 N N . LEU A 1 383 ? 26.305 7.450 -32.604 1.00 96.06 383 LEU A N 1
ATOM 2958 C CA . LEU A 1 383 ? 25.589 8.554 -31.937 1.00 96.06 383 LEU A CA 1
ATOM 2959 C C . LEU A 1 383 ? 25.834 9.925 -32.599 1.00 96.06 383 LEU A C 1
ATOM 2961 O O . LEU A 1 383 ? 25.083 10.871 -32.366 1.00 96.06 383 LEU A O 1
ATOM 2965 N N . ASP A 1 384 ? 26.875 10.025 -33.422 1.00 96.25 384 ASP A N 1
ATOM 2966 C CA . ASP A 1 384 ? 27.340 11.239 -34.091 1.00 96.25 384 ASP A CA 1
ATOM 2967 C C . ASP A 1 384 ? 27.425 11.063 -35.618 1.00 96.25 384 ASP A C 1
ATOM 2969 O O . ASP A 1 384 ? 27.569 9.945 -36.121 1.00 96.25 384 ASP A O 1
ATOM 2973 N N . GLU A 1 385 ? 27.337 12.175 -36.355 1.00 95.69 385 GLU A N 1
ATOM 2974 C CA . GLU A 1 385 ? 27.350 12.195 -37.826 1.00 95.69 385 GLU A CA 1
ATOM 2975 C C . GLU A 1 385 ? 28.729 11.797 -38.381 1.00 95.69 385 GLU A C 1
ATOM 2977 O O . GLU A 1 385 ? 28.830 11.093 -39.388 1.00 95.69 385 GLU A O 1
ATOM 2982 N N . GLU A 1 386 ? 29.803 12.152 -37.671 1.00 95.81 386 GLU A N 1
ATOM 2983 C CA . GLU A 1 386 ? 31.183 11.766 -37.972 1.00 95.81 386 GLU A CA 1
ATOM 2984 C C . GLU A 1 386 ? 31.451 10.253 -37.795 1.00 95.81 386 GLU A C 1
ATOM 2986 O O . GLU A 1 386 ? 32.490 9.743 -38.236 1.00 95.81 386 GLU A O 1
ATOM 2991 N N . CYS A 1 387 ? 30.494 9.515 -37.221 1.00 94.31 387 CYS A N 1
ATOM 2992 C CA . CYS A 1 387 ? 30.549 8.088 -36.926 1.00 94.31 387 CYS A CA 1
ATOM 2993 C C . CYS A 1 387 ? 31.783 7.695 -36.089 1.00 94.31 387 CYS A C 1
ATOM 2995 O O . CYS A 1 387 ? 32.563 6.817 -36.495 1.00 94.31 387 CYS A O 1
ATOM 2997 N N . SER A 1 388 ? 31.964 8.368 -34.948 1.00 93.25 388 SER A N 1
ATOM 2998 C CA . SER A 1 388 ? 33.128 8.270 -34.062 1.00 93.25 388 SER A CA 1
ATOM 2999 C C . SER A 1 388 ? 33.100 7.056 -33.126 1.00 93.25 388 SER A C 1
ATOM 3001 O O . SER A 1 388 ? 34.101 6.341 -33.041 1.00 93.25 388 SER A O 1
ATOM 3003 N N . GLU A 1 389 ? 31.964 6.770 -32.479 1.00 91.75 389 GLU A N 1
ATOM 3004 C CA . GLU A 1 389 ? 31.797 5.633 -31.562 1.00 91.75 389 GLU A CA 1
ATOM 3005 C C . GLU A 1 389 ? 30.633 4.736 -31.999 1.00 91.75 389 GLU A C 1
ATOM 3007 O O . GLU A 1 389 ? 29.485 5.172 -32.111 1.00 91.75 389 GLU A O 1
ATOM 3012 N N . GLN A 1 390 ? 30.946 3.469 -32.284 1.00 96.50 390 GLN A N 1
ATOM 3013 C CA . GLN A 1 390 ? 29.961 2.486 -32.723 1.00 96.50 390 GLN A CA 1
ATOM 3014 C C . GLN A 1 390 ? 29.176 1.939 -31.532 1.00 96.50 390 GLN A C 1
ATOM 3016 O O . GLN A 1 390 ? 29.762 1.398 -30.595 1.00 96.50 390 GLN A O 1
ATOM 3021 N N . ILE A 1 391 ? 27.850 1.959 -31.636 1.00 96.94 391 ILE A N 1
ATOM 3022 C CA . ILE A 1 391 ? 26.950 1.297 -30.694 1.00 96.94 391 ILE A CA 1
ATOM 3023 C C . ILE A 1 391 ? 26.266 0.081 -31.332 1.00 96.94 391 ILE A C 1
ATOM 3025 O O . ILE A 1 391 ? 26.073 -0.005 -32.547 1.00 96.94 391 ILE A O 1
ATOM 3029 N N . THR A 1 392 ? 25.884 -0.876 -30.487 1.00 97.19 392 THR A N 1
ATOM 3030 C CA . THR A 1 392 ? 25.094 -2.066 -30.871 1.00 97.19 392 THR A CA 1
ATOM 3031 C C . THR A 1 392 ? 23.799 -2.201 -30.071 1.00 97.19 392 THR A C 1
ATOM 3033 O O . THR A 1 392 ? 22.924 -2.983 -30.437 1.00 97.19 392 THR A O 1
ATOM 3036 N N . GLU A 1 393 ? 23.630 -1.395 -29.025 1.00 97.06 393 GLU A N 1
ATOM 3037 C CA . GLU A 1 393 ? 22.406 -1.269 -28.244 1.00 97.06 393 GLU A CA 1
ATOM 3038 C C . GLU A 1 393 ? 22.265 0.156 -27.700 1.00 97.06 393 GLU A C 1
ATOM 3040 O O . GLU A 1 393 ? 23.251 0.873 -27.532 1.00 97.06 393 GLU A O 1
ATOM 3045 N N . ILE A 1 394 ? 21.028 0.547 -27.411 1.00 96.81 394 ILE A N 1
ATOM 3046 C CA . ILE A 1 394 ? 20.702 1.675 -26.540 1.00 96.81 394 ILE A CA 1
ATOM 3047 C C . ILE A 1 394 ? 20.702 1.116 -25.117 1.00 96.81 394 ILE A C 1
ATOM 3049 O O . ILE A 1 394 ? 19.995 0.140 -24.852 1.00 96.81 394 ILE A O 1
ATOM 3053 N N . SER A 1 395 ? 21.499 1.684 -24.211 1.00 94.88 395 SER A N 1
ATOM 3054 C CA . SER A 1 395 ? 21.622 1.161 -22.846 1.00 94.88 395 SER A CA 1
ATOM 3055 C C . SER A 1 395 ? 20.387 1.483 -21.995 1.00 94.88 395 SER A C 1
ATOM 3057 O O . SER A 1 395 ? 19.672 2.453 -22.238 1.00 94.88 395 SER A O 1
ATOM 3059 N N . ALA A 1 396 ? 20.166 0.702 -20.934 1.00 93.75 396 ALA A N 1
ATOM 3060 C CA . ALA A 1 396 ? 19.110 0.975 -19.955 1.00 93.75 396 ALA A CA 1
ATOM 3061 C C . ALA A 1 396 ? 19.310 2.301 -19.185 1.00 93.75 396 ALA A C 1
ATOM 3063 O O . ALA A 1 396 ? 18.362 2.814 -18.595 1.00 93.75 396 ALA A O 1
ATOM 3064 N N . GLU A 1 397 ? 20.529 2.848 -19.186 1.00 94.31 397 GLU A N 1
ATOM 3065 C CA . GLU A 1 397 ? 20.882 4.120 -18.542 1.00 94.31 397 GLU A CA 1
ATOM 3066 C C . GLU A 1 397 ? 20.653 5.335 -19.463 1.00 94.31 397 GLU A C 1
ATOM 3068 O O . GLU A 1 397 ? 20.736 6.474 -19.005 1.00 94.31 397 GLU A O 1
ATOM 3073 N N . GLN A 1 398 ? 20.353 5.119 -20.750 1.00 93.88 398 GLN A N 1
ATOM 3074 C CA . GLN A 1 398 ? 20.126 6.195 -21.711 1.00 93.88 398 GLN A CA 1
ATOM 3075 C C . GLN A 1 398 ? 18.837 6.970 -21.392 1.00 93.88 398 GLN A C 1
ATOM 3077 O O . GLN A 1 398 ? 17.766 6.392 -21.204 1.00 93.88 398 GLN A O 1
ATOM 3082 N N . THR A 1 399 ? 18.897 8.299 -21.440 1.00 94.12 399 THR A N 1
ATOM 3083 C CA . THR A 1 399 ? 17.740 9.193 -21.244 1.00 94.12 399 THR A CA 1
ATOM 3084 C C . THR A 1 399 ? 17.649 10.244 -22.348 1.00 94.12 399 THR A C 1
ATOM 3086 O O . THR A 1 399 ? 18.685 10.703 -22.833 1.00 94.12 399 THR A O 1
ATOM 3089 N N . GLY A 1 400 ? 16.430 10.691 -22.660 1.00 95.56 400 GLY A N 1
ATOM 3090 C CA . GLY A 1 400 ? 16.151 11.703 -23.680 1.00 95.56 400 GLY A CA 1
ATOM 3091 C C . GLY A 1 400 ? 16.009 11.129 -25.092 1.00 95.56 400 GLY A C 1
ATOM 3092 O O . GLY A 1 400 ? 16.391 9.992 -25.360 1.00 95.56 400 GLY A O 1
ATOM 3093 N N . ASP A 1 401 ? 15.447 11.925 -26.004 1.00 97.62 401 ASP A N 1
ATOM 3094 C CA . ASP A 1 401 ? 15.384 11.567 -27.425 1.00 97.62 401 ASP A CA 1
ATOM 3095 C C . ASP A 1 401 ? 16.803 11.421 -28.002 1.00 97.62 401 ASP A C 1
ATOM 3097 O O . ASP A 1 401 ? 17.687 12.228 -27.702 1.00 97.62 401 ASP A O 1
ATOM 3101 N N . ILE A 1 402 ? 17.016 10.417 -28.857 1.00 96.19 402 ILE A N 1
ATOM 3102 C CA . ILE A 1 402 ? 18.322 10.144 -29.477 1.00 96.19 402 ILE A CA 1
ATOM 3103 C C . ILE A 1 402 ? 18.245 10.136 -31.009 1.00 96.19 402 ILE A C 1
ATOM 3105 O O . ILE A 1 402 ? 17.206 9.827 -31.599 1.00 96.19 402 ILE A O 1
ATOM 3109 N N . THR A 1 403 ? 19.381 10.405 -31.653 1.00 97.38 403 THR A N 1
ATOM 3110 C CA . THR A 1 403 ? 19.566 10.264 -33.104 1.00 97.38 403 THR A CA 1
ATOM 3111 C C . THR A 1 403 ? 20.710 9.295 -33.373 1.00 97.38 403 THR A C 1
ATOM 3113 O O . THR A 1 403 ? 21.763 9.412 -32.753 1.00 97.38 403 THR A O 1
ATOM 3116 N N . LEU A 1 404 ? 20.502 8.346 -34.287 1.00 97.94 404 LEU A N 1
ATOM 3117 C CA . LEU A 1 404 ? 21.452 7.295 -34.638 1.00 97.94 404 LEU A CA 1
ATOM 3118 C C . LEU A 1 404 ? 21.768 7.303 -36.135 1.00 97.94 404 LEU A C 1
ATOM 3120 O O . LEU A 1 404 ? 20.864 7.254 -36.970 1.00 97.94 404 LEU A O 1
ATOM 3124 N N . TYR A 1 405 ? 23.054 7.307 -36.468 1.00 98.12 405 TYR A N 1
ATOM 3125 C CA . TYR A 1 405 ? 23.572 7.378 -37.833 1.00 98.12 405 TYR A CA 1
ATOM 3126 C C . TYR A 1 405 ? 24.041 5.994 -38.294 1.00 98.12 405 TYR A C 1
ATOM 3128 O O . TYR A 1 405 ? 24.778 5.315 -37.578 1.00 98.12 405 TYR A O 1
ATOM 3136 N N . ALA A 1 406 ? 23.606 5.547 -39.474 1.00 97.94 406 ALA A N 1
ATOM 3137 C CA . ALA A 1 406 ? 24.058 4.296 -40.083 1.00 97.94 406 ALA A CA 1
ATOM 3138 C C . ALA A 1 406 ? 25.238 4.539 -41.026 1.00 97.94 406 ALA A C 1
ATOM 3140 O O . ALA A 1 406 ? 25.103 5.224 -42.041 1.00 97.94 406 ALA A O 1
ATOM 3141 N N . LYS A 1 407 ? 26.372 3.891 -40.755 1.00 97.44 407 LYS A N 1
ATOM 3142 C CA . LYS A 1 407 ? 27.548 3.951 -41.630 1.00 97.44 407 LYS A CA 1
ATOM 3143 C C . LYS A 1 407 ? 27.526 2.821 -42.655 1.00 97.44 407 LYS A C 1
ATOM 3145 O O . LYS A 1 407 ? 27.298 1.658 -42.314 1.00 97.44 407 LYS A O 1
ATOM 3150 N N . PHE A 1 408 ? 27.808 3.166 -43.909 1.00 96.94 408 PHE A N 1
ATOM 3151 C CA . PHE A 1 408 ? 27.786 2.238 -45.038 1.00 96.94 408 PHE A CA 1
ATOM 3152 C C . PHE A 1 408 ? 29.040 2.366 -45.913 1.00 96.94 408 PHE A C 1
ATOM 3154 O O . PHE A 1 408 ? 29.337 3.452 -46.411 1.00 96.94 408 PHE A O 1
ATOM 3161 N N . THR A 1 409 ? 29.710 1.249 -46.199 1.00 94.69 409 THR A N 1
ATOM 3162 C CA . THR A 1 409 ? 30.816 1.177 -47.171 1.00 94.69 409 THR A CA 1
ATOM 3163 C C . THR A 1 409 ? 30.292 0.676 -48.511 1.00 94.69 409 THR A C 1
ATOM 3165 O O . THR A 1 409 ? 29.581 -0.326 -48.560 1.00 94.69 409 THR A O 1
ATOM 3168 N N . LYS A 1 410 ? 30.618 1.344 -49.626 1.00 92.19 410 LYS A N 1
ATOM 3169 C CA . LYS A 1 410 ? 30.194 0.881 -50.959 1.00 92.19 410 LYS A CA 1
ATOM 3170 C C . LYS A 1 410 ? 30.864 -0.458 -51.290 1.00 92.19 410 LYS A C 1
ATOM 3172 O O . LYS A 1 410 ? 32.080 -0.581 -51.170 1.00 92.19 410 LYS A O 1
ATOM 3177 N N . ILE A 1 411 ? 30.088 -1.431 -51.762 1.00 92.25 411 ILE A N 1
ATOM 3178 C CA . ILE A 1 411 ? 30.629 -2.682 -52.302 1.00 92.25 411 ILE A CA 1
ATOM 3179 C C . ILE A 1 411 ? 31.169 -2.386 -53.704 1.00 92.25 411 ILE A C 1
ATOM 3181 O O . ILE A 1 411 ? 30.407 -2.034 -54.605 1.00 92.25 411 ILE A O 1
ATOM 3185 N N . LEU A 1 412 ? 32.486 -2.505 -53.876 1.00 91.50 412 LEU A N 1
ATOM 3186 C CA . LEU A 1 412 ? 33.153 -2.366 -55.170 1.00 91.50 412 LEU A CA 1
ATOM 3187 C C . LEU A 1 412 ? 33.113 -3.703 -55.921 1.00 91.50 412 LEU A C 1
ATOM 3189 O O . LEU A 1 412 ? 33.306 -4.764 -55.328 1.00 91.50 412 LEU A O 1
ATOM 3193 N N . GLN A 1 413 ? 32.867 -3.649 -57.227 1.00 90.12 413 GLN A N 1
ATOM 3194 C CA . GLN A 1 413 ? 32.864 -4.810 -58.116 1.00 90.12 413 GLN A CA 1
ATOM 3195 C C . GLN A 1 413 ? 34.219 -4.996 -58.808 1.00 90.12 413 GLN A C 1
ATOM 3197 O O . GLN A 1 413 ? 34.962 -4.038 -59.033 1.00 90.12 413 GLN A O 1
ATOM 3202 N N . THR A 1 414 ? 34.521 -6.239 -59.179 1.00 93.25 414 THR A N 1
ATOM 3203 C CA . THR A 1 414 ? 35.672 -6.586 -60.020 1.00 93.25 414 THR A CA 1
ATOM 3204 C C . THR A 1 414 ? 35.208 -6.959 -61.419 1.00 93.25 414 THR A C 1
ATOM 3206 O O . THR A 1 414 ? 34.250 -7.719 -61.569 1.00 93.25 414 THR A O 1
ATOM 3209 N N . PHE A 1 415 ? 35.915 -6.458 -62.425 1.00 94.81 415 PHE A N 1
ATOM 3210 C CA . PHE A 1 415 ? 35.640 -6.661 -63.845 1.00 94.81 415 PHE A CA 1
ATOM 3211 C C . PHE A 1 415 ? 36.858 -7.274 -64.540 1.00 94.81 415 PHE A C 1
ATOM 3213 O O . PHE A 1 415 ? 37.994 -7.095 -64.093 1.00 94.81 415 PHE A O 1
ATOM 3220 N N . ASN A 1 416 ? 36.626 -8.012 -65.622 1.00 96.25 416 ASN A N 1
ATOM 3221 C CA . ASN A 1 416 ? 37.673 -8.694 -66.379 1.00 96.25 416 ASN A CA 1
ATOM 3222 C C . ASN A 1 416 ? 38.380 -7.741 -67.350 1.00 96.25 416 ASN A C 1
ATOM 3224 O O . ASN A 1 416 ? 37.766 -6.838 -67.923 1.00 96.25 416 ASN A O 1
ATOM 3228 N N . VAL A 1 417 ? 39.664 -8.000 -67.589 1.00 96.81 417 VAL A N 1
ATOM 3229 C CA . VAL A 1 417 ? 40.450 -7.358 -68.644 1.00 96.81 417 VAL A CA 1
ATOM 3230 C C . VAL A 1 417 ? 40.923 -8.421 -69.625 1.00 96.81 417 VAL A C 1
ATOM 3232 O O . VAL A 1 417 ? 41.608 -9.369 -69.246 1.00 96.81 417 VAL A O 1
ATOM 3235 N N . THR A 1 418 ? 40.558 -8.256 -70.893 1.00 96.62 418 THR A N 1
ATOM 3236 C CA . THR A 1 418 ? 41.034 -9.096 -71.998 1.00 96.62 418 THR A CA 1
ATOM 3237 C C . THR A 1 418 ? 42.133 -8.354 -72.750 1.00 96.62 418 THR A C 1
ATOM 3239 O O . THR A 1 418 ? 41.948 -7.194 -73.113 1.00 96.62 418 THR A O 1
ATOM 3242 N N . TYR A 1 419 ? 43.267 -9.007 -72.991 1.00 96.62 419 TYR A N 1
ATOM 3243 C CA . TYR A 1 419 ? 44.405 -8.420 -73.697 1.00 96.62 419 TYR A CA 1
ATOM 3244 C C . TYR A 1 419 ? 44.610 -9.114 -75.044 1.00 96.62 419 TYR A C 1
ATOM 3246 O O . TYR A 1 419 ? 45.050 -10.260 -75.111 1.00 96.62 419 TYR A O 1
ATOM 3254 N N . GLU A 1 420 ? 44.320 -8.400 -76.126 1.00 96.44 420 GLU A N 1
ATOM 3255 C CA . GLU A 1 420 ? 44.590 -8.826 -77.498 1.00 96.44 420 GLU A CA 1
ATOM 3256 C C . GLU A 1 420 ? 46.011 -8.382 -77.871 1.00 96.44 420 GLU A C 1
ATOM 3258 O O . GLU A 1 420 ? 46.241 -7.350 -78.504 1.00 96.44 420 GLU A O 1
ATOM 3263 N N . ALA A 1 421 ? 46.992 -9.150 -77.393 1.00 92.75 421 ALA A N 1
ATOM 3264 C CA . ALA A 1 421 ? 48.408 -8.789 -77.445 1.00 92.75 421 ALA A CA 1
ATOM 3265 C C . ALA A 1 421 ? 49.111 -9.101 -78.788 1.00 92.75 421 ALA A C 1
ATOM 3267 O O . ALA A 1 421 ? 50.334 -9.039 -78.858 1.00 92.75 421 ALA A O 1
ATOM 3268 N N . ASP A 1 422 ? 48.382 -9.492 -79.844 1.00 90.75 422 ASP A N 1
ATOM 3269 C CA . ASP A 1 422 ? 48.934 -9.894 -81.159 1.00 90.75 422 ASP A CA 1
ATOM 3270 C C . ASP A 1 422 ? 50.088 -10.930 -81.057 1.00 90.75 422 ASP A C 1
ATOM 3272 O O . ASP A 1 422 ? 51.047 -10.923 -81.829 1.00 90.75 422 ASP A O 1
ATOM 3276 N N . GLY A 1 423 ? 50.045 -11.822 -80.061 1.00 87.44 423 GLY A N 1
ATOM 3277 C CA . GLY A 1 423 ? 51.110 -12.801 -79.798 1.00 87.44 423 GLY A CA 1
ATOM 3278 C C . GLY A 1 423 ? 52.386 -12.235 -79.157 1.00 87.44 423 GLY A C 1
ATOM 3279 O O . GLY A 1 423 ? 53.423 -12.892 -79.214 1.00 87.44 423 GLY A O 1
ATOM 3280 N N . GLY A 1 424 ? 52.332 -11.029 -78.587 1.00 89.69 424 GLY A N 1
ATOM 3281 C CA . GLY A 1 424 ? 53.287 -10.548 -77.587 1.00 89.69 424 GLY A CA 1
ATOM 3282 C C . GLY A 1 424 ? 52.904 -10.976 -76.164 1.00 89.69 424 GLY A C 1
ATOM 3283 O O . GLY A 1 424 ? 51.757 -11.329 -75.893 1.00 89.69 424 GLY A O 1
ATOM 3284 N N . GLU A 1 425 ? 53.868 -10.917 -75.251 1.00 92.75 425 GLU A N 1
ATOM 3285 C CA . GLU A 1 425 ? 53.718 -11.247 -73.829 1.00 92.75 425 GLU A CA 1
ATOM 3286 C C . GLU A 1 425 ? 53.470 -9.979 -72.993 1.00 92.75 425 GLU A C 1
ATOM 3288 O O . GLU A 1 425 ? 53.965 -8.899 -73.320 1.00 92.75 425 GLU A O 1
ATOM 3293 N N . HIS A 1 426 ? 52.733 -10.089 -71.883 1.00 94.06 426 HIS A N 1
ATOM 3294 C CA . HIS A 1 426 ? 52.520 -8.984 -70.939 1.00 94.06 426 HIS A CA 1
ATOM 3295 C C . HIS A 1 426 ? 52.337 -9.483 -69.498 1.00 94.06 426 HIS A C 1
ATOM 3297 O O . HIS A 1 426 ? 51.957 -10.626 -69.260 1.00 94.06 426 HIS A O 1
ATOM 3303 N N . SER A 1 427 ? 52.548 -8.596 -68.521 1.00 94.06 427 SER A N 1
ATOM 3304 C CA . SER A 1 427 ? 52.363 -8.883 -67.086 1.00 94.06 427 SER A CA 1
ATOM 3305 C C . SER A 1 427 ? 51.155 -8.180 -66.450 1.00 94.06 427 SER A C 1
ATOM 3307 O O . SER A 1 427 ? 51.004 -8.195 -65.230 1.00 94.06 427 SER A O 1
ATOM 3309 N N . ASN A 1 428 ? 50.312 -7.528 -67.256 1.00 95.88 428 ASN A N 1
ATOM 3310 C CA . ASN A 1 428 ? 49.129 -6.807 -66.777 1.00 95.88 428 ASN A CA 1
ATOM 3311 C C . ASN A 1 428 ? 48.073 -7.721 -66.119 1.00 95.88 428 ASN A C 1
ATOM 3313 O O . ASN A 1 428 ? 47.916 -8.869 -66.544 1.00 95.88 428 ASN A O 1
ATOM 3317 N N . PRO A 1 429 ? 47.329 -7.234 -65.105 1.00 95.38 429 PRO A N 1
ATOM 3318 C CA . PRO A 1 429 ? 46.366 -8.046 -64.366 1.00 95.38 429 PRO A CA 1
ATOM 3319 C C . PRO A 1 429 ? 45.108 -8.350 -65.190 1.00 95.38 429 PRO A C 1
ATOM 3321 O O . PRO A 1 429 ? 44.516 -7.464 -65.797 1.00 95.38 429 PRO A O 1
ATOM 3324 N N . ALA A 1 430 ? 44.635 -9.597 -65.132 1.00 95.25 430 ALA A N 1
ATOM 3325 C CA . ALA A 1 430 ? 43.440 -10.059 -65.852 1.00 95.25 430 ALA A CA 1
ATOM 3326 C C . ALA A 1 430 ? 42.101 -9.502 -65.315 1.00 95.25 430 ALA A C 1
ATOM 3328 O O . ALA A 1 430 ? 41.041 -9.794 -65.867 1.00 95.25 430 ALA A O 1
ATOM 3329 N N . THR A 1 431 ? 42.123 -8.727 -64.229 1.00 96.00 431 THR A N 1
ATOM 3330 C CA . THR A 1 431 ? 40.943 -8.107 -63.610 1.00 96.00 431 THR A CA 1
ATOM 3331 C C . THR A 1 431 ? 41.309 -6.772 -62.977 1.00 96.00 431 THR A C 1
ATOM 3333 O O . THR A 1 431 ? 42.422 -6.624 -62.470 1.00 96.00 431 THR A O 1
ATOM 3336 N N . TYR A 1 432 ? 40.351 -5.852 -62.890 1.00 94.69 432 TYR A N 1
ATOM 3337 C CA . TYR A 1 432 ? 40.483 -4.610 -62.128 1.00 94.69 432 TYR A CA 1
ATOM 3338 C C . TYR A 1 432 ? 39.251 -4.369 -61.235 1.00 94.69 432 TYR A C 1
ATOM 3340 O O . TYR A 1 432 ? 38.178 -4.925 -61.478 1.00 94.69 432 TYR A O 1
ATOM 3348 N N . THR A 1 433 ? 39.403 -3.551 -60.191 1.00 94.50 433 THR A N 1
ATOM 3349 C CA . THR A 1 433 ? 38.315 -3.176 -59.269 1.00 94.50 433 THR A CA 1
ATOM 3350 C C . THR A 1 433 ? 37.829 -1.764 -59.594 1.00 94.50 433 THR A C 1
ATOM 3352 O O . THR A 1 433 ? 38.652 -0.857 -59.744 1.00 94.50 433 THR A O 1
ATOM 3355 N N . GLU A 1 434 ? 36.513 -1.536 -59.667 1.00 91.69 434 GLU A N 1
ATOM 3356 C CA . GLU A 1 434 ? 35.981 -0.172 -59.835 1.00 91.69 434 GLU A CA 1
ATOM 3357 C C . GLU A 1 434 ? 36.465 0.765 -58.711 1.00 91.69 434 GLU A C 1
ATOM 3359 O O . GLU A 1 434 ? 36.647 0.349 -57.567 1.00 91.69 434 GLU A O 1
ATOM 3364 N N . GLY A 1 435 ? 36.699 2.042 -59.025 1.00 88.81 435 GLY A N 1
ATOM 3365 C CA . GLY A 1 435 ? 37.265 3.000 -58.070 1.00 88.81 435 GLY A CA 1
ATOM 3366 C C . GLY A 1 435 ? 38.784 2.900 -57.877 1.00 88.81 435 GLY A C 1
ATOM 3367 O O . GLY A 1 435 ? 39.337 3.708 -57.133 1.00 88.81 435 GLY A O 1
ATOM 3368 N N . THR A 1 436 ? 39.474 1.970 -58.549 1.00 91.94 436 THR A N 1
ATOM 3369 C CA . THR A 1 436 ? 40.944 1.845 -58.513 1.00 91.94 436 THR A CA 1
ATOM 3370 C C . THR A 1 436 ? 41.559 2.093 -59.889 1.00 91.94 436 THR A C 1
ATOM 3372 O O . THR A 1 436 ? 41.012 1.652 -60.896 1.00 91.94 436 THR A O 1
ATOM 3375 N N . THR A 1 437 ? 42.695 2.795 -59.938 1.00 94.69 437 THR A N 1
ATOM 3376 C CA . THR A 1 437 ? 43.478 2.959 -61.173 1.00 94.69 437 THR A CA 1
ATOM 3377 C C . THR A 1 437 ? 44.509 1.836 -61.287 1.00 94.69 437 THR A C 1
ATOM 3379 O O . THR A 1 437 ? 45.254 1.585 -60.339 1.00 94.69 437 THR A O 1
ATOM 3382 N N . VAL A 1 438 ? 44.601 1.208 -62.460 1.00 95.94 438 VAL A N 1
ATOM 3383 C CA . VAL A 1 438 ? 45.625 0.205 -62.793 1.00 95.94 438 VAL A CA 1
ATOM 3384 C C . VAL A 1 438 ? 46.524 0.764 -63.890 1.00 95.94 438 VAL A C 1
ATOM 3386 O O . VAL A 1 438 ? 46.069 0.958 -65.013 1.00 95.94 438 VAL A O 1
ATOM 3389 N N . GLN A 1 439 ? 47.798 1.006 -63.581 1.00 96.56 439 GLN A N 1
ATOM 3390 C CA . GLN A 1 439 ? 48.797 1.368 -64.593 1.00 96.56 439 GLN A CA 1
ATOM 3391 C C . GLN A 1 439 ? 49.097 0.157 -65.482 1.00 96.56 439 GLN A C 1
ATOM 3393 O O . GLN A 1 439 ? 49.291 -0.948 -64.969 1.00 96.56 439 GLN A O 1
ATOM 3398 N N . LEU A 1 440 ? 49.133 0.362 -66.797 1.00 96.44 440 LEU A N 1
ATOM 3399 C CA . LEU A 1 440 ? 49.465 -0.677 -67.763 1.00 96.44 440 LEU A CA 1
ATOM 3400 C C . LEU A 1 440 ? 50.981 -0.729 -67.977 1.00 96.44 440 LEU A C 1
ATOM 3402 O O . LEU A 1 440 ? 51.645 0.290 -68.139 1.00 96.44 440 LEU A O 1
ATOM 3406 N N . VAL A 1 441 ? 51.514 -1.944 -67.986 1.00 96.00 441 VAL A N 1
ATOM 3407 C CA . VAL A 1 441 ? 52.890 -2.282 -68.347 1.00 96.00 441 VAL A CA 1
ATOM 3408 C C . VAL A 1 441 ? 52.936 -2.624 -69.833 1.00 96.00 441 VAL A C 1
ATOM 3410 O O . VAL A 1 441 ? 52.040 -3.306 -70.344 1.00 96.00 441 VAL A O 1
ATOM 3413 N N . ASP A 1 442 ? 53.980 -2.168 -70.515 1.00 96.19 442 ASP A N 1
ATOM 3414 C CA . ASP A 1 442 ? 54.238 -2.446 -71.928 1.00 96.19 442 ASP A CA 1
ATOM 3415 C C . ASP A 1 442 ? 54.275 -3.953 -72.231 1.00 96.19 442 ASP A C 1
ATOM 3417 O O . ASP A 1 442 ? 54.790 -4.754 -71.444 1.00 96.19 442 ASP A O 1
ATOM 3421 N N . ALA A 1 443 ? 53.744 -4.342 -73.392 1.00 95.62 443 ALA A N 1
ATOM 3422 C CA . ALA A 1 443 ? 53.881 -5.705 -73.899 1.00 95.62 443 ALA A CA 1
ATOM 3423 C C . ALA A 1 443 ? 55.212 -5.886 -74.647 1.00 95.62 443 ALA A C 1
ATOM 3425 O O . ALA A 1 443 ? 55.743 -4.948 -75.241 1.00 95.62 443 ALA A O 1
ATOM 3426 N N . THR A 1 444 ? 55.740 -7.109 -74.678 1.00 94.00 444 THR A N 1
ATOM 3427 C CA . THR A 1 444 ? 56.987 -7.444 -75.381 1.00 94.00 444 THR A CA 1
ATOM 3428 C C . THR A 1 444 ? 56.738 -8.440 -76.511 1.00 94.00 444 THR A C 1
ATOM 3430 O O . THR A 1 444 ? 55.956 -9.379 -76.379 1.00 94.00 444 THR A O 1
ATOM 3433 N N . LYS A 1 445 ? 57.394 -8.236 -77.658 1.00 95.38 445 LYS A N 1
ATOM 3434 C CA . LYS A 1 445 ? 57.266 -9.105 -78.837 1.00 95.38 445 LYS A CA 1
ATOM 3435 C C . LYS A 1 445 ? 58.568 -9.100 -79.634 1.00 95.38 445 LYS A C 1
ATOM 3437 O O . LYS A 1 445 ? 58.997 -8.054 -80.119 1.00 95.38 445 LYS A O 1
ATOM 3442 N N . ASP A 1 446 ? 59.201 -10.263 -79.768 1.00 92.12 446 ASP A N 1
ATOM 3443 C CA . ASP A 1 446 ? 60.533 -10.386 -80.373 1.00 92.12 446 ASP A CA 1
ATOM 3444 C C . ASP A 1 446 ? 60.582 -9.833 -81.807 1.00 92.12 446 ASP A C 1
ATOM 3446 O O . ASP A 1 446 ? 59.833 -10.251 -82.692 1.00 92.12 446 ASP A O 1
ATOM 3450 N N . GLY A 1 447 ? 61.499 -8.890 -82.045 1.00 91.56 447 GLY A N 1
ATOM 3451 C CA . GLY A 1 447 ? 61.659 -8.215 -83.337 1.00 91.56 447 GLY A CA 1
ATOM 3452 C C . GLY A 1 447 ? 60.684 -7.057 -83.592 1.00 91.56 447 GLY A C 1
ATOM 3453 O O . GLY A 1 447 ? 60.614 -6.578 -84.725 1.00 91.56 447 GLY A O 1
ATOM 3454 N N . TYR A 1 448 ? 59.952 -6.592 -82.576 1.00 95.06 448 TYR A N 1
ATOM 3455 C CA . TYR A 1 448 ? 59.037 -5.451 -82.654 1.00 95.06 448 TYR A CA 1
ATOM 3456 C C . TYR A 1 448 ? 59.280 -4.448 -81.512 1.00 95.06 448 TYR A C 1
ATOM 3458 O O . TYR A 1 448 ? 59.712 -4.807 -80.420 1.00 95.06 448 TYR A O 1
ATOM 3466 N N . THR A 1 449 ? 58.982 -3.178 -81.775 1.00 94.62 449 THR A N 1
ATOM 3467 C CA . THR A 1 449 ? 58.834 -2.105 -80.786 1.00 94.62 449 THR A CA 1
ATOM 3468 C C . THR A 1 449 ? 57.367 -2.032 -80.367 1.00 94.62 449 THR A C 1
ATOM 3470 O O . THR A 1 449 ? 56.490 -2.156 -81.220 1.00 94.62 449 THR A O 1
ATOM 3473 N N . PHE A 1 450 ? 57.098 -1.863 -79.073 1.00 96.75 450 PHE A N 1
ATOM 3474 C CA . PHE A 1 450 ? 55.750 -1.640 -78.549 1.00 96.75 450 PHE A CA 1
ATOM 3475 C C . PHE A 1 450 ? 55.351 -0.170 -78.721 1.00 96.75 450 PHE A C 1
ATOM 3477 O O . PHE A 1 450 ? 56.110 0.719 -78.340 1.00 96.75 450 PHE A O 1
ATOM 3484 N N . ASP A 1 451 ? 54.168 0.067 -79.290 1.00 95.50 451 ASP A N 1
ATOM 3485 C CA . ASP A 1 451 ? 53.663 1.403 -79.636 1.00 95.50 451 ASP A CA 1
ATOM 3486 C C . ASP A 1 451 ? 52.506 1.865 -78.721 1.00 95.50 451 ASP A C 1
ATOM 3488 O O . ASP A 1 451 ? 51.909 2.904 -78.989 1.00 95.50 451 ASP A O 1
ATOM 3492 N N . GLY A 1 452 ? 52.145 1.091 -77.688 1.00 96.38 452 GLY A N 1
ATOM 3493 C CA . GLY A 1 452 ? 51.080 1.419 -76.731 1.00 96.38 452 GLY A CA 1
ATOM 3494 C C . GLY A 1 452 ? 49.940 0.391 -76.651 1.00 96.38 452 GLY A C 1
ATOM 3495 O O . GLY A 1 452 ? 49.785 -0.486 -77.509 1.00 96.38 452 GLY A O 1
ATOM 3496 N N . TRP A 1 453 ? 49.129 0.514 -75.594 1.00 97.88 453 TRP A N 1
ATOM 3497 C CA . TRP A 1 453 ? 47.846 -0.181 -75.446 1.00 97.88 453 TRP A CA 1
ATOM 3498 C C . TRP A 1 453 ? 46.713 0.707 -75.953 1.00 97.88 453 TRP A C 1
ATOM 3500 O O . TRP A 1 453 ? 46.711 1.910 -75.715 1.00 97.88 453 TRP A O 1
ATOM 3510 N N . TYR A 1 454 ? 45.722 0.116 -76.615 1.00 97.50 454 TYR A N 1
ATOM 3511 C CA . TYR A 1 454 ? 44.596 0.839 -77.205 1.00 97.50 454 TYR A CA 1
ATOM 3512 C C . TYR A 1 454 ? 43.265 0.205 -76.790 1.00 97.50 454 TYR A C 1
ATOM 3514 O O . TYR A 1 454 ? 43.176 -1.008 -76.614 1.00 97.50 454 TYR A O 1
ATOM 3522 N N . THR A 1 455 ? 42.215 1.015 -76.643 1.00 96.50 455 THR A N 1
ATOM 3523 C CA . THR A 1 455 ? 40.857 0.532 -76.295 1.00 96.50 455 THR A CA 1
ATOM 3524 C C . THR A 1 455 ? 40.053 0.033 -77.500 1.00 96.50 455 THR A C 1
ATOM 3526 O O . THR A 1 455 ? 38.966 -0.523 -77.343 1.00 96.50 455 THR A O 1
ATOM 3529 N N . ASP A 1 456 ? 40.598 0.185 -78.706 1.00 96.06 456 ASP A N 1
ATOM 3530 C CA . ASP A 1 456 ? 40.000 -0.243 -79.965 1.00 96.06 456 ASP A CA 1
ATOM 3531 C C . ASP A 1 456 ? 41.029 -0.938 -80.872 1.00 96.06 456 ASP A C 1
ATOM 3533 O O . ASP A 1 456 ? 42.228 -0.663 -80.820 1.00 96.06 456 ASP A O 1
ATOM 3537 N N . SER A 1 457 ? 40.544 -1.824 -81.745 1.00 94.62 457 SER A N 1
ATOM 3538 C CA . SER A 1 457 ? 41.377 -2.604 -82.668 1.00 94.62 457 SER A CA 1
ATOM 3539 C C . SER A 1 457 ? 41.834 -1.834 -83.918 1.00 94.62 457 SER A C 1
ATOM 3541 O O . SER A 1 457 ? 42.492 -2.420 -84.777 1.00 94.62 457 SER A O 1
ATOM 3543 N N . ALA A 1 458 ? 41.436 -0.568 -84.085 1.00 95.56 458 ALA A N 1
ATOM 3544 C CA . ALA A 1 458 ? 41.958 0.322 -85.125 1.00 95.56 458 ALA A CA 1
ATOM 3545 C C . ALA A 1 458 ? 43.171 1.135 -84.626 1.00 95.56 458 ALA A C 1
ATOM 3547 O O . ALA A 1 458 ? 43.865 1.759 -85.431 1.00 95.56 458 ALA A O 1
ATOM 3548 N N . PHE A 1 459 ? 43.468 1.051 -83.324 1.00 94.75 459 PHE A N 1
ATOM 3549 C CA . PHE A 1 459 ? 44.526 1.767 -82.623 1.00 94.75 459 PHE A CA 1
ATOM 3550 C C . PHE A 1 459 ? 44.366 3.296 -82.680 1.00 94.75 459 PHE A C 1
ATOM 3552 O O . PHE A 1 459 ? 45.340 4.021 -82.908 1.00 94.75 459 PHE A O 1
ATOM 3559 N N . GLU A 1 460 ? 43.135 3.781 -82.484 1.00 95.00 460 GLU A N 1
ATOM 3560 C CA . GLU A 1 460 ? 42.809 5.215 -82.465 1.00 95.00 460 GLU A CA 1
ATOM 3561 C C . GLU A 1 460 ? 42.837 5.822 -81.047 1.00 95.00 460 GLU A C 1
ATOM 3563 O O . GLU A 1 460 ? 43.172 6.996 -80.892 1.00 95.00 460 GLU A O 1
ATOM 3568 N N . ASN A 1 461 ? 42.527 5.034 -80.009 1.00 94.94 461 ASN A N 1
ATOM 3569 C CA . ASN A 1 461 ? 42.346 5.493 -78.627 1.00 94.94 461 ASN A CA 1
ATOM 3570 C C . ASN A 1 461 ? 43.348 4.819 -77.673 1.00 94.94 461 ASN A C 1
ATOM 3572 O O . ASN A 1 461 ? 43.044 3.794 -77.050 1.00 94.94 461 ASN A O 1
ATOM 3576 N N . GLU A 1 462 ? 44.548 5.396 -77.582 1.00 96.56 462 GLU A N 1
ATOM 3577 C CA . GLU A 1 462 ? 45.645 4.932 -76.718 1.00 96.56 462 GLU A CA 1
ATOM 3578 C C . GLU A 1 462 ? 45.342 5.139 -75.223 1.00 96.56 462 GLU A C 1
ATOM 3580 O O . GLU A 1 462 ? 44.750 6.147 -74.830 1.00 96.56 462 GLU A O 1
ATOM 3585 N N . VAL A 1 463 ? 45.772 4.195 -74.382 1.00 96.44 463 VAL A N 1
ATOM 3586 C CA . VAL A 1 463 ? 45.646 4.230 -72.920 1.00 96.44 463 VAL A CA 1
ATOM 3587 C C . VAL A 1 463 ? 46.917 3.723 -72.239 1.00 96.44 463 VAL A C 1
ATOM 3589 O O . VAL A 1 463 ? 47.490 2.710 -72.626 1.00 96.44 463 VAL A O 1
ATOM 3592 N N . THR A 1 464 ? 47.326 4.397 -71.164 1.00 96.38 464 THR A N 1
ATOM 3593 C CA . THR A 1 464 ? 48.427 3.963 -70.282 1.00 96.38 464 THR A CA 1
ATOM 3594 C C . THR A 1 464 ? 47.930 3.409 -68.944 1.00 96.38 464 THR A C 1
ATOM 3596 O O . THR A 1 464 ? 48.701 2.845 -68.175 1.00 96.38 464 THR A O 1
ATOM 3599 N N . GLU A 1 465 ? 46.639 3.560 -68.645 1.00 96.25 465 GLU A N 1
ATOM 3600 C CA . GLU A 1 465 ? 46.010 3.076 -67.419 1.00 96.25 465 GLU A CA 1
ATOM 3601 C C . GLU A 1 465 ? 44.547 2.680 -67.651 1.00 96.25 465 GLU A C 1
ATOM 3603 O O . GLU A 1 465 ? 43.871 3.205 -68.536 1.00 96.25 465 GLU A O 1
ATOM 3608 N N . ILE A 1 466 ? 44.041 1.787 -66.803 1.00 96.25 466 ILE A N 1
ATOM 3609 C CA . ILE A 1 466 ? 42.608 1.614 -66.564 1.00 96.25 466 ILE A CA 1
ATOM 3610 C C . ILE A 1 466 ? 42.244 2.598 -65.451 1.00 96.25 466 ILE A C 1
ATOM 3612 O O . ILE A 1 466 ? 42.770 2.484 -64.342 1.00 96.25 466 ILE A O 1
ATOM 3616 N N . SER A 1 467 ? 41.386 3.578 -65.734 1.00 93.69 467 SER A N 1
ATOM 3617 C CA . SER A 1 467 ? 41.059 4.635 -64.772 1.00 93.69 467 SER A CA 1
ATOM 3618 C C . SER A 1 467 ? 40.157 4.137 -63.637 1.00 93.69 467 SER A C 1
ATOM 3620 O O . SER A 1 467 ? 39.306 3.267 -63.824 1.00 93.69 467 SER A O 1
ATOM 3622 N N . ALA A 1 468 ? 40.229 4.793 -62.476 1.00 91.25 468 ALA A N 1
ATOM 3623 C CA . ALA A 1 468 ? 39.310 4.559 -61.356 1.00 91.25 468 ALA A CA 1
ATOM 3624 C C . ALA A 1 468 ? 37.812 4.754 -61.694 1.00 91.25 468 ALA A C 1
ATOM 3626 O O . ALA A 1 468 ? 36.947 4.305 -60.941 1.00 91.25 468 ALA A O 1
ATOM 3627 N N . THR A 1 469 ? 37.483 5.415 -62.809 1.00 92.38 469 THR A N 1
ATOM 3628 C CA . THR A 1 469 ? 36.105 5.613 -63.293 1.00 92.38 469 THR A CA 1
ATOM 3629 C C . THR A 1 469 ? 35.624 4.533 -64.269 1.00 92.38 469 THR A C 1
ATOM 3631 O O . THR A 1 469 ? 34.447 4.537 -64.631 1.00 92.38 469 THR A O 1
ATOM 3634 N N . GLN A 1 470 ? 36.494 3.614 -64.696 1.00 93.69 470 GLN A N 1
ATOM 3635 C CA . GLN A 1 470 ? 36.165 2.545 -65.638 1.00 93.69 470 GLN A CA 1
ATOM 3636 C C . GLN A 1 470 ? 35.215 1.522 -64.990 1.00 93.69 470 GLN A C 1
ATOM 3638 O O . GLN A 1 470 ? 35.422 1.082 -63.858 1.00 93.69 470 GLN A O 1
ATOM 3643 N N . THR A 1 471 ? 34.165 1.102 -65.701 1.00 91.50 471 THR A N 1
ATOM 3644 C CA . THR A 1 471 ? 33.182 0.108 -65.218 1.00 91.50 471 THR A CA 1
ATOM 3645 C C . THR A 1 471 ? 32.828 -0.891 -66.317 1.00 91.50 471 THR A C 1
ATOM 3647 O O . THR A 1 471 ? 32.733 -0.515 -67.484 1.00 91.50 471 THR A O 1
ATOM 3650 N N . GLY A 1 472 ? 32.602 -2.152 -65.938 1.00 93.31 472 GLY A N 1
ATOM 3651 C CA . GLY A 1 472 ? 32.381 -3.244 -66.887 1.00 93.31 472 GLY A CA 1
ATOM 3652 C C . GLY A 1 472 ? 33.677 -3.831 -67.453 1.00 93.31 472 GLY A C 1
ATOM 3653 O O . GLY A 1 472 ? 34.740 -3.210 -67.408 1.00 93.31 472 GLY A O 1
ATOM 3654 N N . ASP A 1 473 ? 33.572 -5.047 -67.987 1.00 96.38 473 ASP A N 1
ATOM 3655 C CA . ASP A 1 473 ? 34.691 -5.752 -68.616 1.00 96.38 473 ASP A CA 1
ATOM 3656 C C . ASP A 1 473 ? 35.240 -4.959 -69.817 1.00 96.38 473 ASP A C 1
ATOM 3658 O O . ASP A 1 473 ? 34.479 -4.378 -70.595 1.00 96.38 473 ASP A O 1
ATOM 3662 N N . ILE A 1 474 ? 36.565 -4.949 -69.978 1.00 96.12 474 ILE A N 1
ATOM 3663 C CA . ILE A 1 474 ? 37.273 -4.170 -71.006 1.00 96.12 474 ILE A CA 1
ATOM 3664 C C . ILE A 1 474 ? 38.209 -5.062 -71.832 1.00 96.12 474 ILE A C 1
ATOM 3666 O O . ILE A 1 474 ? 38.746 -6.056 -71.345 1.00 96.12 474 ILE A O 1
ATOM 3670 N N . THR A 1 475 ? 38.396 -4.718 -73.109 1.00 97.00 475 THR A N 1
ATOM 3671 C CA . THR A 1 475 ? 39.384 -5.347 -74.001 1.00 97.00 475 THR A CA 1
ATOM 3672 C C . THR A 1 475 ? 40.410 -4.305 -74.433 1.00 97.00 475 THR A C 1
ATOM 3674 O O . THR A 1 475 ? 40.027 -3.201 -74.816 1.00 97.00 475 THR A O 1
ATOM 3677 N N . LEU A 1 476 ? 41.694 -4.649 -74.356 1.00 97.44 476 LEU A N 1
ATOM 3678 C CA . LEU A 1 476 ? 42.821 -3.784 -74.697 1.00 97.44 476 LEU A CA 1
ATOM 3679 C C . LEU A 1 476 ? 43.698 -4.449 -75.760 1.00 97.44 476 LEU A C 1
ATOM 3681 O O . LEU A 1 476 ? 44.015 -5.632 -75.658 1.00 97.44 476 LEU A O 1
ATOM 3685 N N . TYR A 1 477 ? 44.105 -3.680 -76.763 1.00 97.38 477 TYR A N 1
ATOM 3686 C CA . TYR A 1 477 ? 44.838 -4.146 -77.939 1.00 97.38 477 TYR A CA 1
ATOM 3687 C C . TYR A 1 477 ? 46.277 -3.629 -77.893 1.00 97.38 477 TYR A C 1
ATOM 3689 O O . TYR A 1 477 ? 46.492 -2.426 -77.735 1.00 97.38 477 TYR A O 1
ATOM 3697 N N . ALA A 1 478 ? 47.264 -4.518 -78.026 1.00 96.75 478 ALA A N 1
ATOM 3698 C CA . ALA A 1 478 ? 48.669 -4.117 -78.120 1.00 96.75 478 ALA A CA 1
ATOM 3699 C C . ALA A 1 478 ? 49.018 -3.727 -79.558 1.00 96.75 478 ALA A C 1
ATOM 3701 O O . ALA A 1 478 ? 48.699 -4.458 -80.498 1.00 96.75 478 ALA A O 1
ATOM 3702 N N . LYS A 1 479 ? 49.728 -2.612 -79.732 1.00 96.81 479 LYS A N 1
ATOM 3703 C CA . LYS A 1 479 ? 50.253 -2.190 -81.033 1.00 96.81 479 LYS A CA 1
ATOM 3704 C C . LYS A 1 479 ? 51.763 -2.393 -81.094 1.00 96.81 479 LYS A C 1
ATOM 3706 O O . LYS A 1 479 ? 52.474 -2.104 -80.133 1.00 96.81 479 LYS A O 1
ATOM 3711 N N . PHE A 1 480 ? 52.245 -2.879 -82.235 1.00 95.69 480 PHE A N 1
ATOM 3712 C CA . PHE A 1 480 ? 53.650 -3.214 -82.438 1.00 95.69 480 PHE A CA 1
ATOM 3713 C C . PHE A 1 480 ? 54.162 -2.792 -83.820 1.00 95.69 480 PHE A C 1
ATOM 3715 O O . PHE A 1 480 ? 53.623 -3.218 -84.846 1.00 95.69 480 PHE A O 1
ATOM 3722 N N . THR A 1 481 ? 55.284 -2.074 -83.859 1.00 93.62 481 THR A N 1
ATOM 3723 C CA . THR A 1 481 ? 56.008 -1.728 -85.089 1.00 93.62 481 THR A CA 1
ATOM 3724 C C . THR A 1 481 ? 57.224 -2.634 -85.257 1.00 93.62 481 THR A C 1
ATOM 3726 O O . THR A 1 481 ? 58.063 -2.750 -84.369 1.00 93.62 481 THR A O 1
ATOM 3729 N N . LYS A 1 482 ? 57.350 -3.308 -86.407 1.00 92.12 482 LYS A N 1
ATOM 3730 C CA . LYS A 1 482 ? 58.457 -4.246 -86.654 1.00 92.12 482 LYS A CA 1
ATOM 3731 C C . LYS A 1 482 ? 59.805 -3.518 -86.716 1.00 92.12 482 LYS A C 1
ATOM 3733 O O . LYS A 1 482 ? 59.965 -2.582 -87.496 1.00 92.12 482 LYS A O 1
ATOM 3738 N N . ILE A 1 483 ? 60.796 -4.015 -85.977 1.00 88.25 483 ILE A N 1
ATOM 3739 C CA . ILE A 1 483 ? 62.173 -3.514 -86.024 1.00 88.25 483 ILE A CA 1
ATOM 3740 C C . ILE A 1 483 ? 62.793 -3.916 -87.369 1.00 88.25 483 ILE A C 1
ATOM 3742 O O . ILE A 1 483 ? 62.904 -5.099 -87.699 1.00 88.25 483 ILE A O 1
ATOM 3746 N N . VAL A 1 484 ? 63.201 -2.920 -88.155 1.00 84.56 484 VAL A N 1
ATOM 3747 C CA . VAL A 1 484 ? 63.910 -3.113 -89.426 1.00 84.56 484 VAL A CA 1
ATOM 3748 C C . VAL A 1 484 ? 65.400 -2.915 -89.176 1.00 84.56 484 VAL A C 1
ATOM 3750 O O . VAL A 1 484 ? 65.866 -1.785 -89.048 1.00 84.56 484 VAL A O 1
ATOM 3753 N N . ILE A 1 485 ? 66.152 -4.014 -89.113 1.00 72.94 485 ILE A N 1
ATOM 3754 C CA . ILE A 1 485 ? 67.617 -3.965 -89.158 1.00 72.94 485 ILE A CA 1
ATOM 3755 C C . ILE A 1 485 ? 68.014 -3.777 -90.633 1.00 72.94 485 ILE A C 1
ATOM 3757 O O . ILE A 1 485 ? 67.586 -4.586 -91.462 1.00 72.94 485 ILE A O 1
ATOM 3761 N N . PRO A 1 486 ? 68.772 -2.727 -91.001 1.00 64.19 486 PRO A N 1
ATOM 3762 C CA . PRO A 1 486 ? 69.295 -2.592 -92.354 1.00 64.19 486 PRO A CA 1
ATOM 3763 C C . PRO A 1 486 ? 70.367 -3.660 -92.593 1.00 64.19 486 PRO A C 1
ATOM 3765 O O . PRO A 1 486 ? 71.383 -3.693 -91.901 1.00 64.19 486 PRO A O 1
ATOM 3768 N N . ASP A 1 487 ? 70.117 -4.533 -93.566 1.00 48.34 487 ASP A N 1
ATOM 3769 C CA . ASP A 1 487 ? 71.009 -5.634 -93.927 1.00 48.34 487 ASP A CA 1
ATOM 3770 C C . ASP A 1 487 ? 72.157 -5.091 -94.798 1.00 48.34 487 ASP A C 1
ATOM 3772 O O . ASP A 1 487 ? 71.966 -4.757 -95.971 1.00 48.34 487 ASP A O 1
ATOM 3776 N N . ASP A 1 488 ? 73.342 -4.947 -94.203 1.00 55.84 488 ASP A N 1
ATOM 3777 C CA . ASP A 1 488 ? 74.582 -4.656 -94.925 1.00 55.84 488 ASP A CA 1
ATOM 3778 C C . ASP A 1 488 ? 75.125 -5.956 -95.530 1.00 55.84 488 ASP A C 1
ATOM 3780 O O . ASP A 1 488 ? 75.408 -6.916 -94.812 1.00 55.84 488 ASP A O 1
ATOM 3784 N N . SER A 1 489 ? 75.262 -6.011 -96.857 1.00 47.22 489 SER A N 1
ATOM 3785 C CA . SER A 1 489 ? 75.919 -7.142 -97.512 1.00 47.22 489 SER A CA 1
ATOM 3786 C C . SER A 1 489 ? 76.598 -6.775 -98.834 1.00 47.22 489 SER A C 1
ATOM 3788 O O . SER A 1 489 ? 75.960 -6.433 -99.831 1.00 47.22 489 SER A O 1
ATOM 3790 N N . GLY A 1 490 ? 77.919 -6.967 -98.853 1.00 40.50 490 GLY A N 1
ATOM 3791 C CA . GLY A 1 490 ? 78.715 -7.165 -100.065 1.00 40.50 490 GLY A CA 1
ATOM 3792 C C . GLY A 1 490 ? 79.942 -6.250 -100.173 1.00 40.50 490 GLY A C 1
ATOM 3793 O O . GLY A 1 490 ? 79.814 -5.034 -100.147 1.00 40.50 490 GLY A O 1
ATOM 3794 N N . SER A 1 491 ? 81.156 -6.764 -100.377 1.00 39.28 491 SER A N 1
ATOM 3795 C CA . SER A 1 491 ? 81.613 -8.165 -100.394 1.00 39.28 491 SER A CA 1
ATOM 3796 C C . SER A 1 491 ? 83.143 -8.212 -100.293 1.00 39.28 491 SER A C 1
ATOM 3798 O O . SER A 1 491 ? 83.809 -7.221 -100.586 1.00 39.28 491 SER A O 1
ATOM 3800 N N . ASP A 1 492 ? 83.690 -9.378 -99.960 1.00 41.09 492 ASP A N 1
ATOM 3801 C CA . ASP A 1 492 ? 85.128 -9.654 -99.860 1.00 41.09 492 ASP A CA 1
ATOM 3802 C C . ASP A 1 492 ? 85.951 -9.258 -101.105 1.00 41.09 492 ASP A C 1
ATOM 3804 O O . ASP A 1 492 ? 85.480 -9.380 -102.241 1.00 41.09 492 ASP A O 1
ATOM 3808 N N . ASN A 1 493 ? 87.226 -8.887 -100.904 1.00 35.88 493 ASN A N 1
ATOM 3809 C CA . ASN A 1 493 ? 88.352 -9.782 -101.238 1.00 35.88 493 ASN A CA 1
ATOM 3810 C C . ASN A 1 493 ? 89.747 -9.194 -100.908 1.00 35.88 493 ASN A C 1
ATOM 3812 O O . ASN A 1 493 ? 90.219 -8.276 -101.570 1.00 35.88 493 ASN A O 1
ATOM 3816 N N . ASP A 1 494 ? 90.395 -9.843 -99.936 1.00 36.78 494 ASP A N 1
ATOM 3817 C CA . ASP A 1 494 ? 91.680 -10.561 -100.068 1.00 36.78 494 ASP A CA 1
ATOM 3818 C C . ASP A 1 494 ? 93.057 -9.844 -100.199 1.00 36.78 494 ASP A C 1
ATOM 3820 O O . ASP A 1 494 ? 93.253 -8.875 -100.928 1.00 36.78 494 ASP A O 1
ATOM 3824 N N . SER A 1 495 ? 94.049 -10.493 -99.568 1.00 36.38 495 SER A N 1
ATOM 3825 C CA . SER A 1 495 ? 95.524 -10.410 -99.707 1.00 36.38 495 SER A CA 1
ATOM 3826 C C . SER A 1 495 ? 96.339 -9.172 -99.243 1.00 36.38 495 SER A C 1
ATOM 3828 O O . SER A 1 495 ? 96.296 -8.097 -99.830 1.00 36.38 495 SER A O 1
ATOM 3830 N N . ASP A 1 496 ? 97.166 -9.423 -98.212 1.00 33.72 496 ASP A N 1
ATOM 3831 C CA . ASP A 1 496 ? 98.597 -9.083 -98.010 1.00 33.72 496 ASP A CA 1
ATOM 3832 C C . ASP A 1 496 ? 99.201 -7.729 -98.474 1.00 33.72 496 ASP A C 1
ATOM 3834 O O . ASP A 1 496 ? 99.289 -7.434 -99.660 1.00 33.72 496 ASP A O 1
ATOM 3838 N N . GLU A 1 497 ? 99.830 -6.974 -97.552 1.00 34.59 497 GLU A N 1
ATOM 3839 C CA . GLU A 1 497 ? 101.280 -7.086 -97.216 1.00 34.59 497 GLU A CA 1
ATOM 3840 C C . GLU A 1 497 ? 101.886 -5.783 -96.604 1.00 34.59 497 GLU A C 1
ATOM 3842 O O . GLU A 1 497 ? 101.869 -4.720 -97.217 1.00 34.59 497 GLU A O 1
ATOM 3847 N N . SER A 1 498 ? 102.597 -5.914 -95.469 1.00 32.16 498 SER A N 1
ATOM 3848 C CA . SER A 1 498 ? 103.726 -5.061 -94.998 1.00 32.16 498 SER A CA 1
ATOM 3849 C C . SER A 1 498 ? 103.541 -3.583 -94.549 1.00 32.16 498 SER A C 1
ATOM 3851 O O . SER A 1 498 ? 102.714 -2.834 -95.048 1.00 32.16 498 SER A O 1
ATOM 3853 N N . GLY A 1 499 ? 104.446 -3.142 -93.651 1.00 32.34 499 GLY A N 1
ATOM 3854 C CA . GLY A 1 499 ? 104.808 -1.725 -93.416 1.00 32.34 499 GLY A CA 1
ATOM 3855 C C . GLY A 1 499 ? 104.061 -1.022 -92.264 1.00 32.34 499 GLY A C 1
ATOM 3856 O O . GLY A 1 499 ? 102.982 -0.494 -92.476 1.00 32.34 499 GLY A O 1
ATOM 3857 N N . SER A 1 500 ? 104.505 -1.043 -91.000 1.00 35.06 500 SER A N 1
ATOM 3858 C CA . SER A 1 500 ? 105.737 -0.447 -90.426 1.00 35.06 500 SER A CA 1
ATOM 3859 C C . SER A 1 500 ? 105.757 1.090 -90.349 1.00 35.06 500 SER A C 1
ATOM 3861 O O . SER A 1 500 ? 106.231 1.736 -91.279 1.00 35.06 500 SER A O 1
ATOM 3863 N N . SER A 1 501 ? 105.359 1.638 -89.195 1.00 38.53 501 SER A N 1
ATOM 3864 C CA . SER A 1 501 ? 106.078 2.686 -88.430 1.00 38.53 501 SER A CA 1
ATOM 3865 C C . SER A 1 501 ? 105.249 2.992 -87.170 1.00 38.53 501 SER A C 1
ATOM 3867 O O . SER A 1 501 ? 104.104 3.424 -87.291 1.00 38.53 501 SER A O 1
ATOM 3869 N N . ASP A 1 502 ? 105.684 2.557 -85.988 1.00 36.66 502 ASP A N 1
ATOM 3870 C CA . ASP A 1 502 ? 106.573 3.318 -85.086 1.00 36.66 502 ASP A CA 1
ATOM 3871 C C . ASP A 1 502 ? 105.833 4.554 -84.537 1.00 36.66 502 ASP A C 1
ATOM 3873 O O . ASP A 1 502 ? 105.549 5.502 -85.262 1.00 36.66 502 ASP A O 1
ATOM 3877 N N . ASP A 1 503 ? 105.362 4.490 -83.289 1.00 37.59 503 ASP A N 1
ATOM 3878 C CA . ASP A 1 503 ? 106.050 5.050 -82.102 1.00 37.59 503 ASP A CA 1
ATOM 3879 C C . ASP A 1 503 ? 105.486 6.448 -81.773 1.00 37.59 503 ASP A C 1
ATOM 3881 O O . ASP A 1 503 ? 105.060 7.183 -82.653 1.00 37.59 503 ASP A O 1
ATOM 3885 N N . THR A 1 504 ? 105.426 6.939 -80.536 1.00 39.06 504 THR A N 1
ATOM 3886 C CA . THR A 1 504 ? 105.821 6.460 -79.197 1.00 39.06 504 THR A CA 1
ATOM 3887 C C . THR A 1 504 ? 104.894 7.228 -78.222 1.00 39.06 504 THR A C 1
ATOM 3889 O O . THR A 1 504 ? 104.579 8.385 -78.477 1.00 39.06 504 THR A O 1
ATOM 3892 N N . ASN A 1 505 ? 104.271 6.673 -77.179 1.00 37.84 505 ASN A N 1
ATOM 3893 C CA . ASN A 1 505 ? 104.783 5.993 -75.983 1.00 37.84 505 ASN A CA 1
ATOM 3894 C C . ASN A 1 505 ? 104.382 6.806 -74.731 1.00 37.84 505 ASN A C 1
ATOM 3896 O O . ASN A 1 505 ? 104.784 7.958 -74.592 1.00 37.84 505 ASN A O 1
ATOM 3900 N N . ALA A 1 506 ? 103.692 6.110 -73.822 1.00 36.47 506 ALA A N 1
ATOM 3901 C CA . ALA A 1 506 ? 103.758 6.229 -72.360 1.00 36.47 506 ALA A CA 1
ATOM 3902 C C . ALA A 1 506 ? 103.175 7.490 -71.667 1.00 36.47 506 ALA A C 1
ATOM 3904 O O . ALA A 1 506 ? 103.095 8.570 -72.240 1.00 36.47 506 ALA A O 1
ATOM 3905 N N . SER A 1 507 ? 102.727 7.398 -70.408 1.00 38.00 507 SER A N 1
ATOM 3906 C CA . SER A 1 507 ? 102.901 6.316 -69.411 1.00 38.00 507 SER A CA 1
ATOM 3907 C C . SER A 1 507 ? 101.680 6.153 -68.487 1.00 38.00 507 SER A C 1
ATOM 3909 O O . SER A 1 507 ? 100.976 7.132 -68.259 1.00 38.00 507 SER A O 1
ATOM 3911 N N . ASP A 1 508 ? 101.489 4.944 -67.936 1.00 38.12 508 ASP A N 1
ATOM 3912 C CA . ASP A 1 508 ? 101.326 4.599 -66.498 1.00 38.12 508 ASP A CA 1
ATOM 3913 C C . ASP A 1 508 ? 100.809 5.705 -65.538 1.00 38.12 508 ASP A C 1
ATOM 3915 O O . ASP A 1 508 ? 101.309 6.824 -65.558 1.00 38.12 508 ASP A O 1
ATOM 3919 N N . SER A 1 509 ? 99.935 5.495 -64.544 1.00 35.81 509 SER A N 1
ATOM 3920 C CA . SER A 1 509 ? 99.363 4.305 -63.863 1.00 35.81 509 SER A CA 1
ATOM 3921 C C . SER A 1 509 ? 98.247 4.811 -62.888 1.00 35.81 509 SER A C 1
ATOM 3923 O O . SER A 1 509 ? 98.003 6.018 -62.855 1.00 35.81 509 SER A O 1
ATOM 3925 N N . ASP A 1 510 ? 97.492 4.041 -62.088 1.00 35.81 510 ASP A N 1
ATOM 3926 C CA . ASP A 1 510 ? 97.560 2.622 -61.692 1.00 35.81 510 ASP A CA 1
ATOM 3927 C C . ASP A 1 510 ? 96.165 2.055 -61.273 1.00 35.81 510 ASP A C 1
ATOM 3929 O O . ASP A 1 510 ? 95.136 2.730 -61.321 1.00 35.81 510 ASP A O 1
ATOM 3933 N N . SER A 1 511 ? 96.199 0.786 -60.871 1.00 35.94 511 SER A N 1
ATOM 3934 C CA . SER A 1 511 ? 95.296 -0.113 -60.131 1.00 35.94 511 SER A CA 1
ATOM 3935 C C . SER A 1 511 ? 94.880 0.366 -58.703 1.00 35.94 511 SER A C 1
ATOM 3937 O O . SER A 1 511 ? 95.333 1.415 -58.258 1.00 35.94 511 SER A O 1
ATOM 3939 N N . GLU A 1 512 ? 93.977 -0.260 -57.916 1.00 33.59 512 GLU A N 1
ATOM 3940 C CA . GLU A 1 512 ? 93.450 -1.646 -57.836 1.00 33.59 512 GLU A CA 1
ATOM 3941 C C . GLU A 1 512 ? 91.938 -1.729 -57.451 1.00 33.59 512 GLU A C 1
ATOM 3943 O O . GLU A 1 512 ? 91.340 -0.777 -56.952 1.00 33.59 512 GLU A O 1
ATOM 3948 N N . SER A 1 513 ? 91.329 -2.913 -57.632 1.00 36.06 513 SER A N 1
ATOM 3949 C CA . SER A 1 513 ? 90.058 -3.385 -57.015 1.00 36.06 513 SER A CA 1
ATOM 3950 C C . SER A 1 513 ? 90.262 -3.819 -55.535 1.00 36.06 513 SER A C 1
ATOM 3952 O O . SER A 1 513 ? 91.404 -3.926 -55.114 1.00 36.06 513 SER A O 1
ATOM 3954 N N . ILE A 1 514 ? 89.295 -4.123 -54.648 1.00 33.28 514 ILE A N 1
ATOM 3955 C CA . ILE A 1 514 ? 88.099 -5.011 -54.670 1.00 33.28 514 ILE A CA 1
ATOM 3956 C C . ILE A 1 514 ? 87.176 -4.616 -53.481 1.00 33.28 514 ILE A C 1
ATOM 3958 O O . ILE A 1 514 ? 87.689 -4.175 -52.453 1.00 33.28 514 ILE A O 1
ATOM 3962 N N . GLY A 1 515 ? 85.853 -4.852 -53.534 1.00 30.08 515 GLY A N 1
ATOM 3963 C CA . GLY A 1 515 ? 84.996 -4.833 -52.327 1.00 30.08 515 GLY A CA 1
ATOM 3964 C C . GLY A 1 515 ? 83.514 -5.167 -52.571 1.00 30.08 515 GLY A C 1
ATOM 3965 O O . GLY A 1 515 ? 82.879 -4.544 -53.413 1.00 30.08 515 GLY A O 1
ATOM 3966 N N . ASP A 1 516 ? 82.970 -6.135 -51.828 1.00 33.41 516 ASP A N 1
ATOM 3967 C CA . ASP A 1 516 ? 81.690 -6.823 -52.088 1.00 33.41 516 ASP A CA 1
ATOM 3968 C C . ASP A 1 516 ? 80.497 -6.377 -51.188 1.00 33.41 516 ASP A C 1
ATOM 3970 O O . ASP A 1 516 ? 80.672 -6.101 -50.005 1.00 33.41 516 ASP A O 1
ATOM 3974 N N . ILE A 1 517 ? 79.273 -6.459 -51.747 1.00 30.48 517 ILE A N 1
ATOM 3975 C CA . ILE A 1 517 ? 78.030 -7.029 -51.144 1.00 30.48 517 IL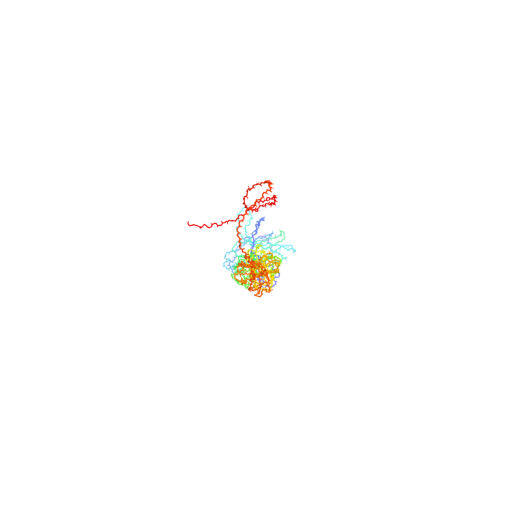E A CA 1
ATOM 3976 C C . ILE A 1 517 ? 77.244 -6.300 -49.996 1.00 30.48 517 ILE A C 1
ATOM 3978 O O . ILE A 1 517 ? 77.582 -6.364 -48.821 1.00 30.48 517 ILE A O 1
ATOM 3982 N N . VAL A 1 518 ? 76.036 -5.816 -50.377 1.00 29.88 518 VAL A N 1
ATOM 3983 C CA . VAL A 1 518 ? 74.681 -6.048 -49.767 1.00 29.88 518 VAL A CA 1
ATOM 3984 C C . VAL A 1 518 ? 74.094 -5.211 -48.594 1.00 29.88 518 VAL A C 1
ATOM 3986 O O . VAL A 1 518 ? 74.615 -5.152 -47.491 1.00 29.88 518 VAL A O 1
ATOM 3989 N N . PHE A 1 519 ? 72.876 -4.710 -48.888 1.00 29.14 519 PHE A N 1
ATOM 3990 C CA . PHE A 1 519 ? 71.700 -4.316 -48.074 1.00 29.14 519 PHE A CA 1
ATOM 3991 C C . PHE A 1 519 ? 71.817 -3.360 -46.867 1.00 29.14 519 PHE A C 1
ATOM 3993 O O . PHE A 1 519 ? 72.473 -3.615 -45.864 1.00 29.14 519 PHE A O 1
ATOM 4000 N N . GLN A 1 520 ? 70.981 -2.314 -46.919 1.00 32.09 520 GLN A N 1
ATOM 4001 C CA . GLN A 1 520 ? 70.584 -1.491 -45.776 1.00 32.09 520 GLN A CA 1
ATOM 4002 C C . GLN A 1 520 ? 69.388 -2.118 -45.040 1.00 32.09 520 GLN A C 1
ATOM 4004 O O . GLN A 1 520 ? 68.409 -2.521 -45.669 1.00 32.09 520 GLN A O 1
ATOM 4009 N N . LEU A 1 521 ? 69.432 -2.102 -43.708 1.00 29.95 521 LEU A N 1
ATOM 4010 C CA . LEU A 1 521 ? 68.258 -2.201 -42.839 1.00 29.95 521 LEU A CA 1
ATOM 4011 C C . LEU A 1 521 ? 68.101 -0.880 -42.079 1.00 29.95 521 LEU A C 1
ATOM 4013 O O . LEU A 1 521 ? 69.092 -0.250 -41.709 1.00 29.95 521 LEU A O 1
ATOM 4017 N N . PHE A 1 522 ? 66.854 -0.463 -41.871 1.00 31.38 522 PHE A N 1
ATOM 4018 C CA . PHE A 1 522 ? 66.528 0.725 -41.086 1.00 31.38 522 PHE A CA 1
ATOM 4019 C C . PHE A 1 522 ? 66.792 0.485 -39.600 1.00 31.38 522 PHE A C 1
ATOM 4021 O O . PHE A 1 522 ? 66.327 -0.507 -39.043 1.00 31.38 522 PHE A O 1
ATOM 4028 N N . ASP A 1 523 ? 67.419 1.460 -38.950 1.00 29.44 523 ASP A N 1
ATOM 4029 C CA . ASP A 1 523 ? 67.333 1.636 -37.506 1.00 29.44 523 ASP A CA 1
ATOM 4030 C C . ASP A 1 523 ? 67.349 3.136 -37.188 1.00 29.44 523 ASP A C 1
ATOM 4032 O O . ASP A 1 523 ? 68.225 3.866 -37.658 1.00 29.44 523 ASP A O 1
ATOM 4036 N N . CYS A 1 524 ? 66.353 3.619 -36.441 1.00 29.78 524 CYS A N 1
ATOM 4037 C CA . CYS A 1 524 ? 66.393 4.951 -35.841 1.00 29.78 524 CYS A CA 1
ATOM 4038 C C . CYS A 1 524 ? 65.383 5.063 -34.691 1.00 29.78 524 CYS A C 1
ATOM 4040 O O . CYS A 1 524 ? 64.180 5.239 -34.889 1.00 29.78 524 CYS A O 1
ATOM 4042 N N . SER A 1 525 ? 65.898 4.977 -33.468 1.00 29.55 525 SER A N 1
ATOM 4043 C CA . SER A 1 525 ? 65.142 5.215 -32.238 1.00 29.55 525 SER A CA 1
ATOM 4044 C C . SER A 1 525 ? 65.082 6.706 -31.888 1.00 29.55 525 SER A C 1
ATOM 4046 O O . SER A 1 525 ? 66.101 7.389 -31.896 1.00 29.55 525 SER A O 1
ATOM 4048 N N . SER A 1 526 ? 63.919 7.191 -31.448 1.00 31.19 526 SER A N 1
ATOM 4049 C CA . SER A 1 526 ? 63.807 8.351 -30.544 1.00 31.19 526 SER A CA 1
ATOM 4050 C C . SER A 1 526 ? 62.524 8.198 -29.713 1.00 31.19 526 SER A C 1
ATOM 4052 O O . SER A 1 526 ? 61.432 8.062 -30.245 1.00 31.19 526 SER A O 1
ATOM 4054 N N . MET A 1 527 ? 62.656 7.874 -28.425 1.00 29.33 527 MET A N 1
ATOM 4055 C CA . MET A 1 527 ? 62.679 8.831 -27.309 1.00 29.33 527 MET A CA 1
ATOM 4056 C C . MET A 1 527 ? 61.395 9.655 -27.152 1.00 29.33 527 MET A C 1
ATOM 4058 O O . MET A 1 527 ? 61.189 10.619 -27.876 1.00 29.33 527 MET A O 1
ATOM 4062 N N . LEU A 1 528 ? 60.659 9.390 -26.068 1.00 27.77 528 LEU A N 1
ATOM 4063 C CA . LEU A 1 528 ? 60.141 10.436 -25.182 1.00 27.77 528 LEU A CA 1
ATOM 4064 C C . LEU A 1 528 ? 59.943 9.864 -23.769 1.00 27.77 528 LEU A C 1
ATOM 4066 O O . LEU A 1 528 ? 59.515 8.727 -23.591 1.00 27.77 528 LEU A O 1
ATOM 4070 N N . SER A 1 529 ? 60.319 10.646 -22.762 1.00 29.73 529 SER A N 1
ATOM 4071 C CA . SER A 1 529 ? 60.290 10.277 -21.343 1.00 29.73 529 SER A CA 1
ATOM 4072 C C . SER A 1 529 ? 59.116 10.928 -20.622 1.00 29.73 529 SER A C 1
ATOM 4074 O O . SER A 1 529 ? 58.848 12.095 -20.885 1.00 29.73 529 SER A O 1
ATOM 4076 N N . PHE A 1 530 ? 58.569 10.278 -19.595 1.00 30.14 530 PHE A N 1
ATOM 4077 C CA . PHE A 1 530 ? 58.015 10.971 -18.425 1.00 30.14 530 PHE A CA 1
ATOM 4078 C C . PHE A 1 530 ? 58.225 10.122 -17.170 1.00 30.14 530 PHE A C 1
ATOM 4080 O O . PHE A 1 530 ? 58.181 8.895 -17.230 1.00 30.14 530 PHE A O 1
ATOM 4087 N N . GLY A 1 531 ? 58.485 10.770 -16.033 1.00 29.27 531 GLY A N 1
ATOM 4088 C CA . GLY A 1 531 ? 58.751 10.087 -14.771 1.00 29.27 531 GLY A CA 1
ATOM 4089 C C . GLY A 1 531 ? 58.085 10.770 -13.582 1.00 29.27 531 GLY A C 1
ATOM 4090 O O . GLY A 1 531 ? 58.253 11.970 -13.393 1.00 29.27 531 GLY A O 1
ATOM 4091 N N . GLY A 1 532 ? 57.421 9.960 -12.750 1.00 30.05 532 GLY A N 1
ATOM 4092 C CA . GLY A 1 532 ? 57.031 10.297 -11.377 1.00 30.05 532 GLY A CA 1
ATOM 4093 C C . GLY A 1 532 ? 55.788 11.187 -11.210 1.00 30.05 532 GLY A C 1
ATOM 4094 O O . GLY A 1 532 ? 55.454 11.971 -12.086 1.00 30.05 532 GLY A O 1
ATOM 4095 N N . VAL A 1 533 ? 55.066 11.146 -10.084 1.00 31.19 533 VAL A N 1
ATOM 4096 C CA . VAL A 1 533 ? 55.056 10.203 -8.940 1.00 31.19 533 VAL A CA 1
ATOM 4097 C C . VAL A 1 533 ? 53.675 10.335 -8.264 1.00 31.19 533 VAL A C 1
ATOM 4099 O O . VAL A 1 533 ? 53.155 11.445 -8.204 1.00 31.19 533 VAL A O 1
ATOM 4102 N N . GLY A 1 534 ? 53.097 9.276 -7.686 1.00 28.84 534 GLY A N 1
ATOM 4103 C CA . GLY A 1 534 ? 51.876 9.413 -6.871 1.00 28.84 534 GLY A CA 1
ATOM 4104 C C . GLY A 1 534 ? 51.317 8.081 -6.370 1.00 28.84 534 GLY A C 1
ATOM 4105 O O . GLY A 1 534 ? 50.826 7.285 -7.159 1.00 28.84 534 GLY A O 1
ATOM 4106 N N . ALA A 1 535 ? 51.430 7.819 -5.066 1.00 27.11 535 ALA A N 1
ATOM 4107 C CA . ALA A 1 535 ? 51.078 6.538 -4.450 1.00 27.11 535 ALA A CA 1
ATOM 4108 C C . ALA A 1 535 ? 49.572 6.206 -4.498 1.00 27.11 535 ALA A C 1
ATOM 4110 O O . ALA A 1 535 ? 48.735 7.082 -4.290 1.00 27.11 535 ALA A O 1
ATOM 4111 N N . LEU A 1 536 ? 49.251 4.914 -4.641 1.00 24.62 536 LEU A N 1
ATOM 4112 C CA . LEU A 1 536 ? 47.918 4.364 -4.382 1.00 24.62 536 LEU A CA 1
ATOM 4113 C C . LEU A 1 536 ? 47.957 3.491 -3.119 1.00 24.62 536 LEU A C 1
ATOM 4115 O O . LEU A 1 536 ? 48.764 2.564 -3.021 1.00 24.62 536 LEU A O 1
ATOM 4119 N N . SER A 1 537 ? 47.085 3.789 -2.157 1.00 27.78 537 SER A N 1
ATOM 4120 C CA . SER A 1 537 ? 46.937 3.025 -0.913 1.00 27.78 537 SER A CA 1
ATOM 4121 C C . SER A 1 537 ? 45.882 1.926 -1.055 1.00 27.78 537 SER A C 1
ATOM 4123 O O . SER A 1 537 ? 44.869 2.100 -1.727 1.00 27.78 537 SER A O 1
ATOM 4125 N N . ILE A 1 538 ? 46.120 0.797 -0.389 1.00 28.75 538 ILE A N 1
ATOM 4126 C CA . ILE A 1 538 ? 45.279 -0.407 -0.428 1.00 28.75 538 ILE A CA 1
ATOM 4127 C C . ILE A 1 538 ? 43.953 -0.192 0.317 1.00 28.75 538 ILE A C 1
ATOM 4129 O O . ILE A 1 538 ? 43.958 0.275 1.456 1.00 28.75 538 ILE A O 1
ATOM 4133 N N . LEU A 1 539 ? 42.848 -0.692 -0.249 1.00 25.06 539 LEU A N 1
ATOM 4134 C CA . LEU A 1 539 ? 41.716 -1.179 0.541 1.00 25.06 539 LEU A CA 1
ATOM 4135 C C . LEU A 1 539 ? 41.222 -2.521 -0.020 1.00 25.06 539 LEU A C 1
ATOM 4137 O O . LEU A 1 539 ? 40.957 -2.647 -1.212 1.00 25.06 539 LEU A O 1
ATOM 4141 N N . ILE A 1 540 ? 41.125 -3.529 0.848 1.00 29.06 540 ILE A N 1
ATOM 4142 C CA . ILE A 1 540 ? 40.611 -4.865 0.521 1.00 29.06 540 ILE A CA 1
ATOM 4143 C C . ILE A 1 540 ? 39.152 -4.936 0.972 1.00 29.06 540 ILE A C 1
ATOM 4145 O O . ILE A 1 540 ? 38.864 -4.676 2.139 1.00 29.06 540 ILE A O 1
ATOM 4149 N N . ALA A 1 541 ? 38.259 -5.380 0.090 1.00 27.92 541 ALA A N 1
ATOM 4150 C CA . ALA A 1 541 ? 36.946 -5.898 0.462 1.00 27.92 541 ALA A CA 1
ATOM 4151 C C . ALA A 1 541 ? 36.795 -7.302 -0.137 1.00 27.92 541 ALA A C 1
ATOM 4153 O O . ALA A 1 541 ? 36.958 -7.501 -1.339 1.00 27.92 541 ALA A O 1
ATOM 4154 N N . ALA A 1 542 ? 36.561 -8.296 0.720 1.00 28.22 542 ALA A N 1
ATOM 4155 C CA . ALA A 1 542 ? 36.511 -9.694 0.313 1.00 28.22 542 ALA A CA 1
ATOM 4156 C C . ALA A 1 542 ? 35.167 -10.055 -0.337 1.00 28.22 542 ALA A C 1
ATOM 4158 O O . ALA A 1 542 ? 34.112 -9.577 0.072 1.00 28.22 542 ALA A O 1
ATOM 4159 N N . SER A 1 543 ? 35.195 -10.983 -1.290 1.00 29.73 543 SER A N 1
ATOM 4160 C CA . SER A 1 543 ? 34.021 -11.742 -1.728 1.00 29.73 543 SER A CA 1
ATOM 4161 C C . SER A 1 543 ? 34.426 -13.206 -1.849 1.00 29.73 543 SER A C 1
ATOM 4163 O O . SER A 1 543 ? 35.387 -13.539 -2.541 1.00 29.73 543 SER A O 1
ATOM 4165 N N . ALA A 1 544 ? 33.758 -14.074 -1.089 1.00 29.53 544 ALA A N 1
ATOM 4166 C CA . ALA A 1 544 ? 34.161 -15.467 -0.935 1.00 29.53 544 ALA A CA 1
ATOM 4167 C C . ALA A 1 544 ? 33.811 -16.292 -2.183 1.00 29.53 544 ALA A C 1
ATOM 4169 O O . ALA A 1 544 ? 32.645 -16.404 -2.560 1.00 29.53 544 ALA A O 1
ATOM 4170 N N . LEU A 1 545 ? 34.823 -16.907 -2.798 1.00 25.64 545 LEU A N 1
ATOM 4171 C CA . LEU A 1 545 ? 34.649 -17.784 -3.952 1.00 25.64 545 LEU A CA 1
ATOM 4172 C C . LEU A 1 545 ? 34.232 -19.194 -3.500 1.00 25.64 545 LEU A C 1
ATOM 4174 O O . LEU A 1 545 ? 34.961 -19.865 -2.769 1.00 25.64 545 LEU A O 1
ATOM 4178 N N . ILE A 1 546 ? 33.074 -19.668 -3.965 1.00 30.81 546 ILE A N 1
ATOM 4179 C CA . ILE A 1 546 ? 32.605 -21.038 -3.716 1.00 30.81 546 ILE A CA 1
ATOM 4180 C C . ILE A 1 546 ? 33.354 -22.000 -4.649 1.00 30.81 546 ILE A C 1
ATOM 4182 O O . ILE A 1 546 ? 33.027 -22.122 -5.828 1.00 30.81 546 ILE A O 1
ATOM 4186 N N . ILE A 1 547 ? 34.345 -22.721 -4.119 1.00 29.72 547 ILE A N 1
ATOM 4187 C CA . ILE A 1 547 ? 35.051 -23.771 -4.866 1.00 29.72 547 ILE A CA 1
ATOM 4188 C C . ILE A 1 547 ? 34.228 -25.063 -4.833 1.00 29.72 547 ILE A C 1
ATOM 4190 O O . ILE A 1 547 ? 34.203 -25.787 -3.835 1.00 29.72 547 ILE A O 1
ATOM 4194 N N . LYS A 1 548 ? 33.580 -25.389 -5.955 1.00 28.53 548 LYS A N 1
ATOM 4195 C CA . LYS A 1 548 ? 32.946 -26.695 -6.171 1.00 28.53 548 LYS A CA 1
ATOM 4196 C C . LYS A 1 548 ? 33.968 -27.653 -6.787 1.00 28.53 548 LYS A C 1
ATOM 4198 O O . LYS A 1 548 ? 34.243 -27.589 -7.980 1.00 28.53 548 LYS A O 1
ATOM 4203 N N . LYS A 1 549 ? 34.538 -28.534 -5.960 1.00 27.75 549 LYS A N 1
ATOM 4204 C CA . LYS A 1 549 ? 35.506 -29.558 -6.386 1.00 27.75 549 LYS A CA 1
ATOM 4205 C C . LYS A 1 549 ? 34.885 -30.491 -7.436 1.00 27.75 549 LYS A C 1
ATOM 4207 O O . LYS A 1 549 ? 33.862 -31.116 -7.161 1.00 27.75 549 LYS A O 1
ATOM 4212 N N . LYS A 1 550 ? 35.536 -30.628 -8.593 1.00 32.06 550 LYS A N 1
ATOM 4213 C CA . LYS A 1 550 ? 35.297 -31.704 -9.560 1.00 32.06 550 LYS A CA 1
ATOM 4214 C C . LYS A 1 550 ? 36.607 -32.039 -10.270 1.00 32.06 550 LYS A C 1
ATOM 4216 O O . LYS A 1 550 ? 37.072 -31.232 -11.059 1.00 32.06 550 LYS A O 1
ATOM 4221 N N . GLU A 1 551 ? 37.149 -33.213 -9.979 1.00 34.06 551 GLU A N 1
ATOM 4222 C CA . GLU A 1 551 ? 38.015 -34.006 -10.858 1.00 34.06 551 GLU A CA 1
ATOM 4223 C C . GLU A 1 551 ? 38.087 -35.431 -10.288 1.00 34.06 551 GLU A C 1
ATOM 4225 O O . GLU A 1 551 ? 37.746 -35.631 -9.112 1.00 34.06 551 GLU A O 1
ATOM 4230 N N . ASP A 1 552 ? 38.388 -36.382 -11.172 1.00 37.94 552 ASP A N 1
ATOM 4231 C CA . ASP A 1 552 ? 38.097 -37.821 -11.052 1.00 37.94 552 ASP A CA 1
ATOM 4232 C C . ASP A 1 552 ? 39.031 -38.615 -10.107 1.00 37.94 552 ASP A C 1
ATOM 4234 O O . ASP A 1 552 ? 40.198 -38.204 -9.907 1.00 37.94 552 ASP A O 1
#

Sequence (552 aa):
IFYNGSDYTGLVTYSDVVKDAHNDWKADKELSGKLITRYASAFGEFSTIAGKSWKDDFTTGVLTVPGTKTPTWTRISTPRYTGDGATAFTIPASAFEEYDAIDVTVFHTTAFGPADKAANFKTALFNMYDCGNGDNANTMSGYLLSSATVELPVNGPLYVTYRITSPGDYTLFLMSDDENVVRATTTGIFFDYVTGVMSNITYEADGGTHTNPSTYVEGTLLPLTDASKEGYTFDGWYTDSQFKDKVTEIPVDTTGDITIYAKFNKIYQTFNITYELDGGTHSNPATYTEGTGHVLTDATKEGYNFVGWYTDNACTVKVTEILAEQTGDITLYAKFAKIPEVYNITYVVDGGVHGNPESYTEGSAVALTNAMKTGYTFEGWYLDEECSEQITEISAEQTGDITLYAKFTKILQTFNVTYEADGGEHSNPATYTEGTTVQLVDATKDGYTFDGWYTDSAFENEVTEISATQTGDITLYAKFTKIVIPDDSGSDNDSDESGSSDDTNASDSDSESIGDIVFQLFDCSSMLSFGGVGALSILIAASALIIKKKED

Foldseek 3Di:
DDDDDDDDDDDDDDDDPVVVVVVVVVPDPDDPPPQDADEWAFDDFDPFPPDDDPPDFDPPDADEDDLDDDWDKDFDFGDDDAFKDKDKYFYAQSVCPPFQKKWKKWKKFWDDFPQPDWWKKKKWKWFFDDPDDDDDDPGGDTTTGTIDIDTDDRGDMHIYIYIGRGGGMMMMIIHTPDRGGIDMTGGIIIIDGDRWDKAAEAEAEVPWDADADGIDTAQDKAFGDFTDDPQWDWPAKAQDPVRDHGDGIDDNHDDHYGYIYTDTHGHWDKAAEAEAEVPWAADDDGIDIAQPKFFGDFIDDPQWDWDAKAQDPVRPHGDGIGDNHDDYYGYIYTDIDGDWDKAAEAEAEPPWAADFDGIDTAQDKGFGDFIDDPQWDWDAKAQDPVRPDGDGMDDNHDDHYGYIYIDIHGNKDKAAEAEAEVPWDADFDRIDIAQDKAFGDFTDDPQWDWPAKAQDPVRPHGDRIDDNHDDHYGYIYTDIDGHDDPDDDDDDDDDDDDDDDDDDDYDDDDDDDDDDDDDDDDDDDDDDDDDDDDDDDDDDDDDDDDDDDDDD